Protein 8JZD (pdb70)

Nearest PDB structures (foldseek):
  8jzd-assembly2_C  TM=1.003E+00  e=4.565E-23  Escherichia coli K-12
  8jzc-assembly1_A  TM=9.147E-01  e=2.048E-08  Geobacillus stearothermophilus ATCC 7953
  8jzd-assembly2_C  TM=1.006E+00  e=5.428E-24  Escherichia coli K-12
  8jzc-assembly1_A  TM=9.108E-01  e=3.581E-08  Geobacillus stearothermophilus ATCC 7953
  8v9o-assembly1_A  TM=2.454E-01  e=9.235E-01  synthetic construct

Organism: Escherichia coli (strain K12) (NCBI:txid83333)

GO terms:
  GO:0005737 cytoplasm (C, IDA)
  GO:0042128 nitrate assimilation (P, IDA)
  GO:0051131 chaperone-mediated protein complex assembly (P, IDA)
  GO:0005515 protein binding (F, IPI)
  GO:0016530 metallochaperone activity (F, IMP)
  GO:0051131 chaperone-mediated protein complex assembly (P, IMP)

Sequence (355 aa):
MIELVIVSRLLEYPDAALWQHQQEMFEAIAASKNLPKEDAHALGIFLRDLTTMDPLDAQAQYSELFDRGRATSLLLFEHVHGESRDRGQAMVDLLAQYEQHGLQLNSRELPDHLPLYLEYLAQLPQSEAVEGLKDIAPILALLSARLQQRESRYAVLFDLLLKLANSKFLDRFRYFKQKMIELVIVSRLLEYPDAALWQHQQEMFEAIAASKNLPKEDAHALGIFLRDLTTMDPLDAQAQYSELFDRGRATSLLLFEHVHGESRDRGQAMVDLLAQYEQHGLQLNSRELPDHLPLYLEYLAQLPQSEAVEGLKDIAPILALLSARLQQRESRYAVLFDLLLKLANKFLDRFRYFK

Solvent-accessible surface area: 16692 Å² total; per-residue (Å²): 24,61,7,0,15,2,0,0,17,0,0,17,104,0,70,59,23,3,39,138,33,61,130,50,0,51,101,33,6,57,79,25,123,51,13,78,82,64,12,12,32,34,1,0,48,12,0,58,77,7,13,106,53,76,31,131,82,3,33,63,99,13,36,68,34,15,80,117,56,70,51,16,10,11,43,6,2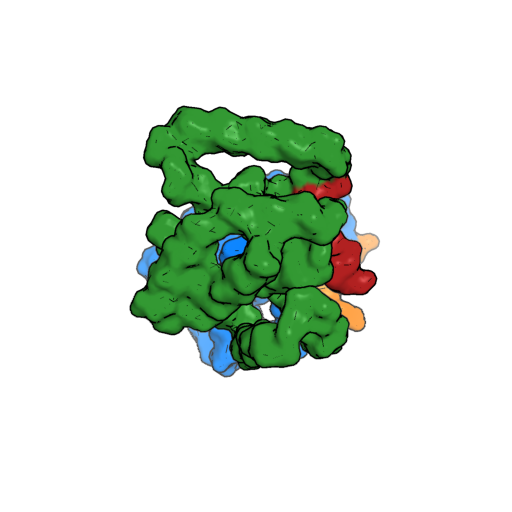8,69,47,80,54,73,53,78,86,71,68,31,109,15,46,87,75,14,69,47,73,0,67,144,83,24,10,103,46,99,27,243,50,83,2,4,19,0,0,0,14,0,1,3,1,14,80,18,84,100,78,85,0,45,54,5,0,54,108,13,22,102,17,0,45,72,1,4,53,79,0,100,86,80,118,20,80,18,6,44,0,0,59,6,0,41,114,12,9,166,118,48,20,20,121,106,81,108,1,6,28,137,118,31,70,2,0,13,1,0,0,16,0,0,14,30,0,78,22,16,3,36,129,45,59,113,54,0,55,100,25,5,85,77,22,124,72,14,82,143,67,40,10,117,32,1,14,68,9,0,135,60,5,14,104,54,60,35,22,53,2,20,44,102,11,38,71,19,13,84,75,52,66,54,1,8,11,35,6,32,69,44,80,58,69,51,89,83,75,57,32,106,15,30,86,80,14,72,49,67,1,67,143,94,63,25,60,60,66,31,230,47,81,6,0,16,0,0,0,14,0,1,8,1,14,79,22,102,64,82,43,0,45,57,7,0,54,113,15,25,98,18,0,44,70,1,4,58,84,0,99,80,118,160,20,96,24,3,46,0,0,61,7,0,42,43,13,16,159,85,17,14,117,131,104,100,1,8,90

Foldseek 3Di:
DVLLLLLLQVLDQPDPVLLVCVVVSLVCLCPDPLAPPVLSVLSNVSSVVQNVDDSVVSNVVSCVQAVPDQLQHQQLVSVVDPDPVVSVVVQVVLQVVCVVVVHHDPDPDGSRRNSNVSVSLVPDPLVSSLVVLVVSLVVLVSNLVVCVVVVHSSSSSSVRSNVSND/DDPVPDDDPDDDD/DVLLLLLLQLLPQPDVVLLVCVVVSLVCLCPDPLDPNVLSVLSNVSSVVLNVDDSVVSNVVSCVQEVPDQQLHQQLVSVVDPDPVVSVVVQVVLQVVCVVVPDDDPDPDGSRRNSNVSVVLVPDPLVSSLVSLVVSLVVLVSNLVVCVVVPHSSSSSSVSSNVSND/DVVVDDDPDD

Structure (mmCIF, N/CA/C/O backbone):
data_8JZD
#
_entry.id   8JZD
#
_cell.length_a   185.443
_cell.length_b   185.443
_cell.length_c   37.943
_cell.angle_alpha   90.000
_cell.angle_beta   90.000
_cell.angle_gamma   120.000
#
_symmetry.space_group_name_H-M   'H 3'
#
loop_
_entity.id
_entity.type
_entity.pdbx_description
1 polymer 'Nitrate reductase molybdenum cofactor assembly chaperone NarJ'
2 polymer 'Respiratory nitrate reductase 1 alpha chain'
#
loop_
_atom_site.group_PDB
_atom_site.id
_atom_site.type_symbol
_atom_site.label_atom_id
_atom_site.label_alt_id
_atom_site.label_comp_id
_atom_site.label_asym_id
_atom_site.label_entity_id
_atom_site.label_seq_id
_atom_site.pdbx_PDB_ins_code
_atom_site.Cartn_x
_atom_site.Cartn_y
_atom_site.Cartn_z
_atom_site.occupancy
_atom_site.B_iso_or_equiv
_atom_site.auth_seq_id
_atom_site.auth_comp_id
_atom_site.auth_asym_id
_atom_site.auth_atom_id
_atom_site.pdbx_PDB_model_num
ATOM 1 N N . MET A 1 1 ? 8.46669 84.58687 14.69862 1.000 85.84254 1 MET A N 1
ATOM 2 C CA . MET A 1 1 ? 9.65787 84.52210 15.54327 1.000 85.12218 1 MET A CA 1
ATOM 3 C C . MET A 1 1 ? 9.91804 83.10082 16.02643 1.000 84.12942 1 MET A C 1
ATOM 4 O O . MET A 1 1 ? 9.11895 82.54378 16.79917 1.000 83.85983 1 MET A O 1
ATOM 9 N N . ILE A 1 2 ? 11.03368 82.51858 15.56329 1.000 80.46802 2 ILE A N 1
ATOM 10 C CA . ILE A 1 2 ? 11.41738 81.17882 15.99636 1.000 71.95817 2 ILE A CA 1
ATOM 11 C C . ILE A 1 2 ? 11.49139 81.12157 17.51113 1.000 72.52596 2 ILE A C 1
ATOM 12 O O . ILE A 1 2 ? 11.12934 80.10529 18.11752 1.000 73.13801 2 ILE A O 1
ATOM 14 N N . GLU A 1 3 ? 11.90562 82.22503 18.15292 1.000 72.73618 3 GLU A N 1
ATOM 15 C CA . GLU A 1 3 ? 11.97197 82.25577 19.61335 1.000 71.48564 3 GLU A CA 1
ATOM 16 C C . GLU A 1 3 ? 10.61424 81.98820 20.24707 1.000 69.60041 3 GLU A C 1
ATOM 17 O O . GLU A 1 3 ? 10.53430 81.31773 21.28397 1.000 68.17282 3 GLU A O 1
ATOM 23 N N . LEU A 1 4 ? 9.53825 82.51344 19.64458 1.000 69.27164 4 LEU A N 1
ATOM 24 C CA . LEU A 1 4 ? 8.19797 82.31147 20.18956 1.000 67.46070 4 LEU A CA 1
ATOM 25 C C . LEU A 1 4 ? 7.76647 80.85274 20.08470 1.000 68.88899 4 LEU A C 1
ATOM 26 O O . LEU A 1 4 ? 7.13589 80.32570 21.00630 1.000 67.55824 4 LEU A O 1
ATOM 31 N N . VAL A 1 5 ? 8.06567 80.19292 18.96056 1.000 69.66714 5 VAL A N 1
ATOM 32 C CA . VAL A 1 5 ? 7.82929 78.75314 18.85861 1.000 64.65990 5 VAL A CA 1
ATOM 33 C C . VAL A 1 5 ? 8.61505 78.00938 19.92785 1.000 62.85906 5 VAL A C 1
ATOM 34 O O . VAL A 1 5 ? 8.08741 77.12812 20.61197 1.000 60.60541 5 VAL A O 1
ATOM 38 N N . ILE A 1 6 ? 9.90539 78.32989 20.05366 1.000 64.23165 6 ILE A N 1
ATOM 39 C CA . ILE A 1 6 ? 10.77702 77.64048 21.00306 1.000 63.00996 6 ILE A CA 1
ATOM 40 C C . ILE A 1 6 ? 10.23722 77.75806 22.42309 1.000 60.69901 6 ILE A C 1
ATOM 41 O O . ILE A 1 6 ? 10.18166 76.77074 23.16688 1.000 61.18487 6 ILE A O 1
ATOM 46 N N . VAL A 1 7 ? 9.84947 78.96615 22.83487 1.000 59.88549 7 VAL A N 1
ATOM 47 C CA . VAL A 1 7 ? 9.28607 79.10649 24.17519 1.000 56.05239 7 VAL A CA 1
ATOM 48 C C . VAL A 1 7 ? 7.93496 78.40248 24.26531 1.000 57.59301 7 VAL A C 1
ATOM 49 O O . VAL A 1 7 ? 7.57866 77.83619 25.31037 1.000 55.71849 7 VAL A O 1
ATOM 53 N N . SER A 1 8 ? 7.15400 78.43475 23.17980 1.000 60.69752 8 SER A N 1
ATOM 54 C CA . SER A 1 8 ? 5.86377 77.75238 23.18043 1.000 57.04942 8 SER A CA 1
ATOM 55 C C . SER A 1 8 ? 6.03954 76.27200 23.48424 1.000 57.25968 8 SER A C 1
ATOM 56 O O . SER A 1 8 ? 5.26950 75.69579 24.26354 1.000 56.19491 8 SER A O 1
ATOM 59 N N . ARG A 1 9 ? 7.06479 75.64346 22.89053 1.000 55.98478 9 ARG A N 1
ATOM 60 C CA . ARG A 1 9 ? 7.33386 74.22894 23.16054 1.000 51.79569 9 ARG A CA 1
ATOM 61 C C . ARG A 1 9 ? 7.79033 74.01542 24.59783 1.000 55.42855 9 ARG A C 1
ATOM 62 O O . ARG A 1 9 ? 7.37794 73.04400 25.25085 1.000 56.15470 9 ARG A O 1
ATOM 70 N N . LEU A 1 10 ? 8.66508 74.90011 25.09570 1.000 54.91020 10 LEU A N 1
ATOM 71 C CA . LEU A 1 10 ? 9.24647 74.77209 26.42809 1.000 48.55189 10 LEU A CA 1
ATOM 72 C C . LEU A 1 10 ? 8.25314 75.10370 27.51621 1.000 50.91113 10 LEU A C 1
ATOM 73 O O . LEU A 1 10 ? 8.40721 74.65458 28.65769 1.000 51.89264 10 LEU A O 1
ATOM 78 N N . LEU A 1 11 ? 7.24042 75.89037 27.18701 1.000 55.74059 11 LEU A N 1
ATOM 79 C CA . LEU A 1 11 ? 6.21543 76.24470 28.13964 1.000 53.98667 11 LEU A CA 1
ATOM 80 C C . LEU A 1 11 ? 5.08400 75.22982 28.15210 1.000 53.30135 11 LEU A C 1
ATOM 81 O O . LEU A 1 11 ? 4.26883 75.22920 29.08697 1.000 52.00785 11 LEU A O 1
ATOM 86 N N . GLU A 1 12 ? 5.01253 74.37545 27.13644 1.000 53.74068 12 GLU A N 1
ATOM 87 C CA . GLU A 1 12 ? 4.03346 73.29675 27.11737 1.000 56.84651 12 GLU A CA 1
ATOM 88 C C . GLU A 1 12 ? 4.46299 72.13516 28.03354 1.000 51.92226 12 GLU A C 1
ATOM 89 O O . GLU A 1 12 ? 5.63384 71.99026 28.39870 1.000 51.68839 12 GLU A O 1
ATOM 95 N N . TYR A 1 13 ? 3.47941 71.31754 28.42071 1.000 57.39154 13 TYR A N 1
ATOM 96 C CA . TYR A 1 13 ? 3.69280 70.03911 29.09642 1.000 57.39960 13 TYR A CA 1
ATOM 97 C C . TYR A 1 13 ? 4.88499 69.37231 28.43569 1.000 53.18131 13 TYR A C 1
ATOM 98 O O . TYR A 1 13 ? 4.86370 69.14010 27.22261 1.000 58.06058 13 TYR A O 1
ATOM 107 N N . PRO A 1 14 ? 5.92428 69.05458 29.18642 1.000 51.89459 14 PRO A N 1
ATOM 108 C CA . PRO A 1 14 ? 7.16084 68.55303 28.57062 1.000 53.64633 14 PRO A CA 1
ATOM 109 C C . PRO A 1 14 ? 6.90981 67.28069 27.77870 1.000 64.42165 14 PRO A C 1
ATOM 110 O O . PRO A 1 14 ? 6.55534 66.22364 28.31641 1.000 57.89846 14 PRO A O 1
ATOM 114 N N . ASP A 1 15 ? 7.03089 67.39969 26.47426 1.000 63.40563 15 ASP A N 1
ATOM 115 C CA . ASP A 1 15 ? 6.77985 66.27603 25.59816 1.000 62.25213 15 ASP A CA 1
ATOM 116 C C . ASP A 1 15 ? 8.07548 65.52151 25.27763 1.000 64.98485 15 ASP A C 1
ATOM 117 O O . ASP A 1 15 ? 9.16398 66.10990 25.19332 1.000 62.96341 15 ASP A O 1
ATOM 122 N N . ALA A 1 16 ? 7.94410 64.20472 25.06580 1.000 62.10677 16 ALA A N 1
ATOM 123 C CA . ALA A 1 16 ? 9.12192 63.40465 24.72387 1.000 65.11176 16 ALA A CA 1
ATOM 124 C C . ALA A 1 16 ? 9.82432 63.93556 23.48306 1.000 65.98369 16 ALA A C 1
ATOM 125 O O . ALA A 1 16 ? 11.05300 63.87438 23.39466 1.000 59.55580 16 ALA A O 1
ATOM 127 N N . ALA A 1 17 ? 9.06126 64.47618 22.53107 1.000 66.47196 17 ALA A N 1
ATOM 128 C CA . ALA A 1 17 ? 9.63974 65.05747 21.32324 1.000 70.09992 17 ALA A CA 1
ATOM 129 C C . ALA A 1 17 ? 10.66201 66.15460 21.64321 1.000 69.73345 17 ALA A C 1
ATOM 130 O O . ALA A 1 17 ? 11.54467 66.43610 20.82200 1.000 70.72065 17 ALA A O 1
ATOM 132 N N . LEU A 1 18 ? 10.54873 66.80677 22.80625 1.000 64.22191 18 LEU A N 1
ATOM 133 C CA . LEU A 1 18 ? 11.59253 67.74753 23.20896 1.000 64.73321 18 LEU A CA 1
ATOM 134 C C . LEU A 1 18 ? 12.94324 67.05131 23.31136 1.000 66.29970 18 LEU A C 1
ATOM 135 O O . LEU A 1 18 ? 13.95221 67.56236 22.81450 1.000 69.46440 18 LEU A O 1
ATOM 140 N N . TRP A 1 19 ? 12.99334 65.89354 23.97147 1.000 61.54637 19 TRP A N 1
ATOM 141 C CA . TRP A 1 19 ? 14.27771 65.22719 24.11589 1.000 63.30720 19 TRP A CA 1
ATOM 142 C C . TRP A 1 19 ? 14.84868 64.80354 22.78216 1.000 69.10914 19 TRP A C 1
ATOM 143 O O . TRP A 1 19 ? 16.06691 64.85755 22.59814 1.000 74.96286 19 TRP A O 1
ATOM 154 N N . GLN A 1 20 ? 14.01848 64.39584 21.82752 1.000 69.08353 20 GLN A N 1
ATOM 155 C CA . GLN A 1 20 ? 14.67122 63.86492 20.63966 1.000 75.30909 20 GLN A CA 1
ATOM 156 C C . GLN A 1 20 ? 15.03762 64.95609 19.65167 1.000 75.54891 20 GLN A C 1
ATOM 157 O O . GLN A 1 20 ? 15.80197 64.68943 18.71748 1.000 79.98015 20 GLN A O 1
ATOM 163 N N . HIS A 1 21 ? 14.52518 66.17147 19.83447 1.000 71.92635 21 HIS A N 1
ATOM 164 C CA . HIS A 1 21 ? 14.90089 67.28718 18.98200 1.000 73.83034 21 HIS A CA 1
ATOM 165 C C . HIS A 1 21 ? 15.71201 68.33597 19.73108 1.000 70.96047 21 HIS A C 1
ATOM 166 O O . HIS A 1 21 ? 15.80288 69.47914 19.27210 1.000 70.80295 21 HIS A O 1
ATOM 173 N N . GLN A 1 22 ? 16.30819 67.97554 20.87299 1.000 68.77216 22 GLN A N 1
ATOM 174 C CA . GLN A 1 22 ? 17.04310 68.97092 21.64650 1.000 64.20391 22 GLN A CA 1
ATOM 175 C C . GLN A 1 22 ? 18.16516 69.57336 20.81549 1.000 71.15859 22 GLN A C 1
ATOM 176 O O . GLN A 1 22 ? 18.45561 70.76695 20.93461 1.000 71.00167 22 GLN A O 1
ATOM 182 N N . GLN A 1 23 ? 18.82155 68.76173 19.97909 1.000 66.10557 23 GLN A N 1
ATOM 183 C CA . GLN A 1 23 ? 19.88925 69.29847 19.14685 1.000 70.91850 23 GLN A CA 1
ATOM 184 C C . GLN A 1 23 ? 19.39039 70.44979 18.28413 1.000 72.30943 23 GLN A C 1
ATOM 185 O O . GLN A 1 23 ? 19.98956 71.53150 18.26788 1.000 72.29354 23 GLN A O 1
ATOM 191 N N . GLU A 1 24 ? 18.31265 70.21899 17.52881 1.000 72.46547 24 GLU A N 1
ATOM 192 C CA . GLU A 1 24 ? 17.72069 71.27115 16.69656 1.000 74.18953 24 GLU A CA 1
ATOM 193 C C . GLU A 1 24 ? 17.38784 72.53284 17.49665 1.000 68.70587 24 GLU A C 1
ATOM 194 O O . GLU A 1 24 ? 17.55392 73.65246 17.00058 1.000 71.84016 24 GLU A O 1
ATOM 200 N N . MET A 1 25 ? 16.86686 72.37843 18.71257 1.000 68.06582 25 MET A N 1
ATOM 201 C CA . MET A 1 25 ? 16.48436 73.55165 19.49778 1.000 68.60916 25 MET A CA 1
ATOM 202 C C . MET A 1 25 ? 17.71100 74.28842 20.02535 1.000 66.05460 25 MET A C 1
ATOM 203 O O . MET A 1 25 ? 17.78100 75.52304 19.96384 1.000 64.66627 25 MET A O 1
ATOM 208 N N . PHE A 1 26 ? 18.67013 73.54102 20.58222 1.000 67.29934 26 PHE A N 1
ATOM 209 C CA . PHE A 1 26 ? 19.91818 74.12266 21.06953 1.000 63.54733 26 PHE A CA 1
ATOM 210 C C . PHE A 1 26 ? 20.56908 74.99671 20.00718 1.000 67.29428 26 PHE A C 1
ATOM 211 O O . PHE A 1 26 ? 21.09888 76.07698 20.30831 1.000 62.81917 26 PHE A O 1
ATOM 219 N N . GLU A 1 27 ? 20.58091 74.51799 18.76121 1.000 67.25048 27 GLU A N 1
ATOM 220 C CA . GLU A 1 27 ? 21.18206 75.28430 17.67974 1.000 62.02628 27 GLU A CA 1
ATOM 221 C C . GLU A 1 27 ? 20.35279 76.51369 17.34524 1.000 69.80581 27 GLU A C 1
ATOM 222 O O . GLU A 1 27 ? 20.90796 77.60156 17.14228 1.000 72.07399 27 GLU A O 1
ATOM 228 N N . ALA A 1 28 ? 19.02213 76.36447 17.28348 1.000 67.04801 28 ALA A N 1
ATOM 229 C CA . ALA A 1 28 ? 18.15707 77.50425 16.98827 1.000 65.49404 28 ALA A CA 1
ATOM 230 C C . ALA A 1 28 ? 18.27417 78.57736 18.06179 1.000 64.55145 28 ALA A C 1
ATOM 231 O O . ALA A 1 28 ? 18.37391 79.76871 17.75465 1.000 69.43345 28 ALA A O 1
ATOM 233 N N . ILE A 1 29 ? 18.26121 78.16555 19.33047 1.000 65.13592 29 ILE A N 1
ATOM 234 C CA . ILE A 1 29 ? 18.53869 79.07627 20.43697 1.000 64.57395 29 ILE A CA 1
ATOM 235 C C . ILE A 1 29 ? 19.90791 79.72953 20.27828 1.000 69.19558 29 ILE A C 1
ATOM 236 O O . ILE A 1 29 ? 20.05109 80.94588 20.45253 1.000 69.69809 29 ILE A O 1
ATOM 241 N N . ALA A 1 30 ? 20.92915 78.94996 19.91648 1.000 64.25936 30 ALA A N 1
ATOM 242 C CA . ALA A 1 30 ? 22.26490 79.52895 19.79870 1.000 65.75269 30 ALA A CA 1
ATOM 243 C C . ALA A 1 30 ? 22.30304 80.58369 18.70548 1.000 70.82528 30 ALA A C 1
ATOM 244 O O . ALA A 1 30 ? 22.85583 81.67208 18.90519 1.000 75.04115 30 ALA A O 1
ATOM 246 N N . ALA A 1 31 ? 21.66721 80.31589 17.56439 1.000 71.06665 31 ALA A N 1
ATOM 247 C CA . ALA A 1 31 ? 21.74141 81.23850 16.43851 1.000 71.87212 31 ALA A CA 1
ATOM 248 C C . ALA A 1 31 ? 20.63858 82.29724 16.48169 1.000 76.66091 31 ALA A C 1
ATOM 249 O O . ALA A 1 31 ? 20.37251 82.94709 15.46013 1.000 78.30931 31 ALA A O 1
ATOM 251 N N . SER A 1 32 ? 20.00653 82.48367 17.64647 1.000 76.52339 32 SER A N 1
ATOM 252 C CA . SER A 1 32 ? 18.92197 83.45152 17.80370 1.000 76.98303 32 SER A CA 1
ATOM 253 C C . SER A 1 32 ? 19.37301 84.86210 17.46127 1.000 79.29586 32 SER A C 1
ATOM 254 O O . SER A 1 32 ? 20.41251 85.32004 17.94452 1.000 69.62947 32 SER A O 1
ATOM 257 N N . LYS A 1 33 ? 18.56101 85.55222 16.64561 1.000 83.95610 33 LYS A N 1
ATOM 258 C CA . LYS A 1 33 ? 18.77270 86.94478 16.26783 1.000 84.77161 33 LYS A CA 1
ATOM 259 C C . LYS A 1 33 ? 17.90931 87.91981 17.06534 1.000 87.01595 33 LYS A C 1
ATOM 260 O O . LYS A 1 33 ? 18.12564 89.13575 16.96739 1.000 88.20969 33 LYS A O 1
ATOM 263 N N . ASN A 1 34 ? 16.91228 87.43818 17.80538 1.000 81.97242 34 ASN A N 1
ATOM 264 C CA . ASN A 1 34 ? 16.02567 88.32880 18.54053 1.000 83.72109 34 ASN A CA 1
ATOM 265 C C . ASN A 1 34 ? 16.31006 88.37729 20.03592 1.000 82.75148 34 ASN A C 1
ATOM 266 O O . ASN A 1 34 ? 15.62214 89.10860 20.75154 1.000 86.25659 34 ASN A O 1
ATOM 271 N N . LEU A 1 35 ? 17.32213 87.66547 20.52481 1.000 80.74887 35 LEU A N 1
ATOM 272 C CA . LEU A 1 35 ? 17.58181 87.62676 21.95665 1.000 79.55791 35 LEU A CA 1
ATOM 273 C C . LEU A 1 35 ? 19.04735 87.96415 22.18825 1.000 78.29581 35 LEU A C 1
ATOM 274 O O . LEU A 1 35 ? 19.92373 87.40494 21.50492 1.000 77.36012 35 LEU A O 1
ATOM 279 N N . PRO A 1 36 ? 19.36684 88.86763 23.11909 1.000 77.99480 36 PRO A N 1
ATOM 280 C CA . PRO A 1 36 ? 20.77985 89.12239 23.43348 1.000 72.46784 36 PRO A CA 1
ATOM 281 C C . PRO A 1 36 ? 21.46301 87.85554 23.92522 1.000 73.73689 36 PRO A C 1
ATOM 282 O O . PRO A 1 36 ? 20.82491 86.89387 24.35760 1.000 67.34040 36 PRO A O 1
ATOM 286 N N . LYS A 1 37 ? 22.78996 87.86085 23.81707 1.000 74.44250 37 LYS A N 1
ATOM 287 C CA . LYS A 1 37 ? 23.57054 86.66452 24.09160 1.000 60.96541 37 LYS A CA 1
ATOM 288 C C . LYS A 1 37 ? 23.25255 86.07183 25.46137 1.000 67.38500 37 LYS A C 1
ATOM 289 O O . LYS A 1 37 ? 23.24986 84.84156 25.63412 1.000 67.16886 37 LYS A O 1
ATOM 293 N N . GLU A 1 38 ? 22.98875 86.92373 26.45174 1.000 64.77205 38 GLU A N 1
ATOM 294 C CA . GLU A 1 38 ? 22.82659 86.42185 27.81292 1.000 61.03283 38 GLU A CA 1
ATOM 295 C C . GLU A 1 38 ? 21.50017 85.71150 27.99032 1.000 64.65806 38 GLU A C 1
ATOM 296 O O . GLU A 1 38 ? 21.39430 84.79732 28.81767 1.000 59.82834 38 GLU A O 1
ATOM 298 N N . ASP A 1 39 ? 20.47668 86.14835 27.25428 1.000 63.23502 39 ASP A N 1
ATOM 299 C CA . ASP A 1 39 ? 19.14478 85.57464 27.35124 1.000 58.44185 39 ASP A CA 1
ATOM 300 C C . ASP A 1 39 ? 19.06150 84.26609 26.57691 1.000 62.49534 39 ASP A C 1
ATOM 301 O O . ASP A 1 39 ? 18.45745 83.29298 27.04933 1.000 60.40550 39 ASP A O 1
ATOM 306 N N . ALA A 1 40 ? 19.69666 84.21150 25.39911 1.000 64.01581 40 ALA A N 1
ATOM 307 C CA . ALA A 1 40 ? 19.79718 82.94505 24.68242 1.000 63.22428 40 ALA A CA 1
ATOM 308 C C . ALA A 1 40 ? 20.51650 81.90448 25.53130 1.000 60.10071 40 ALA A C 1
ATOM 309 O O . ALA A 1 40 ? 20.06156 80.75508 25.63959 1.00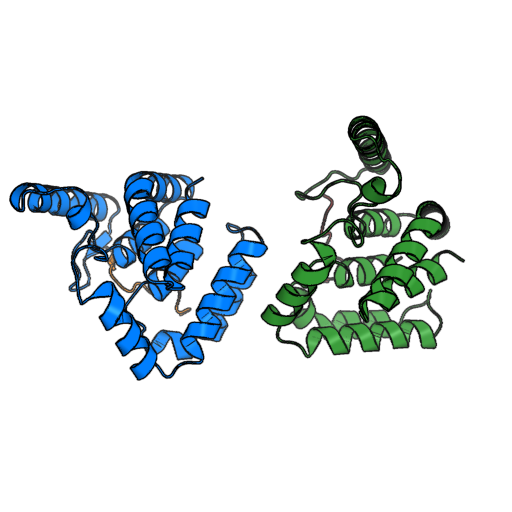0 61.25916 40 ALA A O 1
ATOM 311 N N . HIS A 1 41 ? 21.58216 82.32307 26.22285 1.000 52.04781 41 HIS A N 1
ATOM 312 C CA . HIS A 1 41 ? 22.24268 81.44102 27.17286 1.000 52.07314 41 HIS A CA 1
ATOM 313 C C . HIS A 1 41 ? 21.26510 80.92253 28.21811 1.000 56.44507 41 HIS A C 1
ATOM 314 O O . HIS A 1 41 ? 21.19657 79.71399 28.46316 1.000 52.59257 41 HIS A O 1
ATOM 321 N N . ALA A 1 42 ? 20.50702 81.82822 28.85045 1.000 53.10485 42 ALA A N 1
ATOM 322 C CA . ALA A 1 42 ? 19.57504 81.44130 29.90560 1.000 52.57032 42 ALA A CA 1
ATOM 323 C C . ALA A 1 42 ? 18.52637 80.46945 29.39608 1.000 55.23273 42 ALA A C 1
ATOM 324 O O . ALA A 1 42 ? 18.10496 79.55949 30.12210 1.000 52.39673 42 ALA A O 1
ATOM 326 N N . LEU A 1 43 ? 18.08648 80.66622 28.15026 1.000 56.30969 43 LEU A N 1
ATOM 327 C CA . LEU A 1 43 ? 17.15869 79.74901 27.50259 1.000 51.69346 43 LEU A CA 1
ATOM 328 C C . LEU A 1 43 ? 17.80333 78.39822 27.23479 1.000 52.26142 43 LEU A C 1
ATOM 329 O O . LEU A 1 43 ? 17.18098 77.35432 27.45280 1.000 54.38195 43 LEU A O 1
ATOM 334 N N . GLY A 1 44 ? 19.04164 78.39011 26.74559 1.000 55.65034 44 GLY A N 1
ATOM 335 C CA . GLY A 1 44 ? 19.72762 77.12425 26.54258 1.000 47.95947 44 GLY A CA 1
ATOM 336 C C . GLY A 1 44 ? 19.99793 76.39632 27.84195 1.000 49.45698 44 GLY A C 1
ATOM 337 O O . GLY A 1 44 ? 19.90775 75.16636 27.90085 1.000 55.31622 44 GLY A O 1
ATOM 338 N N . ILE A 1 45 ? 20.35131 77.13669 28.89934 1.000 51.86392 45 ILE A N 1
ATOM 339 C CA . ILE A 1 45 ? 20.44359 76.52483 30.22531 1.000 50.39457 45 ILE A CA 1
ATOM 340 C C . ILE A 1 45 ? 19.13959 75.82204 30.54947 1.000 53.56186 45 ILE A C 1
ATOM 341 O O . ILE A 1 45 ? 19.12546 74.64781 30.93938 1.000 52.17732 45 ILE A O 1
ATOM 346 N N . PHE A 1 46 ? 18.01833 76.52990 30.35172 1.000 51.74725 46 PHE A N 1
ATOM 347 C CA . PHE A 1 46 ? 16.71185 75.96941 30.67181 1.000 47.44057 46 PHE A CA 1
ATOM 348 C C . PHE A 1 46 ? 16.48693 74.65883 29.93547 1.000 48.70547 46 PHE A C 1
ATOM 349 O O . PHE A 1 46 ? 16.18979 73.63475 30.55558 1.000 48.88141 46 PHE A O 1
ATOM 357 N N . LEU A 1 47 ? 16.64628 74.66230 28.60795 1.000 49.44358 47 LEU A N 1
ATOM 358 C CA . LEU A 1 47 ? 16.45636 73.42643 27.85186 1.000 48.11071 47 LEU A CA 1
ATOM 359 C C . LEU A 1 47 ? 17.35190 72.30957 28.36163 1.000 55.33764 47 LEU A C 1
ATOM 360 O O . LEU A 1 47 ? 16.90586 71.16165 28.48830 1.000 60.20833 47 LEU A O 1
ATOM 365 N N . ARG A 1 48 ? 18.63187 72.60406 28.61949 1.000 55.45638 48 ARG A N 1
ATOM 366 C CA . ARG A 1 48 ? 19.52887 71.54745 29.09750 1.000 54.27308 48 ARG A CA 1
ATOM 367 C C . ARG A 1 48 ? 19.06550 71.02871 30.44506 1.000 53.54352 48 ARG A C 1
ATOM 368 O O . ARG A 1 48 ? 19.05333 69.81771 30.67598 1.000 60.01245 48 ARG A O 1
ATOM 376 N N . ASP A 1 49 ? 18.67460 71.92827 31.34939 1.000 50.91877 49 ASP A N 1
ATOM 377 C CA . ASP A 1 49 ? 18.16244 71.47155 32.63176 1.000 54.07744 49 ASP A CA 1
ATOM 378 C C . ASP A 1 49 ? 16.93256 70.61114 32.43665 1.000 59.53607 49 ASP A C 1
ATOM 379 O O . ASP A 1 49 ? 16.77727 69.57744 33.10313 1.000 59.57571 49 ASP A O 1
ATOM 384 N N . LEU A 1 50 ? 16.10129 70.95407 31.45854 1.000 56.16797 50 LEU A N 1
ATOM 385 C CA . LEU A 1 50 ? 14.86828 70.20556 31.30056 1.000 56.66763 50 LEU A CA 1
ATOM 386 C C . LEU A 1 50 ? 15.16339 68.81399 30.75162 1.000 57.10469 50 LEU A C 1
ATOM 387 O O . LEU A 1 50 ? 14.72597 67.81512 31.32436 1.000 59.87469 50 LEU A O 1
ATOM 392 N N . THR A 1 51 ? 15.96189 68.72098 29.69632 1.000 53.83276 51 THR A N 1
ATOM 393 C CA . THR A 1 51 ? 16.16347 67.43044 29.05799 1.000 57.40398 51 THR A CA 1
ATOM 394 C C . THR A 1 51 ? 17.21107 66.56128 29.73863 1.000 59.85222 51 THR A C 1
ATOM 395 O O . THR A 1 51 ? 17.50042 65.46669 29.24292 1.000 59.96890 51 THR A O 1
ATOM 399 N N . THR A 1 52 ? 17.82253 67.00319 30.82637 1.000 60.63520 52 THR A N 1
ATOM 400 C CA . THR A 1 52 ? 18.62527 66.04353 31.57270 1.000 60.59302 52 THR A CA 1
ATOM 401 C C . THR A 1 52 ? 17.77970 65.27894 32.58089 1.000 53.89697 52 THR A C 1
ATOM 402 O O . THR A 1 52 ? 18.22987 64.26271 33.11674 1.000 62.38224 52 THR A O 1
ATOM 406 N N . MET A 1 53 ? 16.57860 65.75099 32.85759 1.000 57.53446 53 MET A N 1
ATOM 407 C CA . MET A 1 53 ? 15.60311 64.99988 33.62434 1.000 55.89967 53 MET A CA 1
ATOM 408 C C . MET A 1 53 ? 15.01071 63.91497 32.73858 1.000 54.96035 53 MET A C 1
ATOM 409 O O . MET A 1 53 ? 15.06382 63.99809 31.50927 1.000 57.10759 53 MET A O 1
ATOM 414 N N . ASP A 1 54 ? 14.47106 62.87937 33.36817 1.000 52.17094 54 ASP A N 1
ATOM 415 C CA . ASP A 1 54 ? 13.62315 61.95265 32.63464 1.000 56.10875 54 ASP A CA 1
ATOM 416 C C . ASP A 1 54 ? 12.27179 62.62125 32.35935 1.000 59.50849 54 ASP A C 1
ATOM 417 O O . ASP A 1 54 ? 11.71240 63.28108 33.24728 1.000 57.89607 54 ASP A O 1
ATOM 422 N N . PRO A 1 55 ? 11.73804 62.50402 31.13453 1.000 59.40646 55 PRO A N 1
ATOM 423 C CA . PRO A 1 55 ? 10.46338 63.19697 30.82184 1.000 58.20472 55 PRO A CA 1
ATOM 424 C C . PRO A 1 55 ? 9.36891 62.93209 31.83643 1.000 58.28556 55 PRO A C 1
ATOM 425 O O . PRO A 1 55 ? 8.61319 63.84616 32.18400 1.000 59.49812 55 PRO A O 1
ATOM 429 N N . LEU A 1 56 ? 9.28631 61.70753 32.34718 1.000 56.99163 56 LEU A N 1
ATOM 430 C CA . LEU A 1 56 ? 8.30817 61.41733 33.38790 1.000 63.25716 56 LEU A CA 1
ATOM 431 C C . LEU A 1 56 ? 8.51469 62.33560 34.57770 1.000 59.57383 56 LEU A C 1
ATOM 432 O O . LEU A 1 56 ? 7.54863 62.81226 35.17909 1.000 57.03768 56 LEU A O 1
ATOM 437 N N . ASP A 1 57 ? 9.77166 62.58440 34.94114 1.000 60.15084 57 ASP A N 1
ATOM 438 C CA . ASP A 1 57 ? 10.03598 63.45199 36.07919 1.000 61.30784 57 ASP A CA 1
ATOM 439 C C . ASP A 1 57 ? 9.85603 64.91840 35.71090 1.000 59.74610 57 ASP A C 1
ATOM 440 O O . ASP A 1 57 ? 9.44029 65.71562 36.55634 1.000 59.69426 57 ASP A O 1
ATOM 445 N N . ALA A 1 58 ? 10.16882 65.29985 34.47334 1.000 57.49931 58 ALA A N 1
ATOM 446 C CA . ALA A 1 58 ? 9.84607 66.65576 34.03294 1.000 58.99505 58 ALA A CA 1
ATOM 447 C C . ALA A 1 58 ? 8.33893 66.86892 34.03254 1.000 58.41290 58 ALA A C 1
ATOM 448 O O . ALA A 1 58 ? 7.83823 67.85802 34.57840 1.000 54.99984 58 ALA A O 1
ATOM 450 N N . GLN A 1 59 ? 7.59440 65.90761 33.47556 1.000 59.78223 59 GLN A N 1
ATOM 451 C CA . GLN A 1 59 ? 6.13566 66.01324 33.43651 1.000 56.71898 59 GLN A CA 1
ATOM 452 C C . GLN A 1 59 ? 5.54246 66.16393 34.83260 1.000 56.03179 59 GLN A C 1
ATOM 453 O O . GLN A 1 59 ? 4.61667 66.95856 35.03942 1.000 55.84614 59 GLN A O 1
ATOM 459 N N . ALA A 1 60 ? 6.07162 65.43250 35.81099 1.000 58.30469 60 ALA A N 1
ATOM 460 C CA . ALA A 1 60 ? 5.50592 65.51348 37.15487 1.000 60.13006 60 ALA A CA 1
ATOM 461 C C . ALA A 1 60 ? 5.71742 66.89773 37.74383 1.000 62.75804 60 ALA A C 1
ATOM 462 O O . ALA A 1 60 ? 4.78607 67.48332 38.30760 1.000 61.27286 60 ALA A O 1
ATOM 464 N N . GLN A 1 61 ? 6.93745 67.44690 37.61747 1.000 62.99371 61 GLN A N 1
ATOM 465 C CA . GLN A 1 61 ? 7.17179 68.79403 38.13608 1.000 61.41346 61 GLN A CA 1
ATOM 466 C C . GLN A 1 61 ? 6.28298 69.81420 37.44498 1.000 58.81841 61 GLN A C 1
ATOM 467 O O . GLN A 1 61 ? 5.73827 70.70799 38.09893 1.000 64.76807 61 GLN A O 1
ATOM 473 N N . TYR A 1 62 ? 6.12953 69.69574 36.12149 1.000 56.63137 62 TYR A N 1
ATOM 474 C CA . TYR A 1 62 ? 5.29109 70.62376 35.37175 1.000 56.75270 62 TYR A CA 1
ATOM 475 C C . TYR A 1 62 ? 3.87466 70.64975 35.92447 1.000 65.75477 62 TYR A C 1
ATOM 476 O O . TYR A 1 62 ? 3.29512 71.72288 36.13178 1.000 68.71312 62 TYR A O 1
ATOM 485 N N . SER A 1 63 ? 3.30147 69.47038 36.17165 1.000 69.10026 63 SER A N 1
ATOM 486 C CA . SER A 1 63 ? 1.93821 69.39967 36.68666 1.000 73.07044 63 SER A CA 1
ATOM 487 C C . SER A 1 63 ? 1.84715 69.95760 38.09752 1.000 74.57106 63 SER A C 1
ATOM 488 O O . SER A 1 63 ? 0.88039 70.66201 38.42604 1.000 75.70576 63 SER A O 1
ATOM 491 N N . GLU A 1 64 ? 2.83881 69.65904 38.94884 1.000 68.16765 64 GLU A N 1
ATOM 492 C CA . GLU A 1 64 ? 2.80259 70.20030 40.30188 1.000 72.79508 64 GLU A CA 1
ATOM 493 C C . GLU A 1 64 ? 2.77880 71.71796 40.28862 1.000 74.37995 64 GLU A C 1
ATOM 494 O O . GLU A 1 64 ? 2.40468 72.32796 41.29664 1.000 77.36219 64 GLU A O 1
ATOM 496 N N . LEU A 1 65 ? 3.07361 72.32762 39.14492 1.000 67.59594 65 LEU A N 1
ATOM 497 C CA . LEU A 1 65 ? 3.30954 73.75249 39.04585 1.000 67.25459 65 LEU A CA 1
ATOM 498 C C . LEU A 1 65 ? 2.23133 74.48212 38.25207 1.000 69.19244 65 LEU A C 1
ATOM 499 O O . LEU A 1 65 ? 1.78459 75.55415 38.66537 1.000 67.17774 65 LEU A O 1
ATOM 504 N N . PHE A 1 66 ? 1.74814 73.90273 37.15343 1.000 66.81700 66 PHE A N 1
ATOM 505 C CA . PHE A 1 66 ? 0.81290 74.59008 36.27827 1.000 65.83683 66 PHE A CA 1
ATOM 506 C C . PHE A 1 66 ? -0.59241 74.01153 36.28636 1.000 74.11921 66 PHE A C 1
ATOM 507 O O . PHE A 1 66 ? -1.54057 74.75905 36.03716 1.000 73.60440 66 PHE A O 1
ATOM 515 N N . ASP A 1 67 ? -0.75015 72.71272 36.56926 1.000 74.23163 67 ASP A N 1
ATOM 516 C CA . ASP A 1 67 ? -2.04194 72.03423 36.54100 1.000 79.95982 67 ASP A CA 1
ATOM 517 C C . ASP A 1 67 ? -2.69369 71.94131 37.91411 1.000 78.78481 67 ASP A C 1
ATOM 518 O O . ASP A 1 67 ? -3.86323 71.56558 37.99943 1.000 84.40398 67 ASP A O 1
ATOM 520 N N . ARG A 1 68 ? -1.95799 72.23864 38.98215 1.000 85.07028 68 ARG A N 1
ATOM 521 C CA . ARG A 1 68 ? -2.47318 72.25860 40.35022 1.000 85.65737 68 ARG A CA 1
ATOM 522 C C . ARG A 1 68 ? -2.53353 73.71801 40.79881 1.000 90.88814 68 ARG A C 1
ATOM 523 O O . ARG A 1 68 ? -1.61902 74.23362 41.44405 1.000 87.50643 68 ARG A O 1
ATOM 527 N N . GLY A 1 69 ? -3.61456 74.39699 40.41772 1.000 101.23280 69 GLY A N 1
ATOM 528 C CA . GLY A 1 69 ? -3.85428 75.74435 40.89156 1.000 102.52808 69 GLY A CA 1
ATOM 529 C C . GLY A 1 69 ? -4.49283 76.63977 39.85547 1.000 99.06153 69 GLY A C 1
ATOM 530 O O . GLY A 1 69 ? -4.64350 76.25045 38.69533 1.000 99.35943 69 GLY A O 1
ATOM 531 N N . ARG A 1 70 ? -4.86635 77.84871 40.25582 1.000 85.66784 70 ARG A N 1
ATOM 532 C CA . ARG A 1 70 ? -5.36325 78.83154 39.30725 1.000 79.11728 70 ARG A CA 1
ATOM 533 C C . ARG A 1 70 ? -4.41850 80.00853 39.15052 1.000 75.39421 70 ARG A C 1
ATOM 534 O O . ARG A 1 70 ? -4.29056 80.55043 38.04905 1.000 71.10023 70 ARG A O 1
ATOM 536 N N . ALA A 1 71 ? -3.69125 80.35549 40.20894 1.000 68.04063 71 ALA A N 1
ATOM 537 C CA . ALA A 1 71 ? -2.73760 81.44932 40.13562 1.000 68.26943 71 ALA A CA 1
ATOM 538 C C . ALA A 1 71 ? -1.61462 81.20330 39.13009 1.000 69.97944 71 ALA A C 1
ATOM 539 O O . ALA A 1 71 ? -1.02010 82.16883 38.64737 1.000 72.78149 71 ALA A O 1
ATOM 541 N N . THR A 1 72 ? -1.29701 79.95536 38.78968 1.000 66.85131 72 THR A N 1
ATOM 542 C CA . THR A 1 72 ? -0.24556 79.70068 37.81138 1.000 66.51870 72 THR A CA 1
ATOM 543 C C . THR A 1 72 ? -0.81362 79.11285 36.52519 1.000 65.70609 72 THR A C 1
ATOM 544 O O . THR A 1 72 ? -0.13569 78.36420 35.81557 1.000 61.73621 72 THR A O 1
ATOM 548 N N . SER A 1 73 ? -2.06524 79.43968 36.22669 1.000 63.11244 73 SER A N 1
ATOM 549 C CA . SER A 1 73 ? -2.71866 78.91880 35.03808 1.000 59.56838 73 SER A CA 1
ATOM 550 C C . SER A 1 73 ? -2.16327 79.57691 33.78124 1.000 57.40229 73 SER A C 1
ATOM 551 O O . SER A 1 73 ? -1.81039 80.75872 33.78517 1.000 58.95200 73 SER A O 1
ATOM 554 N N . LEU A 1 74 ? -2.06494 78.79858 32.70565 1.000 61.41498 74 LEU A N 1
ATOM 555 C CA . LEU A 1 74 ? -1.64605 79.29684 31.39814 1.000 55.69389 74 LEU A CA 1
ATOM 556 C C . LEU A 1 74 ? -2.80815 79.69810 30.49611 1.000 56.24339 74 LEU A C 1
ATOM 557 O O . LEU A 1 74 ? -2.57561 80.01801 29.32220 1.000 56.16947 74 LEU A O 1
ATOM 562 N N . LEU A 1 75 ? -4.04462 79.63644 30.99069 1.000 54.32778 75 LEU A N 1
ATOM 563 C CA . LEU A 1 75 ? -5.18462 80.23059 30.30042 1.000 60.54608 75 LEU A CA 1
ATOM 564 C C . LEU A 1 75 ? -5.17970 81.72446 30.60719 1.000 57.49557 75 LEU A C 1
ATOM 565 O O . LEU A 1 75 ? -5.44800 82.12196 31.74549 1.000 60.39383 75 LEU A O 1
ATOM 570 N N . LEU A 1 76 ? -4.85297 82.54855 29.60543 1.000 54.27619 76 LEU A N 1
ATOM 571 C CA . LEU A 1 76 ? -4.73809 83.99663 29.81702 1.000 61.26365 76 LEU A CA 1
ATOM 572 C C . LEU A 1 76 ? -6.00931 84.59933 30.41187 1.000 63.49054 76 LEU A C 1
ATOM 573 O O . LEU A 1 76 ? -5.96222 85.32508 31.41568 1.000 59.88779 76 LEU A O 1
ATOM 578 N N . PHE A 1 77 ? -7.16354 84.31064 29.80891 1.000 66.85645 77 PHE A N 1
ATOM 579 C CA . PHE A 1 77 ? -8.37008 84.98195 30.27319 1.000 65.69079 77 PHE A CA 1
ATOM 580 C C . PHE A 1 77 ? -8.71493 84.60274 31.69427 1.000 63.89624 77 PHE A C 1
ATOM 581 O O . PHE A 1 77 ? -9.51448 85.29600 32.31228 1.000 66.35883 77 PHE A O 1
ATOM 589 N N . GLU A 1 78 ? -8.09805 83.56290 32.25614 1.000 61.97253 78 GLU A N 1
ATOM 590 C CA . GLU A 1 78 ? -8.33418 83.31935 33.67204 1.000 68.00052 78 GLU A CA 1
ATOM 591 C C . GLU A 1 78 ? -7.68350 84.38517 34.52578 1.000 66.92301 78 GLU A C 1
ATOM 592 O O . GLU A 1 78 ? -8.08213 84.56493 35.68521 1.000 64.03195 78 GLU A O 1
ATOM 598 N N . HIS A 1 79 ? -6.71118 85.11118 33.96563 1.000 62.18596 79 HIS A N 1
ATOM 599 C CA . HIS A 1 79 ? -6.13442 86.24988 34.66129 1.000 70.06358 79 HIS A CA 1
ATOM 600 C C . HIS A 1 79 ? -6.79525 87.57674 34.28492 1.000 76.04533 79 HIS A C 1
ATOM 601 O O . HIS A 1 79 ? -6.67313 88.54895 35.03855 1.000 78.86703 79 HIS A O 1
ATOM 608 N N . VAL A 1 80 ? -7.54047 87.63489 33.18203 1.000 76.38789 80 VAL A N 1
ATOM 609 C CA . VAL A 1 80 ? -8.08782 88.90756 32.72414 1.000 74.25768 80 VAL A CA 1
ATOM 610 C C . VAL A 1 80 ? -9.49129 89.09723 33.27435 1.000 76.42823 80 VAL A C 1
ATOM 611 O O . VAL A 1 80 ? -9.77868 90.10797 33.93076 1.000 82.39834 80 VAL A O 1
ATOM 615 N N . HIS A 1 81 ? -10.37374 88.12761 33.02330 1.000 78.60806 81 HIS A N 1
ATOM 616 C CA . HIS A 1 81 ? -11.80322 88.27121 33.29402 1.000 77.38572 81 HIS A CA 1
ATOM 617 C C . HIS A 1 81 ? -12.19036 87.44723 34.51004 1.000 80.10306 81 HIS A C 1
ATOM 618 O O . HIS A 1 81 ? -11.98521 86.22551 34.52983 1.000 83.56675 81 HIS A O 1
ATOM 625 N N . GLY A 1 82 ? -12.76951 88.10966 35.50838 1.000 81.89548 82 GLY A N 1
ATOM 626 C CA . GLY A 1 82 ? -13.24465 87.38690 36.67036 1.000 90.30473 82 GLY A CA 1
ATOM 627 C C . GLY A 1 82 ? -14.53882 86.62507 36.43433 1.000 93.19554 82 GLY A C 1
ATOM 628 O O . GLY A 1 82 ? -14.68103 85.49599 36.91520 1.000 91.31304 82 GLY A O 1
ATOM 629 N N . GLU A 1 83 ? -15.47526 87.19962 35.67578 1.000 88.88492 83 GLU A N 1
ATOM 630 C CA . GLU A 1 83 ? -16.73862 86.52152 35.40867 1.000 92.95365 83 GLU A CA 1
ATOM 631 C C . GLU A 1 83 ? -16.53079 85.48273 34.31216 1.000 92.31668 83 GLU A C 1
ATOM 632 O O . GLU A 1 83 ? -15.83548 85.73481 33.31851 1.000 89.26861 83 GLU A O 1
ATOM 634 N N . SER A 1 84 ? -17.10974 84.29423 34.51945 1.000 91.32173 84 SER A N 1
ATOM 635 C CA . SER A 1 84 ? -16.97786 83.22364 33.53458 1.000 89.26673 84 SER A CA 1
ATOM 636 C C . SER A 1 84 ? -17.57891 83.60847 32.18026 1.000 88.97341 84 SER A C 1
ATOM 637 O O . SER A 1 84 ? -17.06256 83.18920 31.13589 1.000 86.40629 84 SER A O 1
ATOM 639 N N . ARG A 1 85 ? -18.65304 84.41111 32.17092 1.000 91.07165 85 ARG A N 1
ATOM 640 C CA . ARG A 1 85 ? -19.27513 84.81147 30.90726 1.000 88.98126 85 ARG A CA 1
ATOM 641 C C . ARG A 1 85 ? -18.38131 85.77492 30.12032 1.000 88.62401 85 ARG A C 1
ATOM 642 O O . ARG A 1 85 ? -18.34009 85.72803 28.88108 1.000 85.60679 85 ARG A O 1
ATOM 644 N N . ASP A 1 86 ? -17.65034 86.64952 30.81902 1.000 88.23511 86 ASP A N 1
ATOM 645 C CA . ASP A 1 86 ? -16.71556 87.53706 30.13306 1.000 82.70767 86 ASP A CA 1
ATOM 646 C C . ASP A 1 86 ? -15.62641 86.75006 29.43972 1.000 77.96431 86 ASP A C 1
ATOM 647 O O . ASP A 1 86 ? -15.25298 87.06428 28.30147 1.000 75.03252 86 ASP A O 1
ATOM 652 N N . ARG A 1 87 ? -15.10159 85.72386 30.12098 1.000 80.63445 87 ARG A N 1
ATOM 653 C CA . ARG A 1 87 ? -14.10094 84.84977 29.51805 1.000 74.44034 87 ARG A CA 1
ATOM 654 C C . ARG A 1 87 ? -14.60914 84.22309 28.23230 1.000 71.91250 87 ARG A C 1
ATOM 655 O O . ARG A 1 87 ? -13.87262 84.13205 27.24463 1.000 71.39988 87 ARG A O 1
ATOM 663 N N . GLY A 1 88 ? -15.86979 83.79911 28.22059 1.000 74.01740 88 GLY A N 1
ATOM 664 C CA . GLY A 1 88 ? -16.41488 83.18889 27.02334 1.000 73.52043 88 GLY A CA 1
ATOM 665 C C . GLY A 1 88 ? -16.30790 84.08842 25.80827 1.000 75.61849 88 GLY A C 1
ATOM 666 O O . GLY A 1 88 ? -15.75202 83.69481 24.78213 1.000 79.55567 88 GLY A O 1
ATOM 667 N N . GLN A 1 89 ? -16.83100 85.31198 25.90666 1.000 74.79048 89 GLN A N 1
ATOM 668 C CA . GLN A 1 89 ? -16.77264 86.21084 24.76044 1.000 76.01035 89 GLN A CA 1
ATOM 669 C C . GLN A 1 89 ? -15.33285 86.52351 24.37881 1.000 73.93860 89 GLN A C 1
ATOM 670 O O . GLN A 1 89 ? -14.99966 86.59674 23.18993 1.000 75.89570 89 GLN A O 1
ATOM 676 N N . ALA A 1 90 ? -14.45346 86.67670 25.36632 1.000 71.71768 90 ALA A N 1
ATOM 677 C CA . ALA A 1 90 ? -13.04200 86.88497 25.04879 1.000 74.53762 90 ALA A CA 1
ATOM 678 C C . ALA A 1 90 ? -12.48894 85.73239 24.21106 1.000 74.59226 90 ALA A C 1
ATOM 679 O O . ALA A 1 90 ? -11.82772 85.96053 23.18775 1.000 72.99117 90 ALA A O 1
ATOM 681 N N . MET A 1 91 ? -12.77800 84.48219 24.61409 1.000 72.69040 91 MET A N 1
ATOM 682 C CA . MET A 1 91 ? -12.31945 83.32339 23.84256 1.000 72.57542 91 MET A CA 1
ATOM 683 C C . MET A 1 91 ? -12.85864 83.33676 22.41884 1.000 74.03861 91 MET A C 1
ATOM 684 O O . MET A 1 91 ? -12.12419 83.03134 21.46900 1.000 68.27790 91 MET A O 1
ATOM 689 N N . VAL A 1 92 ? -14.14808 83.65785 22.25396 1.000 72.95667 92 VAL A N 1
ATOM 690 C CA . VAL A 1 92 ? -14.72640 83.73913 20.91505 1.000 75.93109 92 VAL A CA 1
ATOM 691 C C . VAL A 1 92 ? -13.99021 84.79030 20.09747 1.000 80.06085 92 VAL A C 1
ATOM 692 O O . VAL A 1 92 ? -13.59003 84.55236 18.95033 1.000 79.97565 92 VAL A O 1
ATOM 696 N N . ASP A 1 93 ? -13.79508 85.97229 20.68255 1.000 80.41382 93 ASP A N 1
ATOM 697 C CA . ASP A 1 93 ? -13.12885 87.03647 19.94752 1.000 82.33997 93 ASP A CA 1
ATOM 698 C C . ASP A 1 93 ? -11.69325 86.66427 19.60987 1.000 82.77975 93 ASP A C 1
ATOM 699 O O . ASP A 1 93 ? -11.18504 87.07111 18.56078 1.000 88.28651 93 ASP A O 1
ATOM 704 N N . LEU A 1 94 ? -11.02724 85.89418 20.47628 1.000 81.40035 94 LEU A N 1
ATOM 705 C CA . LEU A 1 94 ? -9.68523 85.40504 20.15704 1.000 78.25909 94 LEU A CA 1
ATOM 706 C C . LEU A 1 94 ? -9.72469 84.35585 19.04884 1.000 79.90684 94 LEU A C 1
ATOM 707 O O . LEU A 1 94 ? -8.88503 84.37589 18.14431 1.000 81.61540 94 LEU A O 1
ATOM 712 N N . LEU A 1 95 ? -10.68493 83.42426 19.10574 1.000 76.99239 95 LEU A N 1
ATOM 713 C CA . LEU A 1 95 ? -10.84519 82.45897 18.02010 1.000 77.75352 95 LEU A CA 1
ATOM 714 C C . LEU A 1 95 ? -11.04466 83.14827 16.67640 1.000 82.68387 95 LEU A C 1
ATOM 715 O O . LEU A 1 95 ? -10.46784 82.72955 15.66606 1.000 87.99567 95 LEU A O 1
ATOM 720 N N . ALA A 1 96 ? -11.85447 84.20759 16.64301 1.000 86.71390 96 ALA A N 1
ATOM 721 C CA . ALA A 1 96 ? -12.10085 84.91121 15.38852 1.000 90.49165 96 ALA A CA 1
ATOM 722 C C . ALA A 1 96 ? -10.84623 85.62098 14.89009 1.000 97.24651 96 ALA A C 1
ATOM 723 O O . ALA A 1 96 ? -10.58826 85.66830 13.68112 1.000 101.02407 96 ALA A O 1
ATOM 725 N N . GLN A 1 97 ? -10.08335 86.21923 15.80505 1.000 97.84112 97 GLN A N 1
ATOM 726 C CA . GLN A 1 97 ? -8.79971 86.81589 15.44552 1.000 100.94708 97 GLN A CA 1
ATOM 727 C C . GLN A 1 97 ? -7.84901 85.78458 14.83517 1.000 102.01712 97 GLN A C 1
ATOM 728 O O . GLN A 1 97 ? -7.08216 86.11204 13.92152 1.000 104.71506 97 GLN A O 1
ATOM 734 N N . TYR A 1 98 ? -7.88250 84.53492 15.32698 1.000 94.75742 98 TYR A N 1
ATOM 735 C CA . TYR A 1 98 ? -7.14036 83.45137 14.67749 1.000 92.64016 98 TYR A CA 1
ATOM 736 C C . TYR A 1 98 ? -7.67790 83.18669 13.27679 1.000 99.69477 98 TYR A C 1
ATOM 737 O O . TYR A 1 98 ? -6.90913 83.04141 12.32045 1.000 102.86856 98 TYR A O 1
ATOM 746 N N . GLU A 1 99 ? -9.00341 83.07526 13.14742 1.000 99.90446 99 GLU A N 1
ATOM 747 C CA . GLU A 1 99 ? -9.60566 82.80422 11.84492 1.000 102.47330 99 GLU A CA 1
ATOM 748 C C . GLU A 1 99 ? -9.29037 83.91630 10.84733 1.000 107.65064 99 GLU A C 1
ATOM 749 O O . GLU A 1 99 ? -9.09862 83.65186 9.65360 1.000 107.55129 99 GLU A O 1
ATOM 751 N N . GLN A 1 100 ? -9.23319 85.16809 11.32024 1.000 114.54559 100 GLN A N 1
ATOM 752 C CA . GLN A 1 100 ? -8.85831 86.28300 10.45188 1.000 116.02477 100 GLN A CA 1
ATOM 753 C C . GLN A 1 100 ? -7.50058 86.05909 9.79345 1.000 119.36711 100 GLN A C 1
ATOM 754 O O . GLN A 1 100 ? -7.33233 86.34250 8.60184 1.000 122.35970 100 GLN A O 1
ATOM 760 N N . HIS A 1 101 ? -6.52082 85.53908 10.54276 1.000 120.77254 101 HIS A N 1
ATOM 761 C CA . HIS A 1 101 ? -5.20089 85.25549 9.98810 1.000 121.03343 101 HIS A CA 1
ATOM 762 C C . HIS A 1 101 ? -5.13155 83.89781 9.28949 1.000 122.45503 101 HIS A C 1
ATOM 763 O O . HIS A 1 101 ? -4.03037 83.39515 9.03195 1.000 122.53776 101 HIS A O 1
ATOM 770 N N . GLY A 1 102 ? -6.28080 83.30707 8.97098 1.000 111.72693 102 GLY A N 1
ATOM 771 C CA . GLY A 1 102 ? -6.32280 82.06158 8.23620 1.000 105.09305 102 GLY A CA 1
ATOM 772 C C . GLY A 1 102 ? -5.91283 80.85784 9.04564 1.000 101.89332 102 GLY A C 1
ATOM 773 O O . GLY A 1 102 ? -5.55360 79.82982 8.46892 1.000 106.83274 102 GLY A O 1
ATOM 774 N N . LEU A 1 103 ? -5.98737 80.94139 10.37074 1.000 102.09625 103 LEU A N 1
ATOM 775 C CA . LEU A 1 103 ? -5.57399 79.86198 11.25438 1.000 96.51785 103 LEU A CA 1
ATOM 776 C C . LEU A 1 103 ? -6.80232 79.26124 11.91991 1.000 95.73718 103 LEU A C 1
ATOM 777 O O . LEU A 1 103 ? -7.70170 79.98023 12.36267 1.000 93.94882 103 LEU A O 1
ATOM 782 N N . GLN A 1 104 ? -6.83901 77.93961 11.96983 1.000 91.40188 104 GLN A N 1
ATOM 783 C CA . GLN A 1 104 ? -7.94680 77.20848 12.55021 1.000 88.37391 104 GLN A CA 1
ATOM 784 C C . GLN A 1 104 ? -7.42325 76.31829 13.66340 1.000 85.47575 104 GLN A C 1
ATOM 785 O O . GLN A 1 104 ? -6.39845 75.65212 13.49260 1.000 86.89364 104 GLN A O 1
ATOM 791 N N . LEU A 1 105 ? -8.11765 76.31695 14.80133 1.000 88.32792 105 LEU A N 1
ATOM 792 C CA . LEU A 1 105 ? -7.75529 75.42205 15.89141 1.000 84.38411 105 LEU A CA 1
ATOM 793 C C . LEU A 1 105 ? -7.71442 73.98549 15.39225 1.000 88.29508 105 LEU A C 1
ATOM 794 O O . LEU A 1 105 ? -8.65058 73.50589 14.75014 1.000 91.71182 105 LEU A O 1
ATOM 799 N N . ASN A 1 106 ? -6.59965 73.32199 15.65499 1.000 89.32068 106 ASN A N 1
ATOM 800 C CA . ASN A 1 106 ? -6.37540 71.91322 15.36217 1.000 92.05447 106 ASN A CA 1
ATOM 801 C C . ASN A 1 106 ? -5.88783 71.19594 16.60972 1.000 89.81309 106 ASN A C 1
ATOM 802 O O . ASN A 1 106 ? -5.00860 70.33473 16.55297 1.000 91.39747 106 ASN A O 1
ATOM 807 N N . SER A 1 107 ? -6.41311 71.58450 17.76514 1.000 87.59271 107 SER A N 1
ATOM 808 C CA . SER A 1 107 ? -5.96820 71.06063 19.04171 1.000 82.10809 107 SER A CA 1
ATOM 809 C C . SER A 1 107 ? -7.18683 70.85955 19.92489 1.000 85.45079 107 SER A C 1
ATOM 810 O O . SER A 1 107 ? -8.32059 71.17080 19.54129 1.000 89.95155 107 SER A O 1
ATOM 813 N N . ARG A 1 108 ? -6.95754 70.32260 21.11717 1.000 82.54687 108 ARG A N 1
ATOM 814 C CA . ARG A 1 108 ? -7.99805 70.26478 22.13224 1.000 85.04522 108 ARG A CA 1
ATOM 815 C C . ARG A 1 108 ? -7.65049 71.17780 23.30018 1.000 82.91913 108 ARG A C 1
ATOM 816 O O . ARG A 1 108 ? -8.01039 70.90412 24.44510 1.000 84.23469 108 ARG A O 1
ATOM 824 N N . GLU A 1 109 ? -6.94977 72.26957 23.01040 1.000 82.12670 109 GLU A N 1
ATOM 825 C CA . GLU A 1 109 ? -6.62309 73.31188 23.96973 1.000 76.79949 109 GLU A CA 1
ATOM 826 C C . GLU A 1 109 ? -7.49607 74.52317 23.68933 1.000 69.48088 109 GLU A C 1
ATOM 827 O O . GLU A 1 109 ? -7.96153 74.73012 22.56491 1.000 70.90852 109 GLU A O 1
ATOM 833 N N . LEU A 1 110 ? -7.69611 75.32647 24.72962 1.000 70.18340 110 LEU A N 1
ATOM 834 C CA . LEU A 1 110 ? -8.47481 76.53905 24.61548 1.000 68.94359 110 LEU A CA 1
ATOM 835 C C . LEU A 1 110 ? -7.69790 77.61785 23.86408 1.000 69.62393 110 LEU A C 1
ATOM 836 O O . LEU A 1 110 ? -6.46577 77.57955 23.79934 1.000 68.00299 110 LEU A O 1
ATOM 841 N N . PRO A 1 111 ? -8.40448 78.59616 23.28619 1.000 67.37692 111 PRO A N 1
ATOM 842 C CA . PRO A 1 111 ? -7.72381 79.61599 22.46592 1.000 68.36552 111 PRO A CA 1
ATOM 843 C C . PRO A 1 111 ? -6.75939 80.50757 23.22808 1.000 63.82270 111 PRO A C 1
ATOM 844 O O . PRO A 1 111 ? -5.83466 81.05160 22.61484 1.000 59.71761 111 PRO A O 1
ATOM 848 N N . ASP A 1 112 ? -6.97501 80.72509 24.52472 1.000 67.93540 112 ASP A N 1
ATOM 849 C CA . ASP A 1 112 ? -6.12209 81.59616 25.32421 1.000 62.34614 112 ASP A CA 1
ATOM 850 C C . ASP A 1 112 ? -5.07356 80.81752 26.10000 1.000 57.54329 112 ASP A C 1
ATOM 851 O O . ASP A 1 112 ? -4.51229 81.34184 27.06879 1.000 58.99619 112 ASP A O 1
ATOM 856 N N . HIS A 1 113 ? -4.86362 79.55415 25.75356 1.000 58.03109 113 HIS A N 1
ATOM 857 C CA . HIS A 1 113 ? -3.75604 78.77797 26.29547 1.000 59.82509 113 HIS A CA 1
ATOM 858 C C . HIS A 1 113 ? -2.43374 79.39687 25.83573 1.000 57.46814 113 HIS A C 1
ATOM 859 O O . HIS A 1 113 ? -2.13377 79.41267 24.63471 1.000 57.62642 113 HIS A O 1
ATOM 866 N N . LEU A 1 114 ? -1.65382 79.94630 26.76836 1.000 55.77613 114 LEU A N 1
ATOM 867 C CA . LEU A 1 114 ? -0.47490 80.73445 26.39544 1.000 54.83339 114 LEU A CA 1
ATOM 868 C C . LEU A 1 114 ? 0.43504 80.06193 25.37542 1.000 55.07594 114 LEU A C 1
ATOM 869 O O . LEU A 1 114 ? 0.78500 80.72061 24.38126 1.000 54.72782 114 LEU A O 1
ATOM 874 N N . PRO A 1 115 ? 0.85302 78.79404 25.53877 1.000 56.59053 115 PRO A N 1
ATOM 875 C CA . PRO A 1 115 ? 1.71374 78.19704 24.50020 1.000 55.95918 115 PRO A CA 1
ATOM 876 C C . PRO A 1 115 ? 1.08459 78.25462 23.12250 1.000 61.19844 115 PRO A C 1
ATOM 877 O O . PRO A 1 115 ? 1.75885 78.59865 22.13377 1.000 59.56120 115 PRO A O 1
ATOM 881 N N . LEU A 1 116 ? -0.21208 77.94798 23.04655 1.000 58.21099 116 LEU A N 1
ATOM 882 C CA . LEU A 1 116 ? -0.94284 78.03677 21.78701 1.000 59.82274 116 LEU A CA 1
ATOM 883 C C . LEU A 1 116 ? -0.94045 79.46388 21.26529 1.000 59.14464 116 LEU A C 1
ATOM 884 O O . LEU A 1 116 ? -0.69173 79.70976 20.07849 1.000 61.95713 116 LEU A O 1
ATOM 889 N N . TYR A 1 117 ? -1.27116 80.41686 22.13199 1.000 60.96620 117 TYR A N 1
ATOM 890 C CA . TYR A 1 117 ? -1.22534 81.82184 21.74017 1.000 61.23273 117 TYR A CA 1
ATOM 891 C C . TYR A 1 117 ? 0.16521 82.20724 21.22232 1.000 63.61383 117 TYR A C 1
ATOM 892 O O . TYR A 1 117 ? 0.28834 82.95023 20.23717 1.000 66.80151 117 TYR A O 1
ATOM 901 N N . LEU A 1 118 ? 1.23017 81.69988 21.85593 1.000 60.53487 118 LEU A N 1
ATOM 902 C CA . LEU A 1 118 ? 2.56669 81.99468 21.33946 1.000 62.76656 118 LEU A CA 1
ATOM 903 C C . LEU A 1 118 ? 2.76155 81.44477 19.92725 1.000 63.58420 118 LEU A C 1
ATOM 904 O O . LEU A 1 118 ? 3.31968 82.13322 19.06404 1.000 65.52188 118 LEU A O 1
ATOM 909 N N . GLU A 1 119 ? 2.27531 80.22873 19.65485 1.000 64.02392 119 GLU A N 1
ATOM 910 C CA . GLU A 1 119 ? 2.32605 79.70724 18.28607 1.000 66.15374 119 GLU A CA 1
ATOM 911 C C . GLU A 1 119 ? 1.66757 80.65824 17.29714 1.000 71.10852 119 GLU A C 1
ATOM 912 O O . GLU A 1 119 ? 2.19449 80.89375 16.20641 1.000 69.81996 119 GLU A O 1
ATOM 918 N N . TYR A 1 120 ? 0.50843 81.21518 17.66295 1.000 73.70844 120 TYR A N 1
ATOM 919 C CA . TYR A 1 120 ? -0.13886 82.20639 16.80840 1.000 71.35836 120 TYR A CA 1
ATOM 920 C C . TYR A 1 120 ? 0.77372 83.41186 16.59401 1.000 72.01984 120 TYR A C 1
ATOM 921 O O . TYR A 1 120 ? 1.04483 83.80801 15.45360 1.000 76.82968 120 TYR A O 1
ATOM 930 N N . LEU A 1 121 ? 1.27574 83.99549 17.68236 1.000 68.51180 121 LEU A N 1
ATOM 931 C CA . LEU A 1 121 ? 2.16615 85.14695 17.55928 1.000 76.02436 121 LEU A CA 1
ATOM 932 C C . LEU A 1 121 ? 3.33884 84.86962 16.62373 1.000 79.19772 121 LEU A C 1
ATOM 933 O O . LEU A 1 121 ? 3.69802 85.71418 15.79666 1.000 81.56546 121 LEU A O 1
ATOM 938 N N . ALA A 1 122 ? 3.92960 83.67709 16.71955 1.000 76.27373 122 ALA A N 1
ATOM 939 C CA . ALA A 1 122 ? 5.10900 83.36414 15.91519 1.000 77.25356 122 ALA A CA 1
ATOM 940 C C . ALA A 1 122 ? 4.81668 83.42288 14.42090 1.000 83.54516 122 ALA A C 1
ATOM 941 O O . ALA A 1 122 ? 5.73545 83.63017 13.61926 1.000 87.61482 122 ALA A O 1
ATOM 943 N N . GLN A 1 123 ? 3.56024 83.19842 14.02556 1.000 83.28902 123 GLN A N 1
ATOM 944 C CA . GLN A 1 123 ? 3.13427 83.28264 12.63292 1.000 80.84774 123 GLN A CA 1
ATOM 945 C C . GLN A 1 123 ? 3.00805 84.71566 12.14194 1.000 86.18467 123 GLN A C 1
ATOM 946 O O . GLN A 1 123 ? 2.74702 84.93387 10.95127 1.000 89.16351 123 GLN A O 1
ATOM 952 N N . LEU A 1 124 ? 3.11519 85.67384 13.01469 1.000 86.25104 124 LEU A N 1
ATOM 953 C CA . LEU A 1 124 ? 2.89725 87.03478 12.57172 1.000 86.95780 124 LEU A CA 1
ATOM 954 C C . LEU A 1 124 ? 4.20119 87.68626 12.15183 1.000 95.64001 124 LEU A C 1
ATOM 955 O O . LEU A 1 124 ? 5.29304 87.22366 12.50843 1.000 100.57079 124 LEU A O 1
ATOM 960 N N . PRO A 1 125 ? 4.11738 88.76096 11.37330 1.000 96.35831 125 PRO A N 1
ATOM 961 C CA . PRO A 1 125 ? 5.28152 89.63062 11.19399 1.000 99.09406 125 PRO A CA 1
ATOM 962 C C . PRO A 1 125 ? 5.87012 90.05150 12.53147 1.000 99.80026 125 PRO A C 1
ATOM 963 O O . PRO A 1 125 ? 5.18931 90.00198 13.56230 1.000 97.95141 125 PRO A O 1
ATOM 967 N N . GLN A 1 126 ? 7.14322 90.44868 12.51659 1.000 101.61104 126 GLN A N 1
ATOM 968 C CA . GLN A 1 126 ? 7.86965 90.75632 13.74403 1.000 101.37025 126 GLN A CA 1
ATOM 969 C C . GLN A 1 126 ? 7.09306 91.72120 14.62971 1.000 99.38106 126 GLN A C 1
ATOM 970 O O . GLN A 1 126 ? 6.80427 91.42622 15.79309 1.000 97.80520 126 GLN A O 1
ATOM 976 N N . SER A 1 127 ? 6.73825 92.88461 14.07607 1.000 103.38926 127 SER A N 1
ATOM 977 C CA . SER A 1 127 ? 6.01428 93.89545 14.84097 1.000 99.83661 127 SER A CA 1
ATOM 978 C C . SER A 1 127 ? 4.68406 93.35327 15.35183 1.000 96.96554 127 SER A C 1
ATOM 979 O O . SER A 1 127 ? 4.32087 93.56848 16.51407 1.000 95.82717 127 SER A O 1
ATOM 981 N N . GLU A 1 128 ? 3.94930 92.63418 14.50383 1.000 94.89132 128 GLU A N 1
ATOM 982 C CA . GLU A 1 128 ? 2.66163 92.09299 14.92735 1.000 94.18314 128 GLU A CA 1
ATOM 983 C C . GLU A 1 128 ? 2.81741 91.12781 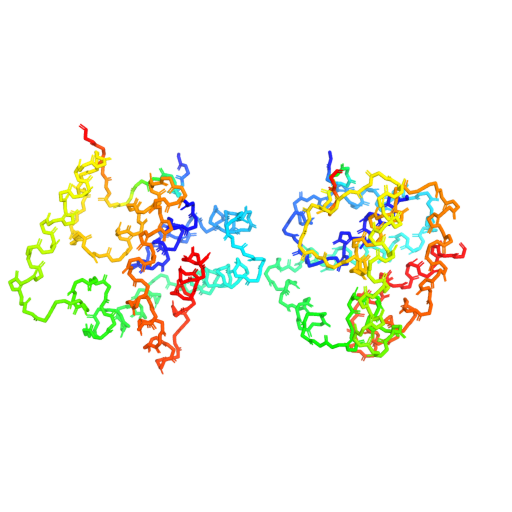16.10194 1.000 94.17776 128 GLU A C 1
ATOM 984 O O . GLU A 1 128 ? 2.00347 91.13406 17.03597 1.000 89.75746 128 GLU A O 1
ATOM 990 N N . ALA A 1 129 ? 3.85179 90.28507 16.07209 1.000 95.64268 129 ALA A N 1
ATOM 991 C CA . ALA A 1 129 ? 4.10347 89.39529 17.19972 1.000 87.18211 129 ALA A CA 1
ATOM 992 C C . ALA A 1 129 ? 4.49794 90.17778 18.44710 1.000 87.79316 129 ALA A C 1
ATOM 993 O O . ALA A 1 129 ? 4.07932 89.83093 19.55729 1.000 84.15646 129 ALA A O 1
ATOM 995 N N . VAL A 1 130 ? 5.31140 91.22873 18.28732 1.000 88.45822 130 VAL A N 1
ATOM 996 C CA . VAL A 1 130 ? 5.77036 92.00434 19.44127 1.000 86.74523 130 VAL A CA 1
ATOM 997 C C . VAL A 1 130 ? 4.60365 92.68878 20.13989 1.000 88.10866 130 VAL A C 1
ATOM 998 O O . VAL A 1 130 ? 4.53486 92.71587 21.37584 1.000 87.26462 130 VAL A O 1
ATOM 1002 N N . GLU A 1 131 ? 3.68241 93.27588 19.37143 1.000 86.86457 131 GLU A N 1
ATOM 1003 C CA . GLU A 1 131 ? 2.50522 93.86871 19.99539 1.000 84.31421 131 GLU A CA 1
ATOM 1004 C C . GLU A 1 131 ? 1.73595 92.82358 20.80031 1.000 82.99311 131 GLU A C 1
ATOM 1005 O O . GLU A 1 131 ? 1.33347 93.08420 21.94143 1.000 83.32050 131 GLU A O 1
ATOM 1007 N N . GLY A 1 132 ? 1.54839 91.62627 20.23469 1.000 82.34943 132 GLY A N 1
ATOM 1008 C CA . GLY A 1 132 ? 0.90310 90.55075 20.98028 1.000 79.28001 132 GLY A CA 1
ATOM 1009 C C . GLY A 1 132 ? 1.49644 90.33467 22.36116 1.000 79.74787 132 GLY A C 1
ATOM 1010 O O . GLY A 1 132 ? 0.77380 90.24174 23.35678 1.000 78.71046 132 GLY A O 1
ATOM 1011 N N . LEU A 1 133 ? 2.82810 90.26866 22.44669 1.000 79.63754 133 LEU A N 1
ATOM 1012 C CA . LEU A 1 133 ? 3.45925 90.10001 23.75122 1.000 75.38300 133 LEU A CA 1
ATOM 1013 C C . LEU A 1 133 ? 3.19405 91.30689 24.64015 1.000 77.81866 133 LEU A C 1
ATOM 1014 O O . LEU A 1 133 ? 2.94653 91.15938 25.84313 1.000 74.94105 133 LEU A O 1
ATOM 1019 N N . LYS A 1 134 ? 3.22966 92.51403 24.06250 1.000 80.09719 134 LYS A N 1
ATOM 1020 C CA . LYS A 1 134 ? 2.90104 93.70486 24.83800 1.000 77.93122 134 LYS A CA 1
ATOM 1021 C C . LYS A 1 134 ? 1.47286 93.62233 25.37285 1.000 78.86544 134 LYS A C 1
ATOM 1022 O O . LYS A 1 134 ? 1.20203 94.02154 26.51219 1.000 80.81543 134 LYS A O 1
ATOM 1024 N N . ASP A 1 135 ? 0.55907 93.04282 24.58640 1.000 74.22552 135 ASP A N 1
ATOM 1025 C CA . ASP A 1 135 ? -0.83021 92.92483 25.01900 1.000 78.43424 135 ASP A CA 1
ATOM 1026 C C . ASP A 1 135 ? -0.96070 92.08426 26.28548 1.000 78.97187 135 ASP A C 1
ATOM 1027 O O . ASP A 1 135 ? -1.78482 92.38622 27.15641 1.000 77.81130 135 ASP A O 1
ATOM 1032 N N . ILE A 1 136 ? -0.18469 91.00522 26.40097 1.000 75.09028 136 ILE A N 1
ATOM 1033 C CA . ILE A 1 136 ? -0.31496 90.13564 27.56291 1.000 71.01152 136 ILE A CA 1
ATOM 1034 C C . ILE A 1 136 ? 0.77922 90.36921 28.59211 1.000 67.86978 136 ILE A C 1
ATOM 1035 O O . ILE A 1 136 ? 0.82700 89.66132 29.60761 1.000 65.54246 136 ILE A O 1
ATOM 1040 N N . ALA A 1 137 ? 1.63425 91.36656 28.37409 1.000 69.51124 137 ALA A N 1
ATOM 1041 C CA . ALA A 1 137 ? 2.77163 91.61764 29.25596 1.000 66.10834 137 ALA A CA 1
ATOM 1042 C C . ALA A 1 137 ? 2.43225 91.70889 30.74304 1.000 67.02988 137 ALA A C 1
ATOM 1043 O O . ALA A 1 137 ? 3.24198 91.22519 31.55240 1.000 71.66497 137 ALA A O 1
ATOM 1045 N N . PRO A 1 138 ? 1.31288 92.29642 31.18466 1.000 69.19915 138 PRO A N 1
ATOM 1046 C CA . PRO A 1 138 ? 1.02133 92.24302 32.63044 1.000 68.94899 138 PRO A CA 1
ATOM 1047 C C . PRO A 1 138 ? 0.76846 90.83765 33.12409 1.000 64.70479 138 PRO A C 1
ATOM 1048 O O . PRO A 1 138 ? 1.02972 90.53920 34.29924 1.000 64.47281 138 PRO A O 1
ATOM 1052 N N . ILE A 1 139 ? 0.24677 89.97018 32.25774 1.000 65.18802 139 ILE A N 1
ATOM 1053 C CA . ILE A 1 139 ? 0.07022 88.56768 32.61839 1.000 64.30212 139 ILE A CA 1
ATOM 1054 C C . ILE A 1 139 ? 1.42199 87.86880 32.67563 1.000 63.51182 139 ILE A C 1
ATOM 1055 O O . ILE A 1 139 ? 1.71683 87.11432 33.61277 1.000 60.89018 139 ILE A O 1
ATOM 1060 N N . LEU A 1 140 ? 2.25633 88.09933 31.66335 1.000 63.54054 140 LEU A N 1
ATOM 1061 C CA . LEU A 1 140 ? 3.59123 87.52554 31.66483 1.000 61.16232 140 LEU A CA 1
ATOM 1062 C C . LEU A 1 140 ? 4.32018 87.86465 32.95299 1.000 64.62177 140 LEU A C 1
ATOM 1063 O O . LEU A 1 140 ? 4.94996 86.99457 33.56769 1.000 58.27143 140 LEU A O 1
ATOM 1068 N N . ALA A 1 141 ? 4.19279 89.11979 33.40624 1.000 64.94203 141 ALA A N 1
ATOM 1069 C CA . ALA A 1 141 ? 4.93462 89.58392 34.57828 1.000 67.45324 141 ALA A CA 1
ATOM 1070 C C . ALA A 1 141 ? 4.37820 88.99775 35.86481 1.000 66.73791 141 ALA A C 1
ATOM 1071 O O . ALA A 1 141 ? 5.13851 88.69613 36.79421 1.000 71.13299 141 ALA A O 1
ATOM 1073 N N . LEU A 1 142 ? 3.05714 88.85322 35.95425 1.000 66.96164 142 LEU A N 1
ATOM 1074 C CA . LEU A 1 142 ? 2.47852 88.21583 37.13441 1.000 68.27144 142 LEU A CA 1
ATOM 1075 C C . LEU A 1 142 ? 2.94124 86.76907 37.23971 1.000 64.14239 142 LEU A C 1
ATOM 1076 O O . LEU A 1 142 ? 3.38141 86.31734 38.30101 1.000 63.73586 142 LEU A O 1
ATOM 1081 N N . LEU A 1 143 ? 2.85740 86.03483 36.13362 1.000 62.07280 143 LEU A N 1
ATOM 1082 C CA . LEU A 1 143 ? 3.25930 84.63842 36.13106 1.000 64.49833 143 LEU A CA 1
ATOM 1083 C C . LEU A 1 143 ? 4.72359 84.49881 36.50904 1.000 67.22186 143 LEU A C 1
ATOM 1084 O O . LEU A 1 143 ? 5.07423 83.74164 37.42147 1.000 66.24942 143 LEU A O 1
ATOM 1089 N N . SER A 1 144 ? 5.59382 85.24078 35.82477 1.000 68.45233 144 SER A N 1
ATOM 1090 C CA . SER A 1 144 ? 7.00021 85.26942 36.20356 1.000 64.37159 144 SER A CA 1
ATOM 1091 C C . SER A 1 144 ? 7.15408 85.55124 37.68925 1.000 67.82435 144 SER A C 1
ATOM 1092 O O . SER A 1 144 ? 7.82720 84.80918 38.40721 1.000 64.22693 144 SER A O 1
ATOM 1095 N N . ALA A 1 145 ? 6.49806 86.61049 38.17365 1.000 69.35560 145 ALA A N 1
ATOM 1096 C CA . ALA A 1 145 ? 6.56187 86.94462 39.59338 1.000 68.44007 145 ALA A CA 1
ATOM 1097 C C . ALA A 1 1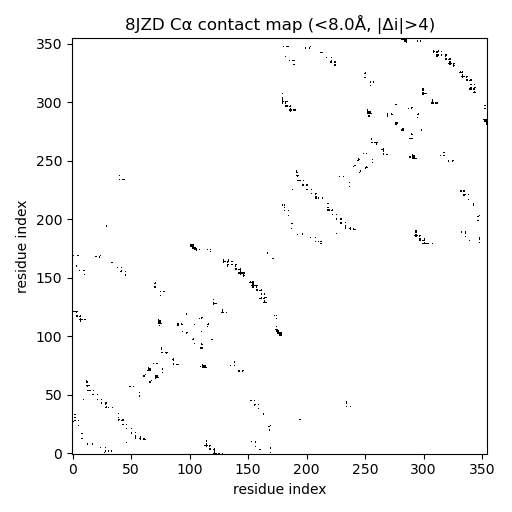45 ? 6.18679 85.75257 40.46878 1.000 70.76673 145 ALA A C 1
ATOM 1098 O O . ALA A 1 145 ? 6.89916 85.42210 41.42445 1.000 74.17672 145 ALA A O 1
ATOM 1100 N N . ARG A 1 146 ? 5.07260 85.08548 40.14167 1.000 68.31349 146 ARG A N 1
ATOM 1101 C CA . ARG A 1 146 ? 4.59653 83.96181 40.94677 1.000 67.91551 146 ARG A CA 1
ATOM 1102 C C . ARG A 1 146 ? 5.56285 82.79034 40.88363 1.000 69.55228 146 ARG A C 1
ATOM 1103 O O . ARG A 1 146 ? 5.85012 82.15276 41.90493 1.000 72.08280 146 ARG A O 1
ATOM 1111 N N . LEU A 1 147 ? 6.04645 82.47569 39.68745 1.000 66.33106 147 LEU A N 1
ATOM 1112 C CA . LEU A 1 147 ? 6.99498 81.38403 39.54558 1.000 70.62054 147 LEU A CA 1
ATOM 1113 C C . LEU A 1 147 ? 8.26135 81.65003 40.35393 1.000 75.60493 147 LEU A C 1
ATOM 1114 O O . LEU A 1 147 ? 8.78998 80.73996 41.00003 1.000 77.63565 147 LEU A O 1
ATOM 1119 N N . GLN A 1 148 ? 8.73716 82.90278 40.36931 1.000 78.83774 148 GLN A N 1
ATOM 1120 C CA . GLN A 1 148 ? 9.88880 83.25449 41.19823 1.000 78.94350 148 GLN A CA 1
ATOM 1121 C C . GLN A 1 148 ? 9.60040 83.00965 42.67090 1.000 80.37830 148 GLN A C 1
ATOM 1122 O O . GLN A 1 148 ? 10.47629 82.54103 43.40861 1.000 80.74824 148 GLN A O 1
ATOM 1128 N N . GLN A 1 149 ? 8.37397 83.31743 43.11827 1.000 73.34444 149 GLN A N 1
ATOM 1129 C CA . GLN A 1 149 ? 8.01179 83.03299 44.50324 1.000 77.32743 149 GLN A CA 1
ATOM 1130 C C . GLN A 1 149 ? 8.15171 81.54142 44.80146 1.000 80.15393 149 GLN A C 1
ATOM 1131 O O . GLN A 1 149 ? 8.69977 81.15846 45.84474 1.000 83.06399 149 GLN A O 1
ATOM 1133 N N . ARG A 1 150 ? 7.70871 80.68231 43.87996 1.000 76.73819 150 ARG A N 1
ATOM 1134 C CA . ARG A 1 150 ? 7.88426 79.24873 44.06735 1.000 81.89934 150 ARG A CA 1
ATOM 1135 C C . ARG A 1 150 ? 9.29854 78.78791 43.71163 1.000 87.46175 150 ARG A C 1
ATOM 1136 O O . ARG A 1 150 ? 9.55279 77.57829 43.68404 1.000 84.47540 150 ARG A O 1
ATOM 1139 N N . GLU A 1 151 ? 10.21243 79.72866 43.45561 1.000 91.31381 151 GLU A N 1
ATOM 1140 C CA . GLU A 1 151 ? 11.60103 79.43600 43.09618 1.000 92.47658 151 GLU A CA 1
ATOM 1141 C C . GLU A 1 151 ? 11.67371 78.42405 41.94797 1.000 91.37953 151 GLU A C 1
ATOM 1142 O O . GLU A 1 151 ? 12.39049 77.42384 42.01571 1.000 94.46528 151 GLU A O 1
ATOM 1145 N N . SER A 1 152 ? 10.94187 78.69980 40.86812 1.000 77.15225 152 SER A N 1
ATOM 1146 C CA . SER A 1 152 ? 10.90846 77.82415 39.70276 1.000 70.69102 152 SER A CA 1
ATOM 1147 C C . SER A 1 152 ? 11.56960 78.48812 38.50301 1.000 64.57606 152 SER A C 1
ATOM 1148 O O . SER A 1 152 ? 11.28906 79.64817 38.18820 1.000 65.34451 152 SER A O 1
ATOM 1151 N N . ARG A 1 153 ? 12.40024 77.72264 37.79338 1.000 65.10959 153 ARG A N 1
ATOM 1152 C CA . ARG A 1 153 ? 13.11087 78.25401 36.63744 1.000 59.24691 153 ARG A CA 1
ATOM 1153 C C . ARG A 1 153 ? 12.21170 78.44863 35.42724 1.000 55.24445 153 ARG A C 1
ATOM 1154 O O . ARG A 1 153 ? 12.66819 79.01218 34.43523 1.000 55.94786 153 ARG A O 1
ATOM 1157 N N . TYR A 1 154 ? 10.95335 78.01191 35.47372 1.000 56.61006 154 TYR A N 1
ATOM 1158 C CA . TYR A 1 154 ? 10.03658 78.33744 34.38172 1.000 55.37340 154 TYR A CA 1
ATOM 1159 C C . TYR A 1 154 ? 9.83150 79.85765 34.28493 1.000 55.63216 154 TYR A C 1
ATOM 1160 O O . TYR A 1 154 ? 9.55615 80.37917 33.19510 1.000 53.61539 154 TYR A O 1
ATOM 1169 N N . ALA A 1 155 ? 10.02292 80.58448 35.40134 1.000 52.81072 155 ALA A N 1
ATOM 1170 C CA . ALA A 1 155 ? 9.99855 82.05466 35.39159 1.000 60.76686 155 ALA A CA 1
ATOM 1171 C C . ALA A 1 155 ? 10.90852 82.63341 34.32809 1.000 58.37961 155 ALA A C 1
ATOM 1172 O O . ALA A 1 155 ? 10.62732 83.71146 33.78918 1.000 56.44560 155 ALA A O 1
ATOM 1174 N N . VAL A 1 156 ? 12.01651 81.94631 34.05465 1.000 48.25430 156 VAL A N 1
ATOM 1175 C CA . VAL A 1 156 ? 12.94254 82.35590 33.01650 1.000 53.24967 156 VAL A CA 1
ATOM 1176 C C . VAL A 1 156 ? 12.20979 82.55707 31.70343 1.000 51.53388 156 VAL A C 1
ATOM 1177 O O . VAL A 1 156 ? 12.45624 83.52318 30.97250 1.000 59.05234 156 VAL A O 1
ATOM 1181 N N . LEU A 1 157 ? 11.32907 81.63159 31.36778 1.000 48.13003 157 LEU A N 1
ATOM 1182 C CA . LEU A 1 157 ? 10.62514 81.71864 30.09612 1.000 54.28640 157 LEU A CA 1
ATOM 1183 C C . LEU A 1 157 ? 9.70624 82.92696 30.03996 1.000 55.13996 157 LEU A C 1
ATOM 1184 O O . LEU A 1 157 ? 9.43913 83.45764 28.95519 1.000 53.00515 157 LEU A O 1
ATOM 1189 N N . PHE A 1 158 ? 9.16545 83.33736 31.18031 1.000 50.38014 158 PHE A N 1
ATOM 1190 C CA . PHE A 1 158 ? 8.32215 84.51802 31.16986 1.000 57.88304 158 PHE A CA 1
ATOM 1191 C C . PHE A 1 158 ? 9.15894 85.78172 31.02609 1.000 59.20348 158 PHE A C 1
ATOM 1192 O O . PHE A 1 158 ? 8.82162 86.66675 30.22979 1.000 61.72610 158 PHE A O 1
ATOM 1200 N N . ASP A 1 159 ? 10.27154 85.86773 31.75780 1.000 55.07542 159 ASP A N 1
ATOM 1201 C CA . ASP A 1 159 ? 11.16675 87.01060 31.61347 1.000 60.76351 159 ASP A CA 1
ATOM 1202 C C . ASP A 1 159 ? 11.66903 87.15798 30.17951 1.000 60.49632 159 ASP A C 1
ATOM 1203 O O . ASP A 1 159 ? 11.71983 88.27208 29.64184 1.000 67.78314 159 ASP A O 1
ATOM 1208 N N . LEU A 1 160 ? 12.04558 86.05255 29.54567 1.000 56.87956 160 LEU A N 1
ATOM 1209 C CA . LEU A 1 160 ? 12.45758 86.10621 28.14698 1.000 59.86048 160 LEU A CA 1
ATOM 1210 C C . LEU A 1 160 ? 11.35352 86.67207 27.26206 1.000 64.33479 160 LEU A C 1
ATOM 1211 O O . LEU A 1 160 ? 11.61819 87.50556 26.38268 1.000 66.90647 160 LEU A O 1
ATOM 1216 N N . LEU A 1 161 ? 10.10725 86.21445 27.47305 1.000 60.92724 161 LEU A N 1
ATOM 1217 C CA . LEU A 1 161 ? 8.97144 86.71924 26.70323 1.000 63.77008 161 LEU A CA 1
ATOM 1218 C C . LEU A 1 161 ? 8.75778 88.20012 26.97034 1.000 66.39725 161 LEU A C 1
ATOM 1219 O O . LEU A 1 161 ? 8.54887 88.98167 26.03383 1.000 64.22072 161 LEU A O 1
ATOM 1224 N N . LEU A 1 162 ? 8.81253 88.60569 28.24314 1.000 65.21452 162 LEU A N 1
ATOM 1225 C CA . LEU A 1 162 ? 8.76625 90.03221 28.54663 1.000 68.88254 162 LEU A CA 1
ATOM 1226 C C . LEU A 1 162 ? 9.89704 90.76384 27.86003 1.000 71.35875 162 LEU A C 1
ATOM 1227 O O . LEU A 1 162 ? 9.66954 91.81227 27.25727 1.000 74.48621 162 LEU A O 1
ATOM 1232 N N . LYS A 1 163 ? 11.10811 90.19524 27.85944 1.000 70.03343 163 LYS A N 1
ATOM 1233 C CA . LYS A 1 163 ? 12.19944 90.87604 27.16229 1.000 73.98547 163 LYS A CA 1
ATOM 1234 C C . LYS A 1 163 ? 11.85720 91.04469 25.68785 1.000 76.36714 163 LYS A C 1
ATOM 1235 O O . LYS A 1 163 ? 11.89576 92.15828 25.15421 1.000 78.79441 163 LYS A O 1
ATOM 1241 N N . LEU A 1 164 ? 11.44458 89.95902 25.03246 1.000 72.88785 164 LEU A N 1
ATOM 1242 C CA . LEU A 1 164 ? 11.03749 90.04129 23.63520 1.000 74.14130 164 LEU A CA 1
ATOM 1243 C C . LEU A 1 164 ? 9.93737 91.08108 23.40068 1.000 83.02167 164 LEU A C 1
ATOM 1244 O O . LEU A 1 164 ? 9.73961 91.52498 22.26123 1.000 84.93432 164 LEU A O 1
ATOM 1249 N N . ALA A 1 165 ? 9.22026 91.48647 24.45440 1.000 79.88902 165 ALA A N 1
ATOM 1250 C CA . ALA A 1 165 ? 8.12639 92.43277 24.30029 1.000 83.52640 165 ALA A CA 1
ATOM 1251 C C . ALA A 1 165 ? 8.60680 93.86686 24.07886 1.000 91.80409 165 ALA A C 1
ATOM 1252 O O . ALA A 1 165 ? 7.87407 94.65819 23.47059 1.000 90.65158 165 ALA A O 1
ATOM 1254 N N . ASN A 1 166 ? 9.79953 94.22578 24.57719 1.000 93.39276 166 ASN A N 1
ATOM 1255 C CA . ASN A 1 166 ? 10.34827 95.58843 24.45558 1.000 96.37791 166 ASN A CA 1
ATOM 1256 C C . ASN A 1 166 ? 11.32134 95.79744 23.28563 1.000 94.17205 166 ASN A C 1
ATOM 1257 O O . ASN A 1 166 ? 11.86167 94.84046 22.72298 1.000 94.28500 166 ASN A O 1
ATOM 1262 N N . SER B 2 2 ? 10.94879 67.15732 8.01043 1.000 100.14764 2 SER B N 1
ATOM 1263 C CA . SER B 2 2 ? 10.65967 68.55577 8.32764 1.000 102.19487 2 SER B CA 1
ATOM 1264 C C . SER B 2 2 ? 11.14468 68.91561 9.72272 1.000 100.74575 2 SER B C 1
ATOM 1265 O O . SER B 2 2 ? 10.92471 68.16651 10.67623 1.000 100.07968 2 SER B O 1
ATOM 1267 N N . LYS B 2 3 ? 11.79261 70.07564 9.82846 1.000 99.63648 3 LYS B N 1
ATOM 1268 C CA . LYS B 2 3 ? 12.32432 70.53344 11.10598 1.000 94.70242 3 LYS B CA 1
ATOM 1269 C C . LYS B 2 3 ? 11.21794 70.62423 12.15193 1.000 92.15562 3 LYS B C 1
ATOM 1270 O O . LYS B 2 3 ? 10.09514 71.03580 11.85501 1.000 97.34332 3 LYS B O 1
ATOM 1272 N N . PHE B 2 4 ? 11.55282 70.24261 13.38697 1.000 93.29039 4 PHE B N 1
ATOM 1273 C CA . PHE B 2 4 ? 10.57661 70.19067 14.47744 1.000 91.77321 4 PHE B CA 1
ATOM 1274 C C . PHE B 2 4 ? 9.89014 71.53911 14.69450 1.000 93.51697 4 PHE B C 1
ATOM 1275 O O . PHE B 2 4 ? 8.65527 71.62541 14.72446 1.000 90.87288 4 PHE B O 1
ATOM 1283 N N . LEU B 2 5 ? 10.67905 72.60787 14.83905 1.000 92.10091 5 LEU B N 1
ATOM 1284 C CA . LEU B 2 5 ? 10.14578 73.93472 15.12449 1.000 88.12212 5 LEU B CA 1
ATOM 1285 C C . LEU B 2 5 ? 9.33562 74.50784 13.97063 1.000 93.70904 5 LEU B C 1
ATOM 1286 O O . LEU B 2 5 ? 8.68993 75.54755 14.13867 1.000 92.53000 5 LEU B O 1
ATOM 1291 N N . ASP B 2 6 ? 9.35919 73.87213 12.80668 1.000 91.94589 6 ASP B N 1
ATOM 1292 C CA . ASP B 2 6 ? 8.53836 74.29517 11.68796 1.000 92.78121 6 ASP B CA 1
ATOM 1293 C C . ASP B 2 6 ? 7.27939 73.44950 11.55246 1.000 95.23886 6 ASP B C 1
ATOM 1294 O O . ASP B 2 6 ? 6.56092 73.58793 10.55658 1.000 95.23538 6 ASP B O 1
ATOM 1299 N N . ARG B 2 7 ? 7.00201 72.57289 12.52338 1.000 92.58136 7 ARG B N 1
ATOM 1300 C CA . ARG B 2 7 ? 5.78551 71.76507 12.53963 1.000 91.69195 7 ARG B CA 1
ATOM 1301 C C . ARG B 2 7 ? 4.80385 72.36015 13.54180 1.000 91.09359 7 ARG B C 1
ATOM 1302 O O . ARG B 2 7 ? 5.13860 72.52428 14.72079 1.000 90.23396 7 ARG B O 1
ATOM 1310 N N . PHE B 2 8 ? 3.59485 72.66873 13.07376 1.000 91.18655 8 PHE B N 1
ATOM 1311 C CA . PHE B 2 8 ? 2.55287 73.17961 13.95160 1.000 82.89818 8 PHE B CA 1
ATOM 1312 C C . PHE B 2 8 ? 2.20313 72.15547 15.02259 1.000 80.71683 8 PHE B C 1
ATOM 1313 O O . PHE B 2 8 ? 2.20453 70.94505 14.78436 1.000 83.15486 8 PHE B O 1
ATOM 1321 N N . ARG B 2 9 ? 1.91449 72.65294 16.22193 1.000 76.43050 9 ARG B N 1
ATOM 1322 C CA . ARG B 2 9 ? 1.46104 71.80992 17.31011 1.000 68.85770 9 ARG B CA 1
ATOM 1323 C C . ARG B 2 9 ? 0.02533 72.11307 17.71630 1.000 75.47711 9 ARG B C 1
ATOM 1324 O O . ARG B 2 9 ? -0.64601 71.22468 18.24521 1.000 80.03880 9 ARG B O 1
ATOM 1332 N N . TYR B 2 10 ? -0.49580 73.31175 17.42122 1.000 77.54055 10 TYR B N 1
ATOM 1333 C CA . TYR B 2 10 ? -1.86168 73.65467 17.81564 1.000 73.41542 10 TYR B CA 1
ATOM 1334 C C . TYR B 2 10 ? -2.77902 74.03922 16.66548 1.000 77.23164 10 TYR B C 1
ATOM 1335 O O . TYR B 2 10 ? -3.99342 73.88405 16.79711 1.000 82.19574 10 TYR B O 1
ATOM 1344 N N . PHE B 2 11 ? -2.24930 74.52789 15.55248 1.000 79.63232 11 PHE B N 1
ATOM 1345 C CA . PHE B 2 11 ? -3.07100 75.10440 14.50019 1.000 84.29880 11 PHE B CA 1
ATOM 1346 C C . PHE B 2 11 ? -2.92744 74.34470 13.19223 1.000 89.80410 11 PHE B C 1
ATOM 1347 O O . PHE B 2 11 ? -2.06669 73.47339 13.02505 1.000 86.43901 11 PHE B O 1
ATOM 1355 N N . LYS B 2 12 ? -3.79755 74.72845 12.25905 1.000 92.19819 12 LYS B N 1
ATOM 1356 C CA . LYS B 2 12 ? -3.78401 74.25812 10.88410 1.000 94.52180 12 LYS B CA 1
ATOM 1357 C C . LYS B 2 12 ? -4.29247 75.39109 10.00669 1.000 97.37911 12 LYS B C 1
ATOM 1358 O O . LYS B 2 12 ? -4.98637 76.29899 10.47426 1.000 97.73128 12 LYS B O 1
ATOM 1360 N N . GLN B 2 13 ? -3.93787 75.33343 8.72916 1.000 103.55434 13 GLN B N 1
ATOM 1361 C CA . GLN B 2 13 ? -4.30041 76.37888 7.78445 1.000 102.93919 13 GLN B CA 1
ATOM 1362 C C . GLN B 2 13 ? -5.70060 76.15365 7.23020 1.000 105.52559 13 GLN B C 1
ATOM 1363 O O . GLN B 2 13 ? -6.22483 75.03765 7.22610 1.000 108.07884 13 GLN B O 1
ATOM 1369 N N . LYS B 2 14 ? -6.29822 77.23999 6.74695 1.000 109.71856 14 LYS B N 1
ATOM 1370 C CA . LYS B 2 14 ? -7.66604 77.22198 6.24904 1.000 101.04325 14 LYS B CA 1
ATOM 1371 C C . LYS B 2 14 ? -7.71700 77.38272 4.72800 1.000 97.03513 14 LYS B C 1
ATOM 1372 O O . LYS B 2 14 ? -8.73787 77.08107 4.09158 1.000 99.71109 14 LYS B O 1
ATOM 1374 N N . MET C 1 1 ? 46.73229 91.07542 10.94319 1.000 92.58145 1 MET C N 1
ATOM 1375 C CA . MET C 1 1 ? 47.31721 89.83845 11.44237 1.000 86.91429 1 MET C CA 1
ATOM 1376 C C . MET C 1 1 ? 46.22160 88.86643 11.84982 1.000 81.78711 1 MET C C 1
ATOM 1377 O O . MET C 1 1 ? 45.49062 89.10469 12.81854 1.000 73.91386 1 MET C O 1
ATOM 1382 N N . ILE C 1 2 ? 46.12901 87.76024 11.10536 1.000 80.41799 2 ILE C N 1
ATOM 1383 C CA . ILE C 1 2 ? 45.11682 86.74298 11.38016 1.000 78.27548 2 ILE C CA 1
ATOM 1384 C C . ILE C 1 2 ? 45.19192 86.26471 12.82408 1.000 73.47752 2 ILE C C 1
ATOM 1385 O O . ILE C 1 2 ? 44.17029 85.90444 13.41824 1.000 73.19683 2 ILE C O 1
ATOM 1390 N N . GLU C 1 3 ? 46.39011 86.27172 13.41698 1.000 76.59971 3 GLU C N 1
ATOM 1391 C CA . GLU C 1 3 ? 46.52110 85.90482 14.82166 1.000 72.00985 3 GLU C CA 1
ATOM 1392 C C . GLU C 1 3 ? 45.67216 86.81004 15.70997 1.000 73.14582 3 GLU C C 1
ATOM 1393 O O . GLU C 1 3 ? 45.09756 86.34501 16.70473 1.000 64.63757 3 GLU C O 1
ATOM 1399 N N . LEU C 1 4 ? 45.58507 88.11293 15.37042 1.000 76.78526 4 LEU C N 1
ATOM 1400 C CA . LEU C 1 4 ? 44.73759 89.02587 16.13746 1.000 69.38749 4 LEU C CA 1
ATOM 1401 C C . LEU C 1 4 ? 43.26180 88.66557 15.99382 1.000 71.00856 4 LEU C C 1
ATOM 1402 O O . LEU C 1 4 ? 42.52913 88.61887 16.98899 1.000 65.72888 4 LEU C O 1
ATOM 1407 N N . VAL C 1 5 ? 42.82511 88.33031 14.77837 1.000 73.97147 5 VAL C N 1
ATOM 1408 C CA . VAL C 1 5 ? 41.46336 87.83373 14.59528 1.000 68.62717 5 VAL C CA 1
ATOM 1409 C C . VAL C 1 5 ? 41.21913 86.61340 15.47522 1.000 67.77210 5 VAL C C 1
ATOM 1410 O O . VAL C 1 5 ? 40.24239 86.56565 16.23341 1.000 66.50906 5 VAL C O 1
ATOM 1414 N N . ILE C 1 6 ? 42.11476 85.61845 15.40822 1.000 64.34538 6 ILE C N 1
ATOM 1415 C CA . ILE C 1 6 ? 41.91329 84.39603 16.18829 1.000 65.61914 6 ILE C CA 1
ATOM 1416 C C . ILE C 1 6 ? 41.79617 84.73036 17.66824 1.000 63.88577 6 ILE C C 1
ATOM 1417 O O . ILE C 1 6 ? 40.86241 84.29507 18.34905 1.000 66.57194 6 ILE C O 1
ATOM 1422 N N . VAL C 1 7 ? 42.71385 85.55166 18.17523 1.000 66.88251 7 VAL C N 1
ATOM 1423 C CA . VAL C 1 7 ? 42.65569 85.94480 19.57758 1.000 62.45947 7 VAL C CA 1
ATOM 1424 C C . VAL C 1 7 ? 41.41415 86.77716 19.84239 1.000 64.86857 7 VAL C C 1
ATOM 1425 O O . VAL C 1 7 ? 40.78982 86.66425 20.90818 1.000 64.10814 7 VAL C O 1
ATOM 1429 N N . SER C 1 8 ? 41.02322 87.62190 18.88286 1.000 60.54268 8 SER C N 1
ATOM 1430 C CA . SER C 1 8 ? 39.77550 88.35089 19.07259 1.000 65.59497 8 SER C CA 1
ATOM 1431 C C . SER C 1 8 ? 38.60677 87.37873 19.25905 1.000 64.27853 8 SER C C 1
ATOM 1432 O O . SER C 1 8 ? 37.80052 87.53945 20.18471 1.000 69.65291 8 SER C O 1
ATOM 1435 N N . ARG C 1 9 ? 38.53939 86.31881 18.44518 1.000 61.82942 9 ARG C N 1
ATOM 1436 C CA . ARG C 1 9 ? 37.43084 85.37595 18.59137 1.000 63.55364 9 ARG C CA 1
ATOM 1437 C C . ARG C 1 9 ? 37.50531 84.64068 19.91595 1.000 63.14303 9 ARG C C 1
ATOM 1438 O O . ARG C 1 9 ? 36.48463 84.45763 20.58386 1.000 63.76758 9 ARG C O 1
ATOM 1446 N N . LEU C 1 10 ? 38.70702 84.22818 20.31830 1.000 61.96512 10 LEU C N 1
ATOM 1447 C CA . LEU C 1 10 ? 38.88166 83.44081 21.53037 1.000 55.11673 10 LEU C CA 1
ATOM 1448 C C . LEU C 1 10 ? 38.69920 84.26908 22.78804 1.000 55.31225 10 LEU C C 1
ATOM 1449 O O . LEU C 1 10 ? 38.39043 83.71446 23.84530 1.000 51.70471 10 LEU C O 1
ATOM 1454 N N . LEU C 1 11 ? 38.89242 85.58236 22.69983 1.000 62.54403 11 LEU C N 1
ATOM 1455 C CA . LEU C 1 11 ? 38.70382 86.46702 23.83896 1.000 61.27786 11 LEU C CA 1
ATOM 1456 C C . LEU C 1 11 ? 37.27103 86.98446 23.95755 1.000 59.43210 11 LEU C C 1
ATOM 1457 O O . LEU C 1 11 ? 36.87382 87.44589 25.03205 1.000 60.85946 11 LEU C O 1
ATOM 1462 N N . GLU C 1 12 ? 36.48103 86.90146 22.89744 1.000 59.99775 12 GLU C N 1
ATOM 1463 C CA . GLU C 1 12 ? 35.07333 87.25558 22.97965 1.000 60.79067 12 GLU C CA 1
ATOM 1464 C C . GLU C 1 12 ? 34.30837 86.15109 23.71832 1.000 60.50403 12 GLU C C 1
ATOM 1465 O O . GLU C 1 12 ? 34.80205 85.03516 23.89385 1.000 60.71015 12 GLU C O 1
ATOM 1471 N N . TYR C 1 13 ? 33.12021 86.49684 24.20215 1.000 61.88403 13 TYR C N 1
ATOM 1472 C CA . TYR C 1 13 ? 32.13431 85.57222 24.74798 1.000 57.85508 13 TYR C CA 1
ATOM 1473 C C . TYR C 1 13 ? 32.15337 84.33253 23.88000 1.000 58.84916 13 TYR C C 1
ATOM 1474 O O . TYR C 1 13 ? 32.05488 84.44963 22.65326 1.000 64.43893 13 TYR C O 1
ATOM 1483 N N . PRO C 1 14 ? 32.34564 83.14895 24.45282 1.000 55.07888 14 PRO C N 1
ATOM 1484 C CA . PRO C 1 14 ? 32.50559 81.95893 23.61660 1.000 54.51404 14 PRO C CA 1
ATOM 1485 C C . PRO C 1 14 ? 31.25193 81.70532 22.80399 1.000 64.32089 14 PRO C C 1
ATOM 1486 O O . PRO C 1 14 ? 30.20060 81.36293 23.35167 1.000 65.95311 14 PRO C O 1
ATOM 1490 N N . ASP C 1 15 ? 31.33562 81.89591 21.50367 1.000 69.73737 15 ASP C N 1
ATOM 1491 C CA . ASP C 1 15 ? 30.18699 81.68176 20.64822 1.000 71.01690 15 ASP C CA 1
ATOM 1492 C C . ASP C 1 15 ? 30.20182 80.24324 20.14491 1.000 70.74640 15 ASP C C 1
ATOM 1493 O O . ASP C 1 15 ? 31.26450 79.63825 19.99873 1.000 71.93776 15 ASP C O 1
ATOM 1498 N N . ALA C 1 16 ? 29.01086 79.68837 19.90796 1.000 67.08763 16 ALA C N 1
ATOM 1499 C CA . ALA C 1 16 ? 28.92932 78.31565 19.41265 1.000 67.55344 16 ALA C CA 1
ATOM 1500 C C . ALA C 1 16 ? 29.69158 78.15071 18.11622 1.000 69.31207 16 ALA C C 1
ATOM 1501 O O . ALA C 1 16 ? 30.20269 77.06334 17.83145 1.000 70.03085 16 ALA C O 1
ATOM 1503 N N . ALA C 1 17 ? 29.76879 79.20630 17.30980 1.000 66.23698 17 ALA C N 1
ATOM 1504 C CA . ALA C 1 17 ? 30.54465 79.12550 16.07795 1.000 72.38456 17 ALA C CA 1
ATOM 1505 C C . ALA C 1 17 ? 32.00182 78.69624 16.31724 1.000 69.27235 17 ALA C C 1
ATOM 1506 O O . ALA C 1 17 ? 32.62413 78.10657 15.42511 1.000 72.46586 17 ALA C O 1
ATOM 1508 N N . LEU C 1 18 ? 32.56245 78.95995 17.50456 1.000 67.45383 18 LEU C N 1
ATOM 1509 C CA . LEU C 1 18 ? 33.90135 78.44963 17.80322 1.000 65.00694 18 LEU C CA 1
ATOM 1510 C C . LEU C 1 18 ? 33.93223 76.93771 17.69403 1.000 69.23878 18 LEU C C 1
ATOM 1511 O O . LEU C 1 18 ? 34.82130 76.37706 17.05193 1.000 66.32112 18 LEU C O 1
ATOM 1516 N N . TRP C 1 19 ? 32.95995 76.25369 18.31973 1.000 68.04555 19 TRP C N 1
ATOM 1517 C CA . TRP C 1 19 ? 32.94895 74.79606 18.25744 1.000 65.48147 19 TRP C CA 1
ATOM 1518 C C . TRP C 1 19 ? 32.74408 74.30117 16.84060 1.000 70.53395 19 TRP C C 1
ATOM 1519 O O . TRP C 1 19 ? 33.38949 73.33621 16.41175 1.000 72.69983 19 TRP C O 1
ATOM 1530 N N . GLN C 1 20 ? 31.92231 74.98664 16.07388 1.000 67.68077 20 GLN C N 1
ATOM 1531 C CA . GLN C 1 20 ? 31.57291 74.44609 14.77899 1.000 71.37745 20 GLN C CA 1
ATOM 1532 C C . GLN C 1 20 ? 32.61089 74.79312 13.72053 1.000 72.28999 20 GLN C C 1
ATOM 1533 O O . GLN C 1 20 ? 32.66639 74.12779 12.68447 1.000 76.00430 20 GLN C O 1
ATOM 1539 N N . HIS C 1 21 ? 33.49912 75.74468 13.99775 1.000 72.12675 21 HIS C N 1
ATOM 1540 C CA . HIS C 1 21 ? 34.58594 76.07743 13.08724 1.000 76.21442 21 HIS C CA 1
ATOM 1541 C C . HIS C 1 21 ? 35.96983 75.80363 13.68227 1.000 78.34505 21 HIS C C 1
ATOM 1542 O O . HIS C 1 21 ? 36.96375 76.36381 13.20225 1.000 78.10380 21 HIS C O 1
ATOM 1549 N N . GLN C 1 22 ? 36.06382 74.93812 14.70163 1.000 75.96387 22 GLN C N 1
ATOM 1550 C CA . GLN C 1 22 ? 37.34416 74.72597 15.37859 1.000 75.72063 22 GLN C CA 1
ATOM 1551 C C . GLN C 1 22 ? 38.41757 74.21106 14.42281 1.000 79.96536 22 GLN C C 1
ATOM 1552 O O . GLN C 1 22 ? 39.59176 74.58062 14.55264 1.000 77.33349 22 GLN C O 1
ATOM 1558 N N . GLN C 1 23 ? 38.04568 73.34334 13.47377 1.000 80.31058 23 GLN C N 1
ATOM 1559 C CA . GLN C 1 23 ? 39.03596 72.81857 12.53373 1.000 83.62852 23 GLN C CA 1
ATOM 1560 C C . GLN C 1 23 ? 39.76800 73.93934 11.80243 1.000 85.31438 23 GLN C C 1
ATOM 1561 O O . GLN C 1 23 ? 41.00559 73.99177 11.80021 1.000 81.66517 23 GLN C O 1
ATOM 1567 N N . GLU C 1 24 ? 39.01863 74.84500 11.17214 1.000 90.86335 24 GLU C N 1
ATOM 1568 C CA . GLU C 1 24 ? 39.63338 75.98741 10.50226 1.000 92.04592 24 GLU C CA 1
ATOM 1569 C C . GLU C 1 24 ? 40.59317 76.72733 11.43381 1.000 86.70963 24 GLU C C 1
ATOM 1570 O O . GLU C 1 24 ? 41.70361 77.10513 11.03108 1.000 82.09704 24 GLU C O 1
ATOM 1576 N N . MET C 1 25 ? 40.19316 76.90729 12.69720 1.000 79.53201 25 MET C N 1
ATOM 1577 C CA . MET C 1 25 ? 41.00638 77.67784 13.62926 1.000 76.61604 25 MET C CA 1
ATOM 1578 C C . MET C 1 25 ? 42.28126 76.94031 14.00550 1.000 72.52641 25 MET C C 1
ATOM 1579 O O . MET C 1 25 ? 43.36934 77.53111 13.99995 1.000 66.47297 25 MET C O 1
ATOM 1584 N N . PHE C 1 26 ? 42.15564 75.65185 14.35412 1.000 74.35434 26 PHE C N 1
ATOM 1585 C CA . PHE C 1 26 ? 43.31303 74.82173 14.68497 1.000 68.85434 26 PHE C CA 1
ATOM 1586 C C . PHE C 1 26 ? 44.36188 74.87745 13.58201 1.000 67.16236 26 PHE C C 1
ATOM 1587 O O . PHE C 1 26 ? 45.55855 75.06536 13.84400 1.000 63.22056 26 PHE C O 1
ATOM 1595 N N . GLU C 1 27 ? 43.91556 74.76102 12.32986 1.000 70.04341 27 GLU C N 1
ATOM 1596 C CA . GLU C 1 27 ? 44.83833 74.82132 11.20113 1.000 70.25816 27 GLU C CA 1
ATOM 1597 C C . GLU C 1 27 ? 45.44096 76.21098 11.06677 1.000 71.01238 27 GLU C C 1
ATOM 1598 O O . GLU C 1 27 ? 46.65282 76.35125 10.86513 1.000 75.60513 27 GLU C O 1
ATOM 1604 N N . ALA C 1 28 ? 44.61747 77.25102 11.20218 1.000 70.98216 28 ALA C N 1
ATOM 1605 C CA . ALA C 1 28 ? 45.14260 78.60762 11.12521 1.000 73.08481 28 ALA C CA 1
ATOM 1606 C C . ALA C 1 28 ? 46.15841 78.84788 12.22791 1.000 70.53986 28 ALA C C 1
ATOM 1607 O O . ALA C 1 28 ? 47.21335 79.44184 11.98783 1.000 70.47251 28 ALA C O 1
ATOM 1609 N N . ILE C 1 29 ? 45.84570 78.40924 13.45007 1.000 67.39562 29 ILE C N 1
ATOM 1610 C CA . ILE C 1 29 ? 46.82203 78.45125 14.53587 1.000 68.03068 29 ILE C CA 1
ATOM 1611 C C . ILE C 1 29 ? 48.06992 77.65469 14.16085 1.000 75.07593 29 ILE C C 1
ATOM 1612 O O . ILE C 1 29 ? 49.19893 78.09915 14.39892 1.000 80.72645 29 ILE C O 1
ATOM 1617 N N . ALA C 1 30 ? 47.89224 76.47858 13.54781 1.000 72.87333 30 ALA C N 1
ATOM 1618 C CA . ALA C 1 30 ? 49.04264 75.65889 13.17829 1.000 71.50646 30 ALA C CA 1
ATOM 1619 C C . ALA C 1 30 ? 49.92886 76.35767 12.15326 1.000 74.66948 30 ALA C C 1
ATOM 1620 O O . ALA C 1 30 ? 51.16394 76.26609 12.22322 1.000 74.93781 30 ALA C O 1
ATOM 1622 N N . ALA C 1 31 ? 49.32745 77.03253 11.16985 1.000 77.36057 31 ALA C N 1
ATOM 1623 C CA . ALA C 1 31 ? 50.10250 77.63790 10.08702 1.000 79.49930 31 ALA C CA 1
ATOM 1624 C C . ALA C 1 31 ? 50.50730 79.08012 10.36455 1.000 80.39557 31 ALA C C 1
ATOM 1625 O O . ALA C 1 31 ? 50.93022 79.77877 9.42986 1.000 82.97016 31 ALA C O 1
ATOM 1627 N N . SER C 1 32 ? 50.41354 79.53187 11.61833 1.000 80.16730 32 SER C N 1
ATOM 1628 C CA . SER C 1 32 ? 50.71940 80.92255 11.93501 1.000 84.36185 32 SER C CA 1
ATOM 1629 C C . SER C 1 32 ? 52.14907 81.24492 11.53587 1.000 87.48755 32 SER C C 1
ATOM 1630 O O . SER C 1 32 ? 53.07426 80.47304 11.80653 1.000 82.29317 32 SER C O 1
ATOM 1633 N N . LYS C 1 33 ? 52.31366 82.37885 10.86064 1.000 88.91390 33 LYS C N 1
ATOM 1634 C CA . LYS C 1 33 ? 53.62464 82.85762 10.48183 1.000 86.03476 33 LYS C CA 1
ATOM 1635 C C . LYS C 1 33 ? 54.15669 83.92043 11.43106 1.000 87.37538 33 LYS C C 1
ATOM 1636 O O . LYS C 1 33 ? 55.36824 84.14834 11.44915 1.000 93.41999 33 LYS C O 1
ATOM 1639 N N . ASN C 1 34 ? 53.31185 84.51267 12.27494 1.000 85.01276 34 ASN C N 1
ATOM 1640 C CA . ASN C 1 34 ? 53.76123 85.57055 13.17021 1.000 85.83946 34 ASN C CA 1
ATOM 1641 C C . ASN C 1 34 ? 54.00154 85.08368 14.58517 1.000 85.40054 34 ASN C C 1
ATOM 1642 O O . ASN C 1 34 ? 54.35336 85.88885 15.44977 1.000 85.55449 34 ASN C O 1
ATOM 1647 N N . LEU C 1 35 ? 53.85554 83.79175 14.84125 1.000 82.77441 35 LEU C N 1
ATOM 1648 C CA . LEU C 1 35 ? 53.99513 83.28628 16.18914 1.000 81.21930 35 LEU C CA 1
ATOM 1649 C C . LEU C 1 35 ? 54.99235 82.12977 16.18984 1.000 80.23544 35 LEU C C 1
ATOM 1650 O O . LEU C 1 35 ? 54.89372 81.22518 15.33934 1.000 77.07346 35 LEU C O 1
ATOM 1655 N N . PRO C 1 36 ? 55.95136 82.11591 17.11403 1.000 86.58149 36 PRO C N 1
ATOM 1656 C CA . PRO C 1 36 ? 56.85580 80.96146 17.19713 1.000 85.81786 36 PRO C CA 1
ATOM 1657 C C . PRO C 1 36 ? 56.03245 79.71959 17.49274 1.000 80.51885 36 PRO C C 1
ATOM 1658 O O . PRO C 1 36 ? 54.90005 79.79669 17.97103 1.000 74.46749 36 PRO C O 1
ATOM 1662 N N . LYS C 1 37 ? 56.60621 78.56297 17.16304 1.000 84.10692 37 LYS C N 1
ATOM 1663 C CA . LYS C 1 37 ? 55.86627 77.31356 17.27642 1.000 75.62925 37 LYS C CA 1
ATOM 1664 C C . LYS C 1 37 ? 55.28696 77.11673 18.67205 1.000 74.88935 37 LYS C C 1
ATOM 1665 O O . LYS C 1 37 ? 54.19442 76.55611 18.81146 1.000 79.44281 37 LYS C O 1
ATOM 1669 N N . GLU C 1 38 ? 55.99442 77.55167 19.71654 1.000 76.44732 38 GLU C N 1
ATOM 1670 C CA . GLU C 1 38 ? 55.53415 77.25766 21.07222 1.000 74.69897 38 GLU C CA 1
ATOM 1671 C C . GLU C 1 38 ? 54.35542 78.13096 21.47386 1.000 80.91148 38 GLU C C 1
ATOM 1672 O O . GLU C 1 38 ? 53.45312 77.67880 22.20254 1.000 73.77825 38 GLU C O 1
ATOM 1674 N N . ASP C 1 39 ? 54.32718 79.36795 20.98823 1.000 77.82100 39 ASP C N 1
ATOM 1675 C CA . ASP C 1 39 ? 53.21666 80.23370 21.34264 1.000 76.95114 39 ASP C CA 1
ATOM 1676 C C . ASP C 1 39 ? 51.98766 79.85439 20.54294 1.000 68.62091 39 ASP C C 1
ATOM 1677 O O . ASP C 1 39 ? 50.86952 79.88435 21.06557 1.000 66.14754 39 ASP C O 1
ATOM 1682 N N . ALA C 1 40 ? 52.18379 79.47465 19.28305 1.000 68.43112 40 ALA C N 1
ATOM 1683 C CA . ALA C 1 40 ? 51.07545 78.92941 18.51914 1.000 70.81513 40 ALA C CA 1
ATOM 1684 C C . ALA C 1 40 ? 50.50421 77.69648 19.21616 1.000 70.24588 40 ALA C C 1
ATOM 1685 O O . ALA C 1 40 ? 49.28178 77.55663 19.34641 1.000 68.48267 40 ALA C O 1
ATOM 1687 N N . HIS C 1 41 ? 51.38342 76.84042 19.74678 1.000 65.37614 41 HIS C N 1
ATOM 1688 C CA . HIS C 1 41 ? 50.96141 75.68025 20.53019 1.000 68.21957 41 HIS C CA 1
ATOM 1689 C C . HIS C 1 41 ? 50.11249 76.07836 21.73172 1.000 70.90629 41 HIS C C 1
ATOM 1690 O O . HIS C 1 41 ? 49.04180 75.49496 21.97508 1.000 66.35463 41 HIS C O 1
ATOM 1697 N N . ALA C 1 42 ? 50.59352 77.04870 22.51804 1.000 67.84012 42 ALA C N 1
ATOM 1698 C CA . ALA C 1 42 ? 49.86369 77.46271 23.71055 1.000 63.48367 42 ALA C CA 1
ATOM 1699 C C . ALA C 1 42 ? 48.46735 77.95531 23.35436 1.000 63.78753 42 ALA C C 1
ATOM 1700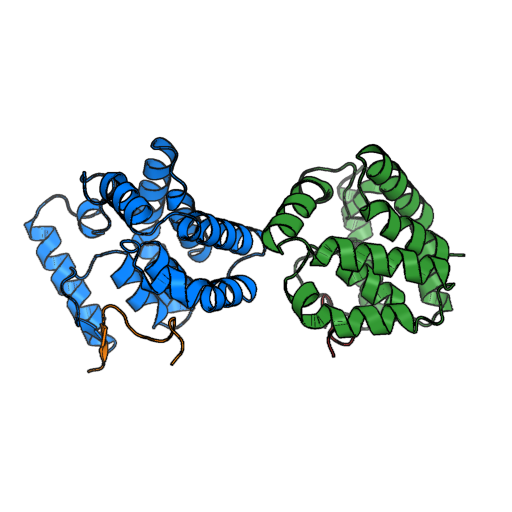 O O . ALA C 1 42 ? 47.52864 77.81331 24.15129 1.000 59.72102 42 ALA C O 1
ATOM 1702 N N . LEU C 1 43 ? 48.33464 78.55968 22.17179 1.000 62.39183 43 LEU C N 1
ATOM 1703 C CA . LEU C 1 43 ? 47.04883 79.01071 21.65786 1.000 57.78251 43 LEU C CA 1
ATOM 1704 C C . LEU C 1 43 ? 46.14970 77.82506 21.31239 1.000 64.32479 43 LEU C C 1
ATOM 1705 O O . LEU C 1 43 ? 44.94538 77.84312 21.60003 1.000 60.56758 43 LEU C O 1
A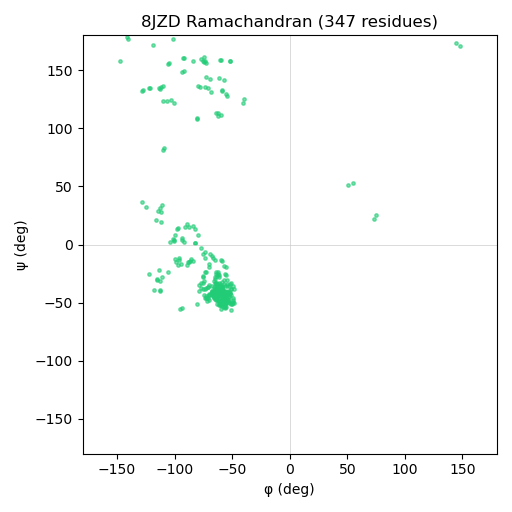TOM 1710 N N . GLY C 1 44 ? 46.72313 76.78518 20.69163 1.000 68.19843 44 GLY C N 1
ATOM 1711 C CA . GLY C 1 44 ? 45.95605 75.58466 20.38100 1.000 56.86200 44 GLY C CA 1
ATOM 1712 C C . GLY C 1 44 ? 45.49955 74.83932 21.61783 1.000 59.91660 44 GLY C C 1
ATOM 1713 O O . GLY C 1 44 ? 44.34978 74.38372 21.68549 1.000 57.30569 44 GLY C O 1
ATOM 1714 N N . ILE C 1 45 ? 46.37125 74.74621 22.63002 1.000 66.05507 45 ILE C N 1
ATOM 1715 C CA . ILE C 1 45 ? 45.95829 74.21846 23.92985 1.000 58.99442 45 ILE C CA 1
ATOM 1716 C C . ILE C 1 45 ? 44.72660 74.96790 24.40880 1.000 60.23654 45 ILE C C 1
ATOM 1717 O O . ILE C 1 45 ? 43.71348 74.36686 24.80628 1.000 58.27955 45 ILE C O 1
ATOM 1722 N N . PHE C 1 46 ? 44.79358 76.30567 24.36149 1.000 60.61414 46 PHE C N 1
ATOM 1723 C CA . PHE C 1 46 ? 43.67449 77.10772 24.83683 1.000 53.67872 46 PHE C CA 1
ATOM 1724 C C . PHE C 1 46 ? 42.39970 76.76829 24.07628 1.000 51.97846 46 PHE C C 1
ATOM 1725 O O . PHE C 1 46 ? 41.39473 76.39780 24.68191 1.000 55.25943 46 PHE C O 1
ATOM 1733 N N . LEU C 1 47 ? 42.44327 76.82960 22.74092 1.000 52.51306 47 LEU C N 1
ATOM 1734 C CA . LEU C 1 47 ? 41.27829 76.48310 21.93435 1.000 51.65668 47 LEU C CA 1
ATOM 1735 C C . LEU C 1 47 ? 40.75266 75.09123 22.27604 1.000 61.52026 47 LEU C C 1
ATOM 1736 O O . LEU C 1 47 ? 39.54432 74.90897 22.48597 1.000 58.65437 47 LEU C O 1
ATOM 1741 N N . ARG C 1 48 ? 41.64899 74.09247 22.36536 1.000 59.30395 48 ARG C N 1
ATOM 1742 C CA . ARG C 1 48 ? 41.17455 72.74858 22.68322 1.000 56.22320 48 ARG C CA 1
ATOM 1743 C C . ARG C 1 48 ? 40.52345 72.72724 24.05529 1.000 59.55588 48 ARG C C 1
ATOM 1744 O O . ARG C 1 48 ? 39.44918 72.13679 24.22543 1.000 64.44059 48 ARG C O 1
ATOM 1752 N N . ASP C 1 49 ? 41.13155 73.40253 25.04108 1.000 58.95000 49 ASP C N 1
ATOM 1753 C CA . ASP C 1 49 ? 40.52755 73.42748 26.37133 1.000 61.35615 49 ASP C CA 1
ATOM 1754 C C . ASP C 1 49 ? 39.13486 74.04996 26.33957 1.000 61.00209 49 ASP C C 1
ATOM 1755 O O . ASP C 1 49 ? 38.21487 73.54993 26.99655 1.000 55.79889 49 ASP C O 1
ATOM 1760 N N . LEU C 1 50 ? 38.94172 75.08240 25.52057 1.000 56.62834 50 LEU C N 1
ATOM 1761 C CA . LEU C 1 50 ? 37.66336 75.77343 25.52350 1.000 61.62903 50 LEU C CA 1
ATOM 1762 C C . LEU C 1 50 ? 36.57937 74.92298 24.84714 1.000 61.81651 50 LEU C C 1
ATOM 1763 O O . LEU C 1 50 ? 35.48242 74.75581 25.39478 1.000 56.18300 50 LEU C O 1
ATOM 1768 N N . THR C 1 51 ? 36.88318 74.34454 23.68484 1.000 59.05002 51 THR C N 1
ATOM 1769 C CA . THR C 1 51 ? 35.89359 73.61721 22.90282 1.000 53.43397 51 THR C CA 1
ATOM 1770 C C . THR C 1 51 ? 35.67806 72.19784 23.37860 1.000 58.53812 51 THR C C 1
ATOM 1771 O O . THR C 1 51 ? 34.95129 71.45977 22.71657 1.000 61.69067 51 THR C O 1
ATOM 1775 N N . THR C 1 52 ? 36.35271 71.75923 24.43372 1.000 60.75538 52 THR C N 1
ATOM 1776 C CA . THR C 1 52 ? 35.97632 70.48921 25.02669 1.000 62.06904 52 THR C CA 1
ATOM 1777 C C . THR C 1 52 ? 34.88401 70.68884 26.05679 1.000 59.29384 52 THR C C 1
ATOM 1778 O O . THR C 1 52 ? 34.24108 69.71269 26.46977 1.000 64.00698 52 THR C O 1
ATOM 1782 N N . MET C 1 53 ? 34.68094 71.92882 26.47576 1.000 58.97956 53 MET C N 1
ATOM 1783 C CA . MET C 1 53 ? 33.58154 72.30260 27.34741 1.000 58.87124 53 MET C CA 1
ATOM 1784 C C . MET C 1 53 ? 32.27600 72.31166 26.55963 1.000 58.32949 53 MET C C 1
ATOM 1785 O O . MET C 1 53 ? 32.25741 72.48958 25.33966 1.000 62.43915 53 MET C O 1
ATOM 1790 N N . ASP C 1 54 ? 31.17850 72.17353 27.25230 1.000 53.02476 54 ASP C N 1
ATOM 1791 C CA . ASP C 1 54 ? 29.92978 72.45520 26.57827 1.000 55.45605 54 ASP C CA 1
ATOM 1792 C C . ASP C 1 54 ? 29.86162 73.96927 26.37495 1.000 56.73540 54 ASP C C 1
ATOM 1793 O O . ASP C 1 54 ? 30.19417 74.73189 27.30175 1.000 53.23009 54 ASP C O 1
ATOM 1798 N N . PRO C 1 55 ? 29.47399 74.44589 25.18437 1.000 53.08713 55 PRO C N 1
ATOM 1799 C CA . PRO C 1 55 ? 29.41497 75.89706 24.97932 1.000 53.21328 55 PRO C CA 1
ATOM 1800 C C . PRO C 1 55 ? 28.68127 76.61400 26.09523 1.000 56.67890 55 PRO C C 1
ATOM 1801 O O . PRO C 1 55 ? 29.11494 77.68672 26.53881 1.000 58.66940 55 PRO C O 1
ATOM 1805 N N . LEU C 1 56 ? 27.60365 76.01296 26.59826 1.000 51.95635 56 LEU C N 1
ATOM 1806 C CA . LEU C 1 56 ? 26.84646 76.61459 27.69136 1.000 55.75240 56 LEU C CA 1
ATOM 1807 C C . LEU C 1 56 ? 27.71935 76.84558 28.92252 1.000 56.80539 56 LEU C C 1
ATOM 1808 O O . LEU C 1 56 ? 27.60320 77.88172 29.58449 1.000 54.50490 56 LEU C O 1
ATOM 1813 N N . ASP C 1 57 ? 28.60480 75.89879 29.24702 1.000 59.87134 57 ASP C N 1
ATOM 1814 C CA . ASP C 1 57 ? 29.42221 76.05542 30.45047 1.000 59.96882 57 ASP C CA 1
ATOM 1815 C C . ASP C 1 57 ? 30.58632 77.00241 30.23690 1.000 55.57904 57 ASP C C 1
ATOM 1816 O O . ASP C 1 57 ? 30.95039 77.74703 31.15182 1.000 59.37055 57 ASP C O 1
ATOM 1821 N N . ALA C 1 58 ? 31.16804 77.00572 29.04226 1.000 58.14436 58 ALA C N 1
ATOM 1822 C CA . ALA C 1 58 ? 32.20573 77.98712 28.75044 1.000 56.41712 58 ALA C CA 1
ATOM 1823 C C . ALA C 1 58 ? 31.62699 79.38340 28.86242 1.000 59.16834 58 ALA C C 1
ATOM 1824 O O . ALA C 1 58 ? 32.23183 80.27840 29.46389 1.000 61.62836 58 ALA C O 1
ATOM 1826 N N . GLN C 1 59 ? 30.43126 79.57360 28.30302 1.000 59.35875 59 GLN C N 1
ATOM 1827 C CA . GLN C 1 59 ? 29.77103 80.86833 28.36935 1.000 53.84309 59 GLN C CA 1
ATOM 1828 C C . GLN C 1 59 ? 29.56611 81.30886 29.81420 1.000 55.94270 59 GLN C C 1
ATOM 1829 O O . GLN C 1 59 ? 29.83055 82.46435 30.16565 1.000 57.44300 59 GLN C O 1
ATOM 1835 N N . ALA C 1 60 ? 29.15264 80.39872 30.68497 1.000 59.50170 60 ALA C N 1
ATOM 1836 C CA . ALA C 1 60 ? 28.89854 80.81632 32.06065 1.000 59.82813 60 ALA C CA 1
ATOM 1837 C C . ALA C 1 60 ? 30.19531 81.23991 32.73320 1.000 62.92182 60 ALA C C 1
ATOM 1838 O O . ALA C 1 60 ? 30.25521 82.29333 33.37708 1.000 65.92837 60 ALA C O 1
ATOM 1840 N N . GLN C 1 61 ? 31.25960 80.44424 32.55387 1.000 61.69228 61 GLN C N 1
ATOM 1841 C CA . GLN C 1 61 ? 32.55452 80.78023 33.13979 1.000 63.14372 61 GLN C CA 1
ATOM 1842 C C . GLN C 1 61 ? 33.07195 82.11016 32.62282 1.000 61.89701 61 GLN C C 1
ATOM 1843 O O . GLN C 1 61 ? 33.68914 82.87628 33.37489 1.000 63.79030 61 GLN C O 1
ATOM 1849 N N . TYR C 1 62 ? 32.88508 82.36992 31.32603 1.000 59.07198 62 TYR C N 1
ATOM 1850 C CA . TYR C 1 62 ? 33.30904 83.64426 30.75717 1.000 60.78140 62 TYR C CA 1
ATOM 1851 C C . TYR C 1 62 ? 32.64113 84.80865 31.47717 1.000 69.99757 62 TYR C C 1
ATOM 1852 O O . TYR C 1 62 ? 33.30333 85.80173 31.80924 1.000 72.84116 62 TYR C O 1
ATOM 1861 N N . SER C 1 63 ? 31.32397 84.69837 31.72867 1.000 65.98155 63 SER C N 1
ATOM 1862 C CA . SER C 1 63 ? 30.58730 85.75522 32.41966 1.000 69.61273 63 SER C CA 1
ATOM 1863 C C . SER C 1 63 ? 31.04580 85.91147 33.86377 1.000 72.96338 63 SER C C 1
ATOM 1864 O O . SER C 1 63 ? 31.18913 87.03962 34.34540 1.000 79.62273 63 SER C O 1
ATOM 1867 N N . GLU C 1 64 ? 31.26702 84.80387 34.58426 1.000 69.37973 64 GLU C N 1
ATOM 1868 C CA . GLU C 1 64 ? 31.73558 84.94597 35.96147 1.000 74.48173 64 GLU C CA 1
ATOM 1869 C C . GLU C 1 64 ? 33.07065 85.68645 36.04221 1.000 80.54300 64 GLU C C 1
ATOM 1870 O O . GLU C 1 64 ? 33.44365 86.16237 37.12199 1.000 81.58857 64 GLU C O 1
ATOM 1872 N N . LEU C 1 65 ? 33.75347 85.85707 34.91636 1.000 73.84218 65 LEU C N 1
ATOM 1873 C CA . LEU C 1 65 ? 35.11503 86.35848 34.86294 1.000 81.88881 65 LEU C CA 1
ATOM 1874 C C . LEU C 1 65 ? 35.25051 87.72673 34.22707 1.000 80.90735 65 LEU C C 1
ATOM 1875 O O . LEU C 1 65 ? 36.05818 88.52077 34.69684 1.000 83.47977 65 LEU C O 1
ATOM 1880 N N . PHE C 1 66 ? 34.51342 88.02631 33.15942 1.000 76.82801 66 PHE C N 1
ATOM 1881 C CA . PHE C 1 66 ? 34.71437 89.28324 32.44755 1.000 79.76792 66 PHE C CA 1
ATOM 1882 C C . PHE C 1 66 ? 33.53384 90.24484 32.49211 1.000 86.21979 66 PHE C C 1
ATOM 1883 O O . PHE C 1 66 ? 33.75131 91.45818 32.43139 1.000 88.32702 66 PHE C O 1
ATOM 1891 N N . ASP C 1 67 ? 32.29878 89.74731 32.58494 1.000 89.09059 67 ASP C N 1
ATOM 1892 C CA . ASP C 1 67 ? 31.12580 90.60577 32.51689 1.000 93.12925 67 ASP C CA 1
ATOM 1893 C C . ASP C 1 67 ? 30.58231 90.97305 33.88725 1.000 99.16887 67 ASP C C 1
ATOM 1894 O O . ASP C 1 67 ? 29.85679 91.96937 34.00587 1.000 100.23618 67 ASP C O 1
ATOM 1896 N N . ARG C 1 68 ? 30.96655 90.23278 34.92271 1.000 97.96021 68 ARG C N 1
ATOM 1897 C CA . ARG C 1 68 ? 30.58423 90.52889 36.29713 1.000 101.07612 68 ARG C CA 1
ATOM 1898 C C . ARG C 1 68 ? 31.84277 91.00934 37.01784 1.000 101.53773 68 ARG C C 1
ATOM 1899 O O . ARG C 1 68 ? 32.50275 90.25738 37.73286 1.000 101.19412 68 ARG C O 1
ATOM 1901 N N . GLY C 1 69 ? 32.16105 92.27963 36.83328 1.000 106.38465 69 GLY C N 1
ATOM 1902 C CA . GLY C 1 69 ? 33.26564 92.90244 37.53918 1.000 105.28481 69 GLY C CA 1
ATOM 1903 C C . GLY C 1 69 ? 33.92726 93.97220 36.69601 1.000 105.39442 69 GLY C C 1
ATOM 1904 O O . GLY C 1 69 ? 33.65929 94.12744 35.50380 1.000 103.95964 69 GLY C O 1
ATOM 1905 N N . ARG C 1 70 ? 34.82697 94.71206 37.34758 1.000 100.83227 70 ARG C N 1
ATOM 1906 C CA . ARG C 1 70 ? 35.60537 95.76027 36.70497 1.000 9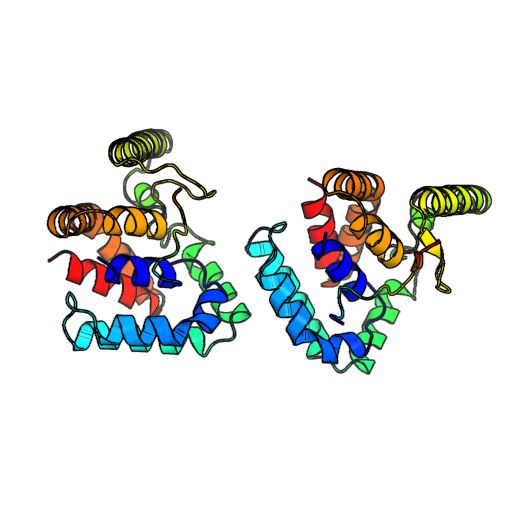1.50572 70 ARG C CA 1
ATOM 1907 C C . ARG C 1 70 ? 37.09987 95.48448 36.65436 1.000 92.92540 70 ARG C C 1
ATOM 1908 O O . ARG C 1 70 ? 37.75517 95.92880 35.70874 1.000 90.53744 70 ARG C O 1
ATOM 1910 N N . ALA C 1 71 ? 37.65557 94.75585 37.63323 1.000 94.10886 71 ALA C N 1
ATOM 1911 C CA . ALA C 1 71 ? 39.09114 94.47798 37.66159 1.000 84.90108 71 ALA C CA 1
ATOM 1912 C C . ALA C 1 71 ? 39.55985 93.63662 36.48567 1.000 86.34576 71 ALA C C 1
ATOM 1913 O O . ALA C 1 71 ? 40.75234 93.66068 36.16893 1.000 90.03382 71 ALA C O 1
ATOM 1915 N N . THR C 1 72 ? 38.67979 92.85506 35.86425 1.000 81.17716 72 THR C N 1
ATOM 1916 C CA . THR C 1 72 ? 39.03479 92.08129 34.67996 1.000 82.59807 72 THR C CA 1
ATOM 1917 C C . THR C 1 72 ? 38.26680 92.56269 33.45485 1.000 78.77542 72 THR C C 1
ATOM 1918 O O . THR C 1 72 ? 38.04836 91.80239 32.50780 1.000 75.63319 72 THR C O 1
ATOM 1922 N N . SER C 1 73 ? 37.90337 93.83898 33.43993 1.000 75.07893 73 SER C N 1
ATOM 1923 C CA . SER C 1 73 ? 37.09309 94.36415 32.35522 1.000 71.60566 73 SER C CA 1
ATOM 1924 C C . SER C 1 73 ? 37.88391 94.40974 31.05706 1.000 68.72391 73 SER C C 1
ATOM 1925 O O . SER C 1 73 ? 39.08513 94.70655 31.05049 1.000 70.39726 73 SER C O 1
ATOM 1928 N N . LEU C 1 74 ? 37.19244 94.11233 29.95488 1.000 63.22454 74 LEU C N 1
ATOM 1929 C CA . LEU C 1 74 ? 37.74114 94.14887 28.60510 1.000 63.43701 74 LEU C CA 1
ATOM 1930 C C . LEU C 1 74 ? 37.52964 95.49038 27.91571 1.000 63.66244 74 LEU C C 1
ATOM 1931 O O . LEU C 1 74 ? 37.90086 95.63927 26.74288 1.000 60.91160 74 LEU C O 1
ATOM 1936 N N . LEU C 1 75 ? 36.93829 96.45812 28.60811 1.000 64.58220 75 LEU C N 1
ATOM 1937 C CA . LEU C 1 75 ? 36.91115 97.84069 28.13574 1.000 69.16540 75 LEU C CA 1
ATOM 1938 C C . LEU C 1 75 ? 38.25117 98.48168 28.48455 1.000 64.58092 75 LEU C C 1
ATOM 1939 O O . LEU C 1 75 ? 38.52817 98.75283 29.65567 1.000 67.20291 75 LEU C O 1
ATOM 1944 N N . LEU C 1 76 ? 39.08400 98.71870 27.47328 1.000 62.39860 76 LEU C N 1
ATOM 1945 C CA . LEU C 1 76 ? 40.41734 99.26258 27.71810 1.000 66.00453 76 LEU C CA 1
ATOM 1946 C C . LEU C 1 76 ? 40.36656 100.53078 28.56777 1.000 72.29920 76 LEU C C 1
ATOM 1947 O O . LEU C 1 76 ? 41.06510 100.62930 29.58178 1.000 72.94491 76 LEU C O 1
ATOM 1952 N N . PHE C 1 77 ? 39.51706 101.50364 28.19104 1.000 71.20500 77 PHE C N 1
ATOM 1953 C CA . PHE C 1 77 ? 39.51303 102.78518 28.88943 1.000 68.82379 77 PHE C CA 1
ATOM 1954 C C . PHE C 1 77 ? 39.03701 102.68696 30.32961 1.000 73.28723 77 PHE C C 1
ATOM 1955 O O . PHE C 1 77 ? 39.18945 103.66562 31.06792 1.000 79.08171 77 PHE C O 1
ATOM 1963 N N . GLU C 1 78 ? 38.45326 101.56463 30.75318 1.000 69.69569 78 GLU C N 1
ATOM 1964 C CA . GLU C 1 78 ? 38.16907 101.41764 32.17734 1.000 74.21365 78 GLU C CA 1
ATOM 1965 C C . GLU C 1 78 ? 39.43013 101.24306 33.00458 1.000 74.24086 78 GLU C C 1
ATOM 1966 O O . GLU C 1 78 ? 39.37801 101.42849 34.22366 1.000 76.40950 78 GLU C O 1
ATOM 1972 N N . HIS C 1 79 ? 40.55488 100.89570 32.37737 1.000 71.61401 79 HIS C N 1
ATOM 1973 C CA . HIS C 1 79 ? 41.84533 100.83736 33.05569 1.000 75.82519 79 HIS C CA 1
ATOM 1974 C C . HIS C 1 79 ? 42.67388 102.10610 32.88145 1.000 78.73386 79 HIS C C 1
ATOM 1975 O O . HIS C 1 79 ? 43.67074 102.27914 33.58516 1.000 81.46894 79 HIS C O 1
ATOM 1982 N N . VAL C 1 80 ? 42.30420 102.97919 31.95308 1.000 77.95897 80 VAL C N 1
ATOM 1983 C CA . VAL C 1 80 ? 43.09927 104.15846 31.65323 1.000 78.70122 80 VAL C CA 1
ATOM 1984 C C . VAL C 1 80 ? 42.57992 105.36018 32.43147 1.000 78.12835 80 VAL C C 1
ATOM 1985 O O . VAL C 1 80 ? 43.33523 106.02979 33.14593 1.000 84.53732 80 VAL C O 1
ATOM 1989 N N . HIS C 1 81 ? 41.29481 105.65915 32.27842 1.000 83.85751 81 HIS C N 1
ATOM 1990 C CA . HIS C 1 81 ? 40.69944 106.88922 32.79379 1.000 82.11619 81 HIS C CA 1
ATOM 1991 C C . HIS C 1 81 ? 39.76906 106.59347 33.95216 1.000 81.32380 81 HIS C C 1
ATOM 1992 O O . HIS C 1 81 ? 38.79731 105.85417 33.79079 1.000 84.42681 81 HIS C O 1
ATOM 1999 N N . GLY C 1 82 ? 40.02351 107.22175 35.09592 1.000 80.50184 82 GLY C N 1
ATOM 2000 C CA . GLY C 1 82 ? 39.10951 107.06238 36.21210 1.000 83.54419 82 GLY C CA 1
ATOM 2001 C C . GLY C 1 82 ? 37.81473 107.82983 36.01293 1.000 90.73587 82 GLY C C 1
ATOM 2002 O O . GLY C 1 82 ? 36.72976 107.31290 36.30608 1.000 93.09259 82 GLY C O 1
ATOM 2003 N N . GLU C 1 83 ? 37.89671 109.02781 35.42866 1.000 86.06643 83 GLU C N 1
ATOM 2004 C CA . GLU C 1 83 ? 36.71645 109.86293 35.25562 1.000 90.80765 83 GLU C CA 1
ATOM 2005 C C . GLU C 1 83 ? 35.86372 109.39494 34.07763 1.000 90.79857 83 GLU C C 1
ATOM 2006 O O . GLU C 1 83 ? 36.37656 109.08069 32.99735 1.000 83.52870 83 GLU C O 1
ATOM 2008 N N . SER C 1 84 ? 34.54311 109.35559 34.30769 1.000 96.03820 84 SER C N 1
ATOM 2009 C CA . SER C 1 84 ? 33.58487 108.93675 33.28336 1.000 95.05214 84 SER C CA 1
ATOM 2010 C C . SER C 1 84 ? 33.58591 109.86606 32.07082 1.000 93.09845 84 SER C C 1
ATOM 2011 O O . SER C 1 84 ? 33.33678 109.41250 30.94528 1.000 90.64613 84 SER C O 1
ATOM 2014 N N . ARG C 1 85 ? 33.81911 111.16857 32.27903 1.000 89.00094 85 ARG C N 1
ATOM 2015 C CA . ARG C 1 85 ? 33.86389 112.09631 31.14937 1.000 87.22480 85 ARG C CA 1
ATOM 2016 C C . ARG C 1 85 ? 35.12219 111.87340 30.31958 1.000 80.08437 85 ARG C C 1
ATOM 2017 O O . ARG C 1 85 ? 35.10132 111.97601 29.08492 1.000 78.06571 85 ARG C O 1
ATOM 2019 N N . ASP C 1 86 ? 36.22579 111.55632 30.98526 1.000 81.29557 86 ASP C N 1
ATOM 2020 C CA . ASP C 1 86 ? 37.44474 111.21616 30.26707 1.000 81.10099 86 ASP C CA 1
ATOM 2021 C C . ASP C 1 86 ? 37.27833 109.93421 29.45649 1.000 76.37025 86 ASP C C 1
ATOM 2022 O O . ASP C 1 86 ? 37.68256 109.88408 28.28755 1.000 76.43651 86 ASP C O 1
ATOM 2027 N N . ARG C 1 87 ? 36.65004 108.90391 30.03936 1.000 74.20796 87 ARG C N 1
ATOM 2028 C CA . ARG C 1 87 ? 36.36711 107.68145 29.28063 1.000 73.90898 87 ARG C CA 1
ATOM 2029 C C . ARG C 1 87 ? 35.54171 107.98525 28.04014 1.000 75.90864 87 ARG C C 1
ATOM 2030 O O . ARG C 1 87 ? 35.76431 107.39571 26.97176 1.000 72.27141 87 ARG C O 1
ATOM 2038 N N . GLY C 1 88 ? 34.56184 108.87883 28.17606 1.000 74.42061 88 GLY C N 1
ATOM 2039 C CA . GLY C 1 88 ? 33.72834 109.28396 27.07287 1.000 72.28679 88 GLY C CA 1
ATOM 2040 C C . GLY C 1 88 ? 34.49705 109.89909 25.92923 1.000 74.43131 88 GLY C C 1
ATOM 2041 O O . GLY C 1 88 ? 34.39541 109.43271 24.79289 1.000 74.81077 88 GLY C O 1
ATOM 2042 N N . GLN C 1 89 ? 35.27513 110.94733 26.20303 1.000 76.97742 89 GLN C N 1
ATOM 2043 C CA . GLN C 1 89 ? 35.99533 111.58505 25.10978 1.000 79.84490 89 GLN C CA 1
ATOM 2044 C C . GLN C 1 89 ? 36.99757 110.61607 24.47958 1.000 79.32679 89 GLN C C 1
ATOM 2045 O O . GLN C 1 89 ? 37.17716 110.60965 23.25490 1.000 80.83904 89 GLN C O 1
ATOM 2051 N N . ALA C 1 90 ? 37.63833 109.76853 25.29464 1.000 77.51468 90 ALA C N 1
ATOM 2052 C CA . ALA C 1 90 ? 38.53456 108.74799 24.74435 1.000 76.88510 90 ALA C CA 1
ATOM 2053 C C . ALA C 1 90 ? 37.79766 107.85233 23.75795 1.000 75.00260 90 ALA C C 1
ATOM 2054 O O . ALA C 1 90 ? 38.29550 107.58003 22.65923 1.000 76.26080 90 ALA C O 1
ATOM 2056 N N . MET C 1 91 ? 36.59053 107.40871 24.12826 1.000 72.55145 91 MET C N 1
ATOM 2057 C CA . MET C 1 91 ? 35.77460 106.59803 23.22797 1.000 73.47563 91 MET C CA 1
ATOM 2058 C C . MET C 1 91 ? 35.46781 107.32611 21.92387 1.000 79.59264 91 MET C C 1
ATOM 2059 O O . MET C 1 91 ? 35.51573 106.71293 20.84695 1.000 75.33738 91 MET C O 1
ATOM 2064 N N . VAL C 1 92 ? 35.12895 108.62812 22.00430 1.000 76.27047 92 VAL C N 1
ATOM 2065 C CA . VAL C 1 92 ? 34.81858 109.41425 20.80993 1.000 79.48117 92 VAL C CA 1
ATOM 2066 C C . VAL C 1 92 ? 36.02404 109.47174 19.87904 1.000 82.24410 92 VAL C C 1
ATOM 2067 O O . VAL C 1 92 ? 35.90770 109.24214 18.66905 1.000 85.62205 92 VAL C O 1
ATOM 2071 N N . ASP C 1 93 ? 37.19978 109.80140 20.42804 1.000 83.16349 93 ASP C N 1
ATOM 2072 C CA . ASP C 1 93 ? 38.40515 109.89139 19.60805 1.000 86.42726 93 ASP C CA 1
ATOM 2073 C C . ASP C 1 93 ? 38.77382 108.55127 18.98733 1.000 88.07078 93 ASP C C 1
ATOM 2074 O O . ASP C 1 93 ? 39.29872 108.51384 17.86896 1.000 94.45930 93 ASP C O 1
ATOM 2079 N N . LEU C 1 94 ? 38.51443 107.44467 19.69025 1.000 84.86800 94 LEU C N 1
ATOM 2080 C CA . LEU C 1 94 ? 38.79319 106.13081 19.11337 1.000 88.62951 94 LEU C CA 1
ATOM 2081 C C . LEU C 1 94 ? 37.82472 105.80980 17.98087 1.000 89.72706 94 LEU C C 1
ATOM 2082 O O . LEU C 1 94 ? 38.23655 105.29220 16.93563 1.000 94.51994 94 LEU C O 1
ATOM 2087 N N . LEU C 1 95 ? 36.53319 106.09510 18.17364 1.000 87.96193 95 LEU C N 1
ATOM 2088 C CA . LEU C 1 95 ? 35.56207 105.87550 17.10508 1.000 89.85267 95 LEU C CA 1
ATOM 2089 C C . LEU C 1 95 ? 35.96978 106.61920 15.84040 1.000 94.52163 95 LEU C C 1
ATOM 2090 O O . LEU C 1 95 ? 35.87804 106.07661 14.73291 1.000 95.31198 95 LEU C O 1
ATOM 2095 N N . ALA C 1 96 ? 36.44512 107.85770 15.99125 1.000 98.24877 96 ALA C N 1
ATOM 2096 C CA . ALA C 1 96 ? 36.87997 108.63809 14.83885 1.000 99.44432 96 ALA C CA 1
ATOM 2097 C C . ALA C 1 96 ? 38.12494 108.03157 14.20422 1.000 105.81348 96 ALA C C 1
ATOM 2098 O O . ALA C 1 96 ? 38.25334 108.00282 12.97330 1.000 108.62524 96 ALA C O 1
ATOM 2100 N N . GLN C 1 97 ? 39.05633 107.55719 15.03680 1.000 102.76967 97 GLN C N 1
ATOM 2101 C CA . GLN C 1 97 ? 40.22513 106.83617 14.54352 1.000 104.20600 97 GLN C CA 1
ATOM 2102 C C . GLN C 1 97 ? 39.81911 105.63344 13.69695 1.000 109.89265 97 GLN C C 1
ATOM 2103 O O . GLN C 1 97 ? 40.50752 105.28977 12.72622 1.000 113.35231 97 GLN C O 1
ATOM 2109 N N . TYR C 1 98 ? 38.71766 104.96566 14.06819 1.000 105.34037 98 TYR C N 1
ATOM 2110 C CA . TYR C 1 98 ? 38.13927 103.92488 13.21998 1.000 103.32887 98 TYR C CA 1
ATOM 2111 C C . TYR C 1 98 ? 37.62213 104.50745 11.90930 1.000 114.61969 98 TYR C C 1
ATOM 2112 O O . TYR C 1 98 ? 37.88064 103.96159 10.82898 1.000 117.11497 98 TYR C O 1
ATOM 2121 N N . GLU C 1 99 ? 36.86815 105.61503 11.99280 1.000 119.85854 99 GLU C N 1
ATOM 2122 C CA . GLU C 1 99 ? 36.27502 106.22118 10.80189 1.000 120.35876 99 GLU C CA 1
ATOM 2123 C C . GLU C 1 99 ? 37.34180 106.61201 9.78669 1.000 124.62523 99 GLU C C 1
ATOM 2124 O O . GLU C 1 99 ? 37.11836 106.50414 8.57597 1.000 129.58544 99 GLU C O 1
ATOM 2126 N N . GLN C 1 100 ? 38.50997 107.06179 10.26086 1.000 120.53332 100 GLN C N 1
ATOM 2127 C CA . GLN C 1 100 ? 39.61923 107.37535 9.36037 1.000 125.63710 100 GLN C CA 1
ATOM 2128 C C . GLN C 1 100 ? 39.98818 106.17753 8.49165 1.000 130.77090 100 GLN C C 1
ATOM 2129 O O . GLN C 1 100 ? 40.28514 106.32854 7.29905 1.000 131.96166 100 GLN C O 1
ATOM 2135 N N . HIS C 1 101 ? 40.00130 104.98233 9.08130 1.000 131.09884 101 HIS C N 1
ATOM 2136 C CA . HIS C 1 101 ? 40.33395 103.75355 8.37796 1.000 134.96013 101 HIS C CA 1
ATOM 2137 C C . HIS C 1 101 ? 39.12168 103.09781 7.70895 1.000 133.95595 101 HIS C C 1
ATOM 2138 O O . HIS C 1 101 ? 39.20503 101.93145 7.30607 1.000 132.53031 101 HIS C O 1
ATOM 2145 N N . GLY C 1 102 ? 38.01201 103.82392 7.56665 1.000 125.26132 102 GLY C N 1
ATOM 2146 C CA . GLY C 1 102 ? 36.87237 103.32444 6.81424 1.000 118.95943 102 GLY C CA 1
ATOM 2147 C C . GLY C 1 102 ? 36.03653 102.25511 7.48480 1.000 116.04914 102 GLY C C 1
ATOM 2148 O O . GLY C 1 102 ? 35.39821 101.45582 6.79116 1.000 112.83233 102 GLY C O 1
ATOM 2149 N N . LEU C 1 103 ? 36.03767 102.19840 8.81259 1.000 114.38575 103 LEU C N 1
ATOM 2150 C CA . LEU C 1 103 ? 35.30539 101.18432 9.56013 1.000 109.18061 103 LEU C CA 1
ATOM 2151 C C . LEU C 1 103 ? 34.16568 101.81473 10.35092 1.000 107.63073 103 LEU C C 1
ATOM 2152 O O . LEU C 1 103 ? 34.37152 102.80327 11.06157 1.000 103.98745 103 LEU C O 1
ATOM 2157 N N . GLN C 1 104 ? 32.98439 101.20622 10.27796 1.000 106.35826 104 GLN C N 1
ATOM 2158 C CA . GLN C 1 104 ? 31.81584 101.67475 11.00819 1.000 99.42585 104 GLN C CA 1
ATOM 2159 C C . GLN C 1 104 ? 31.32980 100.55176 11.90915 1.000 102.62839 104 GLN C C 1
ATOM 2160 O O . GLN C 1 104 ? 31.25848 99.39153 11.48308 1.000 103.37221 104 GLN C O 1
ATOM 2162 N N . LEU C 1 105 ? 31.03178 100.89863 13.15800 1.000 100.77469 105 LEU C N 1
ATOM 2163 C CA . LEU C 1 105 ? 30.48669 99.93715 14.10276 1.000 98.18217 105 LEU C CA 1
ATOM 2164 C C . LEU C 1 105 ? 29.22963 99.29558 13.54605 1.000 99.96283 105 LEU C C 1
ATOM 2165 O O . LEU C 1 105 ? 28.31373 99.98412 13.08529 1.000 101.66389 105 LEU C O 1
ATOM 2170 N N . ASN C 1 106 ? 29.19496 97.97202 13.58130 1.000 96.16971 106 ASN C N 1
ATOM 2171 C CA . ASN C 1 106 ? 27.99744 97.21647 13.25045 1.000 101.64949 106 ASN C CA 1
ATOM 2172 C C . ASN C 1 106 ? 27.64000 96.28248 14.40021 1.000 102.26785 106 ASN C C 1
ATOM 2173 O O . ASN C 1 106 ? 27.11116 95.18959 14.18646 1.000 108.71059 106 ASN C O 1
ATOM 2175 N N . SER C 1 107 ? 27.93918 96.70964 15.62876 1.000 97.71244 107 SER C N 1
ATOM 2176 C CA . SER C 1 107 ? 27.68950 95.92394 16.82880 1.000 98.46148 107 SER C CA 1
ATOM 2177 C C . SER C 1 107 ? 27.22365 96.86971 17.93399 1.000 102.50303 107 SER C C 1
ATOM 2178 O O . SER C 1 107 ? 27.11927 98.08922 17.74232 1.000 101.83581 107 SER C O 1
ATOM 2181 N N . ARG C 1 108 ? 26.92339 96.29311 19.09894 1.000 100.21499 108 ARG C N 1
ATOM 2182 C CA . ARG C 1 108 ? 26.54350 97.04697 20.28626 1.000 98.17289 108 ARG C CA 1
ATOM 2183 C C . ARG C 1 108 ? 27.60626 96.98175 21.37959 1.000 92.90268 108 ARG C C 1
ATOM 2184 O O . ARG C 1 108 ? 27.28002 96.96183 22.56738 1.000 95.11081 108 ARG C O 1
ATOM 2192 N N . GLU C 1 109 ? 28.87638 96.93222 20.99773 1.000 88.00114 109 GLU C N 1
ATOM 2193 C CA . GLU C 1 109 ? 29.97176 97.01297 21.95206 1.000 85.65146 109 GLU C CA 1
ATOM 2194 C C . GLU C 1 109 ? 30.61364 98.39383 21.88812 1.000 81.44731 109 GLU C C 1
ATOM 2195 O O . GLU C 1 109 ? 30.54017 99.09578 20.87649 1.000 80.03608 109 GLU C O 1
ATOM 2201 N N . LEU C 1 110 ? 31.25681 98.76637 22.99153 1.000 78.65482 110 LEU C N 1
ATOM 2202 C CA . LEU C 1 110 ? 31.93781 100.03899 23.09226 1.000 73.27302 110 LEU C CA 1
ATOM 2203 C C . LEU C 1 110 ? 33.20949 100.01286 22.24757 1.000 72.99499 110 LEU C C 1
ATOM 2204 O O . LEU C 1 110 ? 33.75705 98.94721 21.96133 1.000 71.79104 110 LEU C O 1
ATOM 2209 N N . PRO C 1 111 ? 33.69857 101.17635 21.83128 1.000 71.71950 111 PRO C N 1
ATOM 2210 C CA . PRO C 1 111 ? 34.86347 101.18895 20.93657 1.000 68.93678 111 PRO C CA 1
ATOM 2211 C C . PRO C 1 111 ? 36.12015 100.62889 21.57167 1.000 68.83565 111 PRO C C 1
ATOM 2212 O O . PRO C 1 111 ? 37.02258 100.18419 20.85009 1.000 69.38581 111 PRO C O 1
ATOM 2216 N N . ASP C 1 112 ? 36.23597 100.67255 22.89585 1.000 64.54238 112 ASP C N 1
ATOM 2217 C CA . ASP C 1 112 ? 37.44001 100.20296 23.56674 1.000 66.20023 112 ASP C CA 1
ATOM 2218 C C . ASP C 1 112 ? 37.31148 98.77408 24.09593 1.000 66.86467 112 ASP C C 1
ATOM 2219 O O . ASP C 1 112 ? 38.14587 98.34875 24.90266 1.000 64.25138 112 ASP C O 1
ATOM 2224 N N . HIS C 1 113 ? 36.28240 98.03488 23.66256 1.000 67.17388 113 HIS C N 1
ATOM 2225 C CA . HIS C 1 113 ? 36.13157 96.60245 23.92195 1.000 63.96254 113 HIS C CA 1
ATOM 2226 C C . HIS C 1 113 ? 37.29796 95.87868 23.26616 1.000 61.36642 113 HIS C C 1
ATOM 2227 O O . HIS C 1 113 ? 37.40585 95.86414 22.03395 1.000 63.59698 113 HIS C O 1
ATOM 2234 N N . LEU C 1 114 ? 38.17695 95.28940 24.07637 1.000 59.68853 114 LEU C N 1
ATOM 2235 C CA . LEU C 1 114 ? 39.42995 94.72651 23.56710 1.000 58.93666 114 LEU C CA 1
ATOM 2236 C C . LEU C 1 114 ? 39.26530 93.83119 22.34215 1.000 59.17003 114 LEU C C 1
ATOM 2237 O O . LEU C 1 114 ? 39.98448 94.05031 21.35603 1.000 60.71754 114 LEU C O 1
ATOM 2242 N N . PRO C 1 115 ? 38.36934 92.83149 22.31794 1.000 60.66936 115 PRO C N 1
ATOM 2243 C CA . PRO C 1 115 ? 38.24029 92.01841 21.09237 1.000 62.11812 115 PRO C CA 1
ATOM 2244 C C . PRO C 1 115 ? 37.95150 92.84675 19.86194 1.000 65.18844 115 PRO C C 1
ATOM 2245 O O . PRO C 1 115 ? 38.54603 92.62654 18.79831 1.000 63.01631 115 PRO C O 1
ATOM 2249 N N . LEU C 1 116 ? 37.05055 93.81872 19.99281 1.000 65.86302 116 LEU C N 1
ATOM 2250 C CA . LEU C 1 116 ? 36.73724 94.69046 18.87230 1.000 65.48647 116 LEU C CA 1
ATOM 2251 C C . LEU C 1 116 ? 37.97052 95.45754 18.44592 1.000 65.97736 116 LEU C C 1
ATOM 2252 O O . LEU C 1 116 ? 38.31458 95.49226 17.25975 1.000 72.06850 116 LEU C O 1
ATOM 2257 N N . TYR C 1 117 ? 38.66110 96.06466 19.41253 1.000 66.19948 117 TYR C N 1
ATOM 2258 C CA . TYR C 1 117 ? 39.89591 96.78835 19.11573 1.000 68.53512 117 TYR C CA 1
ATOM 2259 C C . TYR C 1 117 ? 40.89292 95.91566 18.36076 1.000 73.01503 117 TYR C C 1
ATOM 2260 O O . TYR C 1 117 ? 41.52458 96.37875 17.40365 1.000 69.56394 117 TYR C O 1
ATOM 2269 N N . LEU C 1 118 ? 41.01973 94.63403 18.75305 1.000 71.68819 118 LEU C N 1
ATOM 2270 C CA . LEU C 1 118 ? 41.90798 93.71952 18.03225 1.000 73.50021 118 LEU C CA 1
ATOM 2271 C C . LEU C 1 118 ? 41.43976 93.51730 16.59704 1.000 75.62972 118 LEU C C 1
ATOM 2272 O O . LEU C 1 118 ? 42.26034 93.46782 15.67181 1.000 73.30017 118 LEU C O 1
ATOM 2277 N N . GLU C 1 119 ? 40.12021 93.40160 16.38845 1.000 75.30599 119 GLU C N 1
ATOM 2278 C CA . GLU C 1 119 ? 39.61167 93.31923 15.02187 1.000 78.48707 119 GLU C CA 1
ATOM 2279 C C . GLU C 1 119 ? 40.07890 94.51385 14.19723 1.000 83.56392 119 GLU C C 1
ATOM 2280 O O . GLU C 1 119 ? 40.46473 94.35788 13.03288 1.000 86.59595 119 GLU C O 1
ATOM 2286 N N . TYR C 1 120 ? 40.05088 95.71440 14.78946 1.000 80.48355 120 TYR C N 1
ATOM 2287 C CA . TYR C 1 120 ? 40.59856 96.90629 14.13428 1.000 87.02010 120 TYR C CA 1
ATOM 2288 C C . TYR C 1 120 ? 42.08703 96.75090 13.83985 1.000 88.56911 120 TYR C C 1
ATOM 2289 O O . TYR C 1 120 ? 42.53570 96.98901 12.71065 1.000 90.56244 120 TYR C O 1
ATOM 2298 N N . LEU C 1 121 ? 42.87356 96.38050 14.85774 1.000 88.84868 121 LEU C N 1
ATOM 2299 C CA . LEU C 1 121 ? 44.30601 96.16556 14.66325 1.000 89.41472 121 LEU C CA 1
ATOM 2300 C C . LEU C 1 121 ? 44.57915 95.19251 13.52711 1.000 92.59272 121 LEU C C 1
ATOM 2301 O O . LEU C 1 121 ? 45.51504 95.38900 12.74719 1.000 99.51080 121 LEU C O 1
ATOM 2306 N N . ALA C 1 122 ? 43.77339 94.13537 13.41571 1.000 98.46858 122 ALA C N 1
ATOM 2307 C CA . ALA C 1 122 ? 44.02664 93.13507 12.38470 1.000 100.40507 122 ALA C CA 1
ATOM 2308 C C . ALA C 1 122 ? 43.93871 93.73266 10.98541 1.000 104.14707 122 ALA C C 1
ATOM 2309 O O . ALA C 1 122 ? 44.62960 93.26696 10.06859 1.000 105.89454 122 ALA C O 1
ATOM 2311 N N . GLN C 1 123 ? 43.13634 94.78758 10.81066 1.000 101.18935 123 GLN C N 1
ATOM 2312 C CA . GLN C 1 123 ? 42.98508 95.41737 9.50184 1.000 104.36971 123 GLN C CA 1
ATOM 2313 C C . GLN C 1 123 ? 44.18588 96.24683 9.08411 1.000 105.56221 123 GLN C C 1
ATOM 2314 O O . GLN C 1 123 ? 44.26196 96.64009 7.91534 1.000 111.54215 123 GLN C O 1
ATOM 2320 N N . LEU C 1 124 ? 45.10392 96.51464 9.96928 1.000 105.34956 124 LEU C N 1
ATOM 2321 C CA . LEU C 1 124 ? 46.18838 97.38105 9.54714 1.000 109.68554 124 LEU C CA 1
ATOM 2322 C C . LEU C 1 124 ? 47.35126 96.55416 9.02276 1.000 111.19196 124 LEU C C 1
ATOM 2323 O O . LEU C 1 124 ? 47.45001 95.35356 9.29491 1.000 113.05551 124 LEU C O 1
ATOM 2328 N N . PRO C 1 125 ? 48.24186 97.16483 8.24983 1.000 113.19576 125 PRO C N 1
ATOM 2329 C CA . PRO C 1 125 ? 49.53255 96.52714 7.97109 1.000 112.43833 125 PRO C CA 1
ATOM 2330 C C . PRO C 1 125 ? 50.22008 96.09181 9.25622 1.000 114.88405 125 PRO C C 1
ATOM 2331 O O . PRO C 1 125 ? 49.90872 96.62049 10.32915 1.000 113.04583 125 PRO C O 1
ATOM 2335 N N . GLN C 1 126 ? 51.13939 95.12388 9.15782 1.000 111.81104 126 GLN C N 1
ATOM 2336 C CA . GLN C 1 126 ? 51.75195 94.52512 10.34460 1.000 110.34041 126 GLN C CA 1
ATOM 2337 C C . GLN C 1 126 ? 52.29464 95.58178 11.30260 1.000 111.33509 126 GLN C C 1
ATOM 2338 O O . GLN C 1 126 ? 52.00199 95.55152 12.50281 1.000 109.42244 126 GLN C O 1
ATOM 2340 N N . SER C 1 127 ? 53.09823 96.51976 10.78681 1.000 113.01569 127 SER C N 1
ATOM 2341 C CA . SER C 1 127 ? 53.71869 97.53855 11.63642 1.000 114.84276 127 SER C CA 1
ATOM 2342 C C . SER C 1 127 ? 52.67645 98.34452 12.40681 1.000 113.48481 127 SER C C 1
ATOM 2343 O O . SER C 1 127 ? 52.83029 98.58879 13.61021 1.000 111.68089 127 SER C O 1
ATOM 2345 N N . GLU C 1 128 ? 51.61611 98.78581 11.72399 1.000 112.24081 128 GLU C N 1
ATOM 2346 C CA . GLU C 1 128 ? 50.57553 99.55994 12.39672 1.000 112.67692 128 GLU C CA 1
ATOM 2347 C C . GLU C 1 128 ? 49.87182 98.72982 13.46703 1.000 109.01382 128 GLU C C 1
ATOM 2348 O O . GLU C 1 128 ? 49.56133 99.23534 14.55446 1.000 106.28753 128 GLU C O 1
ATOM 2350 N N . ALA C 1 129 ? 49.60543 97.45260 13.17001 1.000 110.39123 129 ALA C N 1
ATOM 2351 C CA . ALA C 1 129 ? 48.97889 96.56772 14.14872 1.000 104.99397 129 ALA C CA 1
ATOM 2352 C C . ALA C 1 129 ? 49.88853 96.32110 15.34676 1.000 100.69471 129 ALA C C 1
ATOM 2353 O O . ALA C 1 129 ? 49.42073 96.26610 16.49007 1.000 95.59309 129 ALA C O 1
ATOM 2355 N N . VAL C 1 130 ? 51.18778 96.14209 15.10649 1.000 102.49931 130 VAL C N 1
ATOM 2356 C CA . VAL C 1 130 ? 52.10036 95.88589 16.21517 1.000 101.27708 130 VAL C CA 1
ATOM 2357 C C . VAL C 1 130 ? 52.17851 97.09627 17.13902 1.000 103.86073 130 VAL C C 1
ATOM 2358 O O . VAL C 1 130 ? 52.11441 96.95727 18.36751 1.000 100.77911 130 VAL C O 1
ATOM 2362 N N . GLU C 1 131 ? 52.29634 98.30268 16.56617 1.000 107.02060 131 GLU C N 1
ATOM 2363 C CA . GLU C 1 131 ? 52.30849 99.51718 17.37920 1.000 103.44730 131 GLU C CA 1
ATOM 2364 C C . GLU C 1 131 ? 51.02939 99.64014 18.20181 1.000 100.59666 131 GLU C C 1
ATOM 2365 O O . GLU C 1 131 ? 51.07999 99.95292 19.39745 1.000 95.62810 131 GLU C O 1
ATOM 2367 N N . GLY C 1 132 ? 49.87669 99.37283 17.58310 1.000 103.72042 132 GLY C N 1
ATOM 2368 C CA . GLY C 1 132 ? 48.62452 99.35315 18.32766 1.000 100.23890 132 GLY C CA 1
ATOM 2369 C C . GLY C 1 132 ? 48.69440 98.52106 19.59577 1.000 101.33469 132 GLY C C 1
ATOM 2370 O O . GLY C 1 132 ? 48.22355 98.94192 20.65594 1.000 101.74039 132 GLY C O 1
ATOM 2371 N N . LEU C 1 133 ? 49.26528 97.31308 19.50135 1.000 96.56177 133 LEU C N 1
ATOM 2372 C CA . LEU C 1 133 ? 49.40712 96.47021 20.68726 1.000 94.27974 133 LEU C CA 1
ATOM 2373 C C . LEU C 1 133 ? 50.34496 97.10115 21.70874 1.000 90.86583 133 LEU C C 1
ATOM 2374 O O . LEU C 1 133 ? 50.10599 97.01214 22.91915 1.000 87.40452 133 LEU C O 1
ATOM 2379 N N . LYS C 1 134 ? 51.42276 97.73866 21.24080 1.000 96.93198 134 LYS C N 1
ATOM 2380 C CA . LYS C 1 134 ? 52.33582 98.41677 22.15608 1.000 94.48023 134 LYS C CA 1
ATOM 2381 C C . LYS C 1 134 ? 51.62469 99.50984 22.93980 1.000 91.49519 134 LYS C C 1
ATOM 2382 O O . LYS C 1 134 ? 51.94903 99.74473 24.10903 1.000 93.96382 134 LYS C O 1
ATOM 2384 N N . ASP C 1 135 ? 50.64756 100.17643 22.32089 1.000 92.01686 135 ASP C N 1
ATOM 2385 C CA . ASP C 1 135 ? 49.92619 101.24355 23.00816 1.000 93.67870 135 ASP C CA 1
ATOM 2386 C C . ASP C 1 135 ? 49.19237 100.72473 24.23389 1.000 94.73483 135 ASP C C 1
ATOM 2387 O O . ASP C 1 135 ? 49.13461 101.40394 25.26363 1.000 94.32359 135 ASP C O 1
ATOM 2392 N N . ILE C 1 136 ? 48.59988 99.53375 24.14440 1.000 94.22305 136 ILE C N 1
ATOM 2393 C CA . ILE C 1 136 ? 47.82600 99.01452 25.26365 1.000 88.90964 136 ILE C CA 1
ATOM 2394 C C . ILE C 1 136 ? 48.59893 97.98843 26.07231 1.000 84.31251 136 ILE C C 1
ATOM 2395 O O . ILE C 1 136 ? 48.04702 97.42102 27.02442 1.000 85.89054 136 ILE C O 1
ATOM 2400 N N . ALA C 1 137 ? 49.86523 97.75096 25.73610 1.000 86.32361 137 ALA C N 1
ATOM 2401 C CA . ALA C 1 137 ? 50.66413 96.73070 26.41667 1.000 85.22035 137 ALA C CA 1
ATOM 2402 C C . ALA C 1 137 ? 50.63533 96.80855 27.94187 1.000 84.93803 137 ALA C C 1
ATOM 2403 O O . ALA C 1 137 ? 50.70139 95.74401 28.57889 1.000 85.81463 137 ALA C O 1
ATOM 2405 N N . PRO C 1 138 ? 50.58172 97.98034 28.59033 1.000 90.55900 138 PRO C N 1
ATOM 2406 C CA . PRO C 1 138 ? 50.42391 97.96419 30.05347 1.000 88.03164 138 PRO C CA 1
ATOM 2407 C C . PRO C 1 138 ? 49.09626 97.38236 30.49791 1.000 86.43579 138 PRO C C 1
ATOM 2408 O O . PRO C 1 138 ? 49.03328 96.73299 31.54999 1.000 87.52084 138 PRO C O 1
ATOM 2412 N N . ILE C 1 139 ? 48.03356 97.57742 29.72029 1.000 82.81371 139 ILE C N 1
ATOM 2413 C CA . ILE C 1 139 ? 46.74895 96.99012 30.08055 1.000 82.71444 139 ILE C CA 1
ATOM 2414 C C . ILE C 1 139 ? 46.78717 95.48729 29.88297 1.000 80.10630 139 ILE C C 1
ATOM 2415 O O . ILE C 1 139 ? 46.33405 94.72143 30.74259 1.000 79.92306 139 ILE C O 1
ATOM 2420 N N . LEU C 1 140 ? 47.32180 95.04633 28.74241 1.000 78.36474 140 LEU C N 1
ATOM 2421 C CA . LEU C 1 140 ? 47.43008 93.61765 28.48848 1.000 77.96447 140 LEU C CA 1
ATOM 2422 C C . LEU C 1 140 ? 48.11922 92.93219 29.65296 1.000 77.74028 140 LEU C C 1
ATOM 2423 O O . LEU C 1 140 ? 47.67265 91.87912 30.12545 1.000 71.23752 140 LEU C O 1
ATOM 2428 N N . ALA C 1 141 ? 49.17053 93.56507 30.17596 1.000 77.83834 141 ALA C N 1
ATOM 2429 C CA . ALA C 1 141 ? 49.94174 92.96171 31.25146 1.000 78.85208 141 ALA C CA 1
ATOM 2430 C C . ALA C 1 141 ? 49.15255 92.94384 32.54683 1.000 77.82294 141 ALA C C 1
ATOM 2431 O O . ALA C 1 141 ? 49.24211 91.98607 33.33052 1.000 75.16757 141 ALA C O 1
ATOM 2433 N N . LEU C 1 142 ? 48.37190 93.99246 32.78532 1.000 75.15844 142 LEU C N 1
ATOM 2434 C CA . LEU C 1 142 ? 47.57201 94.03788 33.99757 1.000 76.92274 142 LEU C CA 1
ATOM 2435 C C . LEU C 1 142 ? 46.54457 92.90861 34.02495 1.000 77.35952 142 LEU C C 1
ATOM 2436 O O . LEU C 1 142 ? 46.47767 92.14315 34.99302 1.000 77.73715 142 LEU C O 1
ATOM 2441 N N . LEU C 1 143 ? 45.76694 92.76045 32.94901 1.000 79.13057 143 LEU C N 1
ATOM 2442 C CA . LEU C 1 143 ? 44.73113 91.73166 32.91073 1.000 74.21811 143 LEU C CA 1
ATOM 2443 C C . LEU C 1 143 ? 45.32612 90.33969 33.04901 1.000 76.79015 143 LEU C C 1
ATOM 2444 O O . LEU C 1 143 ? 44.86493 89.53480 33.86567 1.000 75.51667 143 LEU C O 1
ATOM 2449 N N . SER C 1 144 ? 46.33557 90.03112 32.23298 1.000 73.78750 144 SER C N 1
ATOM 2450 C CA . SER C 1 144 ? 47.04379 88.76351 32.36804 1.000 77.64279 144 SER C CA 1
ATOM 2451 C C . SER C 1 144 ? 47.46498 88.53363 33.81058 1.000 78.98055 144 SER C C 1
ATOM 2452 O O . SER C 1 144 ? 47.22102 87.46378 34.37825 1.000 77.91456 144 SER C O 1
ATOM 2455 N N . ALA C 1 145 ? 48.10963 89.53237 34.41764 1.000 78.57921 145 ALA C N 1
ATOM 2456 C CA . ALA C 1 145 ? 48.45594 89.42808 35.82963 1.000 80.26821 145 ALA C CA 1
ATOM 2457 C C . ALA C 1 145 ? 47.21386 89.12946 36.66718 1.000 82.09020 145 ALA C C 1
ATOM 2458 O O . ALA C 1 145 ? 47.20990 88.20857 37.49469 1.000 84.21405 145 ALA C O 1
ATOM 2460 N N . ARG C 1 146 ? 46.13316 89.87715 36.43665 1.000 77.80406 146 ARG C N 1
ATOM 2461 C CA . ARG C 1 146 ? 44.91759 89.65690 37.20954 1.000 80.39967 146 ARG C CA 1
ATOM 2462 C C . ARG C 1 146 ? 44.32360 88.28754 36.90407 1.000 78.81978 146 ARG C C 1
ATOM 2463 O O . ARG C 1 146 ? 43.92417 87.55532 37.81501 1.000 76.55732 146 ARG C O 1
ATOM 2471 N N . LEU C 1 147 ? 44.26228 87.92854 35.62154 1.000 73.22555 147 LEU C N 1
ATOM 2472 C CA . LEU C 1 147 ? 43.70799 86.63726 35.23874 1.000 82.76953 147 LEU C CA 1
ATOM 2473 C C . LEU C 1 147 ? 44.50185 85.47373 35.83435 1.000 86.47937 147 LEU C C 1
ATOM 2474 O O . LEU C 1 147 ? 43.91414 84.48368 36.28038 1.000 90.25882 147 LEU C O 1
ATOM 2479 N N . GLN C 1 148 ? 45.83047 85.56959 35.86444 1.000 93.72664 148 GLN C N 1
ATOM 2480 C CA . GLN C 1 148 ? 46.60926 84.51686 36.51278 1.000 96.89277 148 GLN C CA 1
ATOM 2481 C C . GLN C 1 148 ? 46.27409 84.40261 37.99459 1.000 100.12894 148 GLN C C 1
ATOM 2482 O O . GLN C 1 148 ? 46.26277 83.29524 38.54678 1.000 103.18582 148 GLN C O 1
ATOM 2488 N N . GLN C 1 149 ? 46.02050 85.53572 38.65931 1.000 92.77204 149 GLN C N 1
ATOM 2489 C CA . GLN C 1 149 ? 45.68190 85.50790 40.08083 1.000 95.01172 149 GLN C CA 1
ATOM 2490 C C . GLN C 1 149 ? 44.42980 84.67747 40.34240 1.000 99.19702 149 GLN C C 1
ATOM 2491 O O . GLN C 1 149 ? 44.39040 83.87263 41.28024 1.000 103.59948 149 GLN C O 1
ATOM 2493 N N . ARG C 1 150 ? 43.40115 84.85094 39.52334 1.000 100.09233 150 ARG C N 1
ATOM 2494 C CA . ARG C 1 150 ? 42.17742 84.07302 39.63964 1.000 99.13376 150 ARG C CA 1
ATOM 2495 C C . ARG C 1 150 ? 42.29034 82.70712 38.97789 1.000 98.22381 150 ARG C C 1
ATOM 2496 O O . ARG C 1 150 ? 41.27013 82.04180 38.77841 1.000 100.01115 150 ARG C O 1
ATOM 2504 N N . GLU C 1 151 ? 43.51093 82.29369 38.64052 1.000 94.98899 151 GLU C N 1
ATOM 2505 C CA . GLU C 1 151 ? 43.79939 80.99013 38.03568 1.000 99.99418 151 GLU C CA 1
ATOM 2506 C C . GLU C 1 151 ? 42.98352 80.75374 36.76808 1.000 93.83222 151 GLU C C 1
ATOM 2507 O O . GLU C 1 151 ? 42.31378 79.72858 36.61116 1.000 87.40074 151 GLU C O 1
ATOM 2513 N N . SER C 1 152 ? 43.05238 81.70678 35.84449 1.000 85.72189 152 SER C N 1
ATOM 2514 C CA . SER C 1 152 ? 42.34649 81.58760 34.57715 1.000 83.44679 152 SER C CA 1
ATOM 2515 C C . SER C 1 152 ? 43.34319 81.45877 33.44097 1.000 72.56196 152 SER C C 1
ATOM 2516 O O . SER C 1 152 ? 44.33330 82.19027 33.39270 1.000 79.36013 152 SER C O 1
ATOM 2519 N N . ARG C 1 153 ? 43.08287 80.51811 32.54221 1.000 71.93590 153 ARG C N 1
ATOM 2520 C CA . ARG C 1 153 ? 43.90042 80.31097 31.35708 1.000 69.53030 153 ARG C CA 1
ATOM 2521 C C . ARG C 1 153 ? 43.62140 81.34901 30.27507 1.000 68.30833 153 ARG C C 1
ATOM 2522 O O . ARG C 1 153 ? 44.26996 81.32219 29.22479 1.000 70.00364 153 ARG C O 1
ATOM 2526 N N . TYR C 1 154 ? 42.66380 82.25028 30.49216 1.000 65.88773 154 TYR C N 1
ATOM 2527 C CA . TYR C 1 154 ? 42.48511 83.36173 29.56399 1.000 65.29511 154 TYR C CA 1
ATOM 2528 C C . TYR C 1 154 ? 43.71749 84.26981 29.53741 1.000 63.62060 154 TYR C C 1
ATOM 2529 O O . TYR C 1 154 ? 44.02103 84.88895 28.50763 1.000 59.97291 154 TYR C O 1
ATOM 2538 N N . ALA C 1 155 ? 44.47095 84.30943 30.63770 1.000 64.57418 155 ALA C N 1
ATOM 2539 C CA . ALA C 1 155 ? 45.72462 85.06135 30.68974 1.000 70.76898 155 ALA C CA 1
ATOM 2540 C C . ALA C 1 155 ? 46.68026 84.71873 29.54987 1.000 68.74659 155 ALA C C 1
ATOM 2541 O O . ALA C 1 155 ? 47.42033 85.59747 29.07840 1.000 69.54718 155 ALA C O 1
ATOM 2543 N N . VAL C 1 156 ? 46.68284 83.45298 29.10649 1.000 64.71381 156 VAL C N 1
ATOM 2544 C CA . VAL C 1 156 ? 47.51185 83.01310 27.98273 1.000 66.63121 156 VAL C CA 1
ATOM 2545 C C . VAL C 1 156 ? 47.27518 83.90007 26.77324 1.000 61.88360 156 VAL C C 1
ATOM 2546 O O . VAL C 1 156 ? 48.21372 84.27279 26.05985 1.000 67.50887 156 VAL C O 1
ATOM 2550 N N . LEU C 1 157 ? 46.01159 84.24327 26.51949 1.000 62.61473 157 LEU C N 1
ATOM 2551 C CA . LEU C 1 157 ? 45.69279 85.09307 25.38049 1.000 65.37113 157 LEU C CA 1
ATOM 2552 C C . LEU C 1 157 ? 46.31552 86.47214 25.53121 1.000 63.94039 157 LEU C C 1
ATOM 2553 O O . LEU C 1 157 ? 46.71551 87.08567 24.53742 1.000 61.46120 157 LEU C O 1
ATOM 2558 N N . PHE C 1 158 ? 46.42864 86.95569 26.76602 1.000 60.27005 158 PHE C N 1
ATOM 2559 C CA . PHE C 1 158 ? 47.05628 88.24081 26.99656 1.000 66.17481 158 PHE C CA 1
ATOM 2560 C C . PHE C 1 158 ? 48.56504 88.15525 26.80622 1.000 72.59633 158 PHE C C 1
ATOM 2561 O O . PHE C 1 158 ? 49.16696 89.01489 26.14659 1.000 69.99777 158 PHE C O 1
ATOM 2569 N N . ASP C 1 159 ? 49.18923 87.10816 27.34479 1.000 73.78536 159 ASP C N 1
ATOM 2570 C CA . ASP C 1 159 ? 50.61472 86.92805 27.11968 1.000 74.22662 159 ASP C CA 1
ATOM 2571 C C . ASP C 1 159 ? 50.92413 86.83716 25.63734 1.000 73.92703 159 ASP C C 1
ATOM 2572 O O . ASP C 1 159 ? 51.85272 87.49542 25.15428 1.000 76.51967 159 ASP C O 1
ATOM 2577 N N . LEU C 1 160 ? 50.12863 86.06844 24.88804 1.000 65.42122 160 LEU C N 1
ATOM 2578 C CA . LEU C 1 160 ? 50.33541 86.01802 23.44688 1.000 64.50336 160 LEU C CA 1
ATOM 2579 C C . LEU C 1 160 ? 50.27078 87.40866 22.83720 1.000 72.57017 160 LEU C C 1
ATOM 2580 O O . LEU C 1 160 ? 51.10735 87.76657 21.99972 1.000 79.95007 160 LEU C O 1
ATOM 2585 N N . LEU C 1 161 ? 49.29651 88.21872 23.26142 1.000 70.45765 161 LEU C N 1
ATOM 2586 C CA . LEU C 1 161 ? 49.18104 89.56234 22.70916 1.000 74.75311 161 LEU C CA 1
ATOM 2587 C C . LEU C 1 161 ? 50.42984 90.37113 23.02114 1.000 78.04358 161 LEU C C 1
ATOM 2588 O O . LEU C 1 161 ? 50.98446 91.04048 22.14251 1.000 73.81948 161 LEU C O 1
ATOM 2593 N N . LEU C 1 162 ? 50.91164 90.27166 24.25967 1.000 74.75078 162 LEU C N 1
ATOM 2594 C CA . LEU C 1 162 ? 52.14793 90.93210 24.63758 1.000 76.32873 162 LEU C CA 1
ATOM 2595 C C . LEU C 1 162 ? 53.29990 90.48166 23.74843 1.000 87.30852 162 LEU C C 1
ATOM 2596 O O . LEU C 1 162 ? 54.14167 91.29606 23.34112 1.000 90.14882 162 LEU C O 1
ATOM 2601 N N . LYS C 1 163 ? 53.35224 89.18885 23.42347 1.000 84.70899 163 LYS C N 1
ATOM 2602 C CA . LYS C 1 163 ? 54.41472 88.71323 22.54365 1.000 88.83476 163 LYS C CA 1
ATOM 2603 C C . LYS C 1 163 ? 54.33689 89.39901 21.18222 1.000 94.56353 163 LYS C C 1
ATOM 2604 O O . LYS C 1 163 ? 55.32572 89.97115 20.70672 1.000 99.49394 163 LYS C O 1
ATOM 2606 N N . LEU C 1 164 ? 53.15405 89.37829 20.55096 1.000 89.43865 164 LEU C N 1
ATOM 2607 C CA . LEU C 1 164 ? 52.99293 90.02036 19.24823 1.000 92.58488 164 LEU C CA 1
ATOM 2608 C C . LEU C 1 164 ? 53.34996 91.50024 19.26945 1.000 98.85305 164 LEU C C 1
ATOM 2609 O O . LEU C 1 164 ? 53.56827 92.09433 18.20401 1.000 100.49939 164 LEU C O 1
ATOM 2614 N N . ALA C 1 165 ? 53.39431 92.11237 20.45126 1.000 97.62327 165 ALA C N 1
ATOM 2615 C CA . ALA C 1 165 ? 53.74019 93.52316 20.53957 1.000 102.70663 165 ALA C CA 1
ATOM 2616 C C . ALA C 1 165 ? 55.23575 93.75176 20.32947 1.000 109.28137 165 ALA C C 1
ATOM 2617 O O . ALA C 1 165 ? 55.62755 94.82999 19.87358 1.000 108.62461 165 ALA C O 1
ATOM 2619 N N . ASN C 1 166 ? 56.07618 92.76826 20.66004 1.000 112.52914 166 ASN C N 1
ATOM 2620 C CA . ASN C 1 166 ? 57.53216 92.88049 20.48648 1.000 114.90946 166 ASN C CA 1
ATOM 2621 C C . ASN C 1 166 ? 58.04222 92.25574 19.18295 1.000 112.12567 166 ASN C C 1
ATOM 2622 O O . ASN C 1 166 ? 57.26195 91.82310 18.33073 1.000 108.13415 166 ASN C O 1
ATOM 2627 N N . LYS D 2 3 ? 34.88514 82.02707 4.76163 1.000 88.41187 3 LYS D N 1
ATOM 2628 C CA . LYS D 2 3 ? 35.44180 81.35319 5.92657 1.000 90.49008 3 LYS D CA 1
ATOM 2629 C C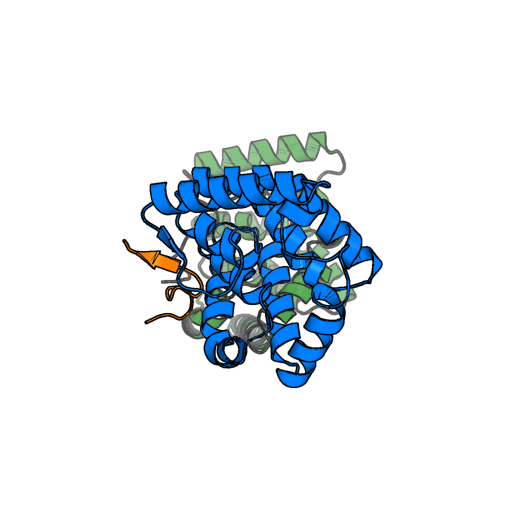 . LYS D 2 3 ? 34.98982 82.05596 7.19904 1.000 93.95249 3 LYS D C 1
ATOM 2630 O O . LYS D 2 3 ? 34.34620 83.10266 7.13897 1.000 94.81104 3 LYS D O 1
ATOM 2632 N N . PHE D 2 4 ? 35.33292 81.47378 8.35060 1.000 92.92478 4 PHE D N 1
ATOM 2633 C CA . PHE D 2 4 ? 34.92976 82.03196 9.63998 1.000 90.04771 4 PHE D CA 1
ATOM 2634 C C . PHE D 2 4 ? 35.82901 83.18689 10.06216 1.000 91.60655 4 PHE D C 1
ATOM 2635 O O . PHE D 2 4 ? 35.34133 84.26321 10.42821 1.000 91.57109 4 PHE D O 1
ATOM 2643 N N . LEU D 2 5 ? 37.14793 82.97256 10.03968 1.000 91.42610 5 LEU D N 1
ATOM 2644 C CA . LEU D 2 5 ? 38.08625 84.03506 10.35977 1.000 82.95740 5 LEU D CA 1
ATOM 2645 C C . LEU D 2 5 ? 38.11657 85.10807 9.29176 1.000 89.27109 5 LEU D C 1
ATOM 2646 O O . LEU D 2 5 ? 38.77036 86.13742 9.48538 1.000 90.99688 5 LEU D O 1
ATOM 2651 N N . ASP D 2 6 ? 37.44533 84.88816 8.17082 1.000 90.19039 6 ASP D N 1
ATOM 2652 C CA . ASP D 2 6 ? 37.26932 85.91857 7.16508 1.000 94.88891 6 ASP D CA 1
ATOM 2653 C C . ASP D 2 6 ? 35.95661 86.68135 7.34408 1.000 98.06701 6 ASP D C 1
ATOM 2654 O O . ASP D 2 6 ? 35.61870 87.52802 6.50824 1.000 100.18366 6 ASP D O 1
ATOM 2659 N N . ARG D 2 7 ? 35.22767 86.40910 8.42467 1.000 95.34859 7 ARG D N 1
ATOM 2660 C CA . ARG D 2 7 ? 33.93262 87.01668 8.70093 1.000 98.24050 7 ARG D CA 1
ATOM 2661 C C . ARG D 2 7 ? 34.11974 88.13890 9.71666 1.000 102.65601 7 ARG D C 1
ATOM 2662 O O . ARG D 2 7 ? 34.60752 87.89646 10.82696 1.000 100.71895 7 ARG D O 1
ATOM 2670 N N . PHE D 2 8 ? 33.73159 89.35888 9.33834 1.000 103.52172 8 PHE D N 1
ATOM 2671 C CA . PHE D 2 8 ? 33.78247 90.48853 10.25871 1.000 95.78035 8 PHE D CA 1
ATOM 2672 C C . PHE D 2 8 ? 32.75561 90.31821 11.36733 1.000 94.67930 8 PHE D C 1
ATOM 2673 O O . PHE D 2 8 ? 31.58647 90.03593 11.10050 1.000 98.04672 8 PHE D O 1
ATOM 2681 N N . ARG D 2 9 ? 33.18158 90.50620 12.61420 1.000 91.91803 9 ARG D N 1
ATOM 2682 C CA . ARG D 2 9 ? 32.28571 90.32078 13.74535 1.000 91.42470 9 ARG D CA 1
ATOM 2683 C C . ARG D 2 9 ? 31.82866 91.63240 14.37769 1.000 97.15755 9 ARG D C 1
ATOM 2684 O O . ARG D 2 9 ? 30.74001 91.66972 14.96091 1.000 98.38138 9 ARG D O 1
ATOM 2692 N N . TYR D 2 10 ? 32.58372 92.71754 14.22299 1.000 95.02431 10 TYR D N 1
ATOM 2693 C CA . TYR D 2 10 ? 32.21502 93.98863 14.84520 1.000 94.44137 10 TYR D CA 1
ATOM 2694 C C . TYR D 2 10 ? 31.95188 95.11683 13.85679 1.000 94.81345 10 TYR D C 1
ATOM 2695 O O . TYR D 2 10 ? 31.02719 95.90147 14.07297 1.000 98.55684 10 TYR D O 1
ATOM 2704 N N . PHE D 2 11 ? 32.72293 95.22516 12.77536 1.000 95.55387 11 PHE D N 1
ATOM 2705 C CA . PHE D 2 11 ? 32.62435 96.35964 11.86574 1.000 101.52915 11 PHE D CA 1
ATOM 2706 C C . PHE D 2 11 ? 31.82519 95.99699 10.61119 1.000 104.93523 11 PHE D C 1
ATOM 2707 O O . PHE D 2 11 ? 31.39449 94.85590 10.41372 1.000 104.78037 11 PHE D O 1
ATOM 2715 N N . LYS D 2 12 ? 31.62757 96.99528 9.75222 1.000 102.78424 12 LYS D N 1
ATOM 2716 C CA . LYS D 2 12 ? 30.85615 96.82334 8.52714 1.000 106.15216 12 LYS D CA 1
ATOM 2717 C C . LYS D 2 12 ? 31.64667 97.29633 7.30685 1.000 111.02173 12 LYS D C 1
ATOM 2718 O O . LYS D 2 12 ? 32.19264 98.40257 7.29390 1.000 114.97216 12 LYS D O 1
#

InterPro domains:
  IPR003765 Nitrate reductase chaperone, NarJ [PTHR43680] (3-233)
  IPR003765 Nitrate reductase chaperone, NarJ [TIGR00684] (8-161)
  IPR020945 DMSO/Nitrate reductase chaperone [PF02613] (40-158)
  IPR036411 TorD-like superfamily [SSF89155] (5-163)

B-factor: mean 76.26, std 16.71, range [43.04, 135.86]

Radius of gyration: 24.51 Å; Cα contacts (8 Å, |Δi|>4): 401; chains: 4; bounding box: 77×51×39 Å

Secondary structure (DSSP, 8-state):
-HHHHHHHHHHSS--HHHHHTHHHHHHHHHT-SSS-HHHHHHHHHHHHHHHHS-HHHHHHHHHHHHTS-STT-SBTHHHH-SSHHHHHHHHHHHHHHHHHTTEEE-SSS-TTBHHHHHHHHHTS-HHHHHHHHHHHHHHHHHHHHHHHHTT-TTHHHHHHHHHHH-/--GGGS-SSEEE-/-HHHHHHHHHHSS--HHHHHTHHHHHHHHHT-SSS-HHHHHHHHHHHHHHHTS-HHHHHHHHIIIIIS-STT-SBTHHHH-SSHHHHHHHHHHHHHHHHHTT--B-SSS-TTBHHHHHHHHHTS-HHHHHHHHHHHHHHHHHHHHHHHHTT-TTHHHHHHHHHHH-/--TTS-SSB-